Protein AF-0000000073405896 (afdb_homodimer)

pLDDT: mean 96.34, std 4.1, range [53.41, 98.88]

Sequence (528 aa):
MVKITKKINIIPGSPNTLIYDGRIVIDRNNPEIQGEVQLATHGHADHISGLLSNAKVKYLPKEEYWSITLQGRRMLTYGCTSLNSEIFSYDYVKENLVDLTADYKDSEVESIKLPGHTPGHTGYIVDNVLYAGDTFFGERVLQNFSVPFYIDFWSALDSIQKIKEISKSVENVVISHGPIFSLNKMIKLIDYNIEYNNKLVERVKELISTEEMTSEEIAIRLKPDISATGVLLNSITIKSMLLGLENIEYKVTPKGLVFRKKVHMVKITKKINIIPGSPNTLIYDGRIVIDRNNPEIQGEVQLATHGHADHISGLLSNAKVKYLPKEEYWSITLQGRRMLTYGCTSLNSEIFSYDYVKENLVDLTADYKDSEVESIKLPGHTPGHTGYIVDNVLYAGDTFFGERVLQNFSVPFYIDFWSALDSIQKIKEISKSVENVVISHGPIFSLNKMIKLIDYNIEYNNKLVERVKELISTEEMTSEEIAIRLKPDISATGVLLNSITIKSMLLGLENIEYKVTPKGLVFRKKVH

Secondary structure (DSSP, 8-state):
-EE-SSSEEEE-SSS-EEEETTTEEES--STT---SEEE-SS--GGG-GGGGS--SEEE--GGGGGGGSHHHHHHHHHS---SS-TT-TT----SPP-S--S---BTTEEEEE-TTSSTT-EEEEETTEEE-TTSS--HHHHHHHSS---SSHHHHHHHHHHHHHHHTTSSEEE-SSS----HHHHHHHHHHHHHHHHHHHHHHHHHHHHS-B-HHHHHHHH-TT--HHHHHHHHHHHHHHHHTSTTEEEEEETTEEEEEE---/-EE-SSSEEEE-SSS-EEEETTTEEES--STT---SEEE-SSS-GGG-GGGGS--SEEE--GGGGGGGSHHHHHHHHHS---SS-TT-TT----SPP-S--S---BTTEEEEE-TTSSTT-EEEEETTEEE-TTSS--HHHHHHHSS---SSHHHHHHHHHHHHHHHTTSSEEE-SSS----HHHHHHHHHHHHHHHHHHHHHHHHHHHHS-B-HHHHHHHH-TT--HHHHHHHHHHHHHHHHHSTTEEEEEETTEEEEEE---

Foldseek 3Di:
DDDDDPFWDWDDDLFIWIGGNLAEIFQDQDDVRDHQAYHFQAQAQRRQVRLVDDHVARAHQPLRLLSLAQQSNCCQFQVGDDDDDCLSVRPNDHHGGDDHDHDDDDPQKDWDQQAWLHRRGIWIAGPLEIEREVLDAAPVVCVVLLARQTLQQVSSLVSLVVVLVSLVRGQYYGYTHYDGDGSVVVNVRSVVRNVSSVVSLVLLQVVQQVHWDQLLRSQCVSPVPADPSSSSRRSSNSVNSQVPDPQKDWDQDPVGITIHGHDD/DDDDDPFWDWDDDLFIWIGGNLAEIFQDQDDVRDHQAYHFQAQAQRRQVRLVDDHVARAHQPLRLLSLAPQSNCCQFQVGDDDDDCLSVRPNDHHGGDDHDHDDDDPQKDWDQQAWLHRRGIWIAGPLEIEREVLDAAPVVCVVLLARQTLQQVSSLVSLVVVLVSLVRGQYYGYTHYDGDGSVVVNVRSVVRNVSSVVSLVLLQVVQQVHWDQLLRSQCVSPVPADPSSSSRRSSNSVNSQVPDPQKDWDQDPVGITIHGHDD

Nearest PDB structures (foldseek):
  5u8o-assembly2_C  TM=6.832E-01  e=7.970E-08  Burkholderia multivorans ATCC 17616
  6ao1-assembly2_B  TM=6.536E-01  e=2.893E-08  Paraburkholderia phymatum
  5i0p-assembly2_B  TM=6.701E-01  e=6.665E-08  Burkholderia ambifaria MC40-6
  6ao1-assembly4_D  TM=6.314E-01  e=2.023E-08  Paraburkholderia phymatum
  5i0p-assembly3_C  TM=6.498E-01  e=5.251E-08  Burkholderia ambifaria MC40-6

Solvent-accessible surface area (backbone atoms only — not comparable to full-atom values): 26854 Å² total; per-residue (Å²): 119,45,76,78,52,100,48,32,36,33,42,85,49,83,25,28,20,44,33,40,72,74,32,40,29,34,19,32,63,52,86,82,66,74,37,46,30,24,38,25,33,41,45,52,39,60,25,40,55,43,47,73,53,91,43,85,34,21,35,55,42,60,41,28,29,22,31,34,34,49,56,25,31,33,33,72,61,46,42,34,24,51,71,80,50,81,63,60,75,67,62,74,48,71,68,61,62,62,86,64,39,89,76,86,86,48,99,67,49,44,81,41,86,32,32,9,45,37,65,32,19,31,24,41,36,41,90,52,28,34,39,44,30,68,53,56,59,23,69,68,56,41,66,72,58,66,49,70,78,18,41,21,37,65,48,21,52,52,32,42,52,50,47,58,60,50,55,76,77,38,73,34,55,39,42,18,47,45,72,87,53,55,44,71,56,41,54,51,45,52,49,47,47,55,51,51,51,54,51,49,53,52,53,52,51,54,55,22,62,76,39,74,37,33,40,36,26,49,37,36,72,72,34,77,87,55,49,62,50,48,40,42,38,34,20,28,20,45,42,8,45,53,47,50,42,80,63,52,43,70,51,68,51,81,81,18,62,26,33,28,48,57,81,125,119,46,75,79,52,100,49,32,35,35,41,85,49,84,25,27,20,44,32,41,70,73,32,37,29,36,19,32,64,51,86,83,68,73,37,46,31,23,38,27,34,40,44,53,40,62,26,39,54,42,46,74,53,93,45,84,34,22,36,55,44,61,40,28,27,24,32,33,35,49,56,24,30,32,34,73,60,45,42,34,24,51,75,72,53,83,64,61,75,69,62,77,48,71,66,61,62,61,85,62,39,88,76,87,84,49,98,65,50,44,79,40,86,31,33,9,45,38,65,31,18,32,24,38,36,42,90,52,28,34,38,46,29,68,54,57,60,24,71,68,54,42,66,73,59,64,48,70,76,18,42,20,36,66,48,21,52,51,32,42,52,49,47,58,60,50,53,75,77,38,72,34,55,40,42,17,46,46,74,87,52,55,42,72,57,40,52,50,44,53,51,47,47,54,52,50,52,53,51,49,52,52,51,53,50,54,56,21,61,75,38,73,39,33,40,37,26,49,38,37,71,71,34,78,86,55,49,64,50,47,42,42,36,34,21,28,18,46,44,8,44,53,48,51,43,80,64,52,43,71,50,70,50,81,78,20,61,26,33,28,48,57,80,127

InterPro domains:
  IPR001279 Metallo-beta-lactamase [PF00753] (40-167)
  IPR001279 Metallo-beta-lactamase [SM00849] (13-177)
  IPR036866 Ribonuclease Z/Hydroxyacylglutathione hydrolase-like [G3DSA:3.60.15.10] (2-203)
  IPR036866 Ribonuclease Z/Hydroxyacylglutathione hydrolase-like [SSF56281] (38-214)
  IPR050855 Metallo-beta-lactamase type 2-like [PTHR42951] (39-197)

Structure (mmCIF, N/CA/C/O backbone):
data_AF-0000000073405896-model_v1
#
loop_
_entity.id
_entity.type
_entity.pdbx_description
1 polymer 'Conserved Crenarchaeal protein'
#
loop_
_atom_site.group_PDB
_atom_site.id
_atom_site.type_symbol
_atom_site.label_atom_id
_atom_site.label_alt_id
_atom_site.label_comp_id
_atom_site.label_asym_id
_atom_site.label_entity_id
_atom_site.label_seq_id
_atom_site.pdbx_PDB_ins_code
_atom_site.Cartn_x
_atom_site.Cartn_y
_atom_site.Cartn_z
_atom_site.occupancy
_atom_site.B_iso_or_equiv
_atom_site.auth_seq_id
_atom_site.auth_comp_id
_atom_site.auth_asym_id
_atom_site.auth_atom_id
_atom_site.pdbx_PDB_model_num
ATOM 1 N N . MET A 1 1 ? -7.562 -20.172 -27.406 1 90.19 1 MET A N 1
ATOM 2 C CA . MET A 1 1 ? -8.484 -20.469 -26.312 1 90.19 1 MET A CA 1
ATOM 3 C C . MET A 1 1 ? -8.422 -21.953 -25.938 1 90.19 1 MET A C 1
ATOM 5 O O . MET A 1 1 ? -8.359 -22.812 -26.828 1 90.19 1 MET A O 1
ATOM 9 N N . VAL A 1 2 ? -8.234 -22.219 -24.625 1 95.25 2 VAL A N 1
ATOM 10 C CA . VAL A 1 2 ? -8.156 -23.578 -24.109 1 95.25 2 VAL A CA 1
ATOM 11 C C . VAL A 1 2 ? -9.43 -23.922 -23.344 1 95.25 2 VAL A C 1
ATOM 13 O O . VAL A 1 2 ? -9.758 -23.25 -22.359 1 95.25 2 VAL A O 1
ATOM 16 N N . LYS A 1 3 ? -10.062 -24.953 -23.781 1 97.06 3 LYS A N 1
ATOM 17 C CA . LYS A 1 3 ? -11.273 -25.406 -23.078 1 97.06 3 LYS A CA 1
ATOM 18 C C . LYS A 1 3 ? -10.922 -26.297 -21.891 1 97.06 3 LYS A C 1
ATOM 20 O O . LYS A 1 3 ? -10.227 -27.297 -22.047 1 97.06 3 LYS A O 1
ATOM 25 N N . ILE A 1 4 ? -11.391 -25.922 -20.719 1 97.06 4 ILE A N 1
ATOM 26 C CA . ILE A 1 4 ? -11.102 -26.688 -19.5 1 97.06 4 ILE A CA 1
ATOM 27 C C . ILE A 1 4 ? -12.297 -27.547 -19.141 1 97.06 4 ILE A C 1
ATOM 29 O O . ILE A 1 4 ? -12.141 -28.734 -18.812 1 97.06 4 ILE A O 1
ATOM 33 N N . THR A 1 5 ? -13.469 -26.953 -19.125 1 96.94 5 THR A N 1
ATOM 34 C CA . THR A 1 5 ? -14.75 -27.641 -18.969 1 96.94 5 THR A CA 1
ATOM 35 C C . THR A 1 5 ? -15.734 -27.203 -20.047 1 96.94 5 THR A C 1
ATOM 37 O O . THR A 1 5 ? -15.391 -26.406 -20.922 1 96.94 5 THR A O 1
ATOM 40 N N . LYS A 1 6 ? -16.953 -27.734 -19.969 1 96.88 6 LYS A N 1
ATOM 41 C CA . LYS A 1 6 ? -17.984 -27.344 -20.922 1 96.88 6 LYS A CA 1
ATOM 42 C C . LYS A 1 6 ? -18.297 -25.859 -20.828 1 96.88 6 LYS A C 1
ATOM 44 O O . LYS A 1 6 ? -18.672 -25.234 -21.828 1 96.88 6 LYS A O 1
ATOM 49 N N . LYS A 1 7 ? -18.031 -25.25 -19.688 1 97.62 7 LYS A N 1
ATOM 50 C CA . LYS A 1 7 ? -18.453 -23.859 -19.469 1 97.62 7 LYS A CA 1
ATOM 51 C C . LYS A 1 7 ? -17.266 -22.953 -19.219 1 97.62 7 LYS A C 1
ATOM 53 O O . LYS A 1 7 ? -17.422 -21.734 -19.062 1 97.62 7 LYS A O 1
ATOM 58 N N . ILE A 1 8 ? -16.031 -23.5 -19.141 1 98 8 ILE A N 1
ATOM 59 C CA . ILE A 1 8 ? -14.875 -22.672 -18.797 1 98 8 ILE A CA 1
ATOM 60 C C . ILE A 1 8 ? -13.859 -22.703 -19.938 1 98 8 ILE A C 1
ATOM 62 O O . ILE A 1 8 ? -13.422 -23.781 -20.359 1 98 8 ILE A O 1
ATOM 66 N N . ASN A 1 9 ? -13.492 -21.562 -20.375 1 97.75 9 ASN A N 1
ATOM 67 C CA . ASN A 1 9 ? -12.391 -21.359 -21.312 1 97.75 9 ASN A CA 1
ATOM 68 C C . ASN A 1 9 ? -11.297 -20.484 -20.703 1 97.75 9 ASN A C 1
ATOM 70 O O . ASN A 1 9 ? -11.578 -19.562 -19.938 1 97.75 9 ASN A O 1
ATOM 74 N N . ILE A 1 10 ? -10.078 -20.797 -21.047 1 98.31 10 ILE A N 1
ATOM 75 C CA . ILE A 1 10 ? -8.938 -19.953 -20.688 1 98.31 10 ILE A CA 1
ATOM 76 C C . ILE A 1 10 ? -8.344 -19.328 -21.938 1 98.31 10 ILE A C 1
ATOM 78 O O . ILE A 1 10 ? -8.07 -20.031 -22.922 1 98.31 10 ILE A O 1
ATOM 82 N N . ILE A 1 11 ? -8.188 -18.047 -21.938 1 97.94 11 ILE A N 1
ATOM 83 C CA . ILE A 1 11 ? -7.398 -17.359 -22.953 1 97.94 11 ILE A CA 1
ATOM 84 C C . ILE A 1 11 ? -5.969 -17.172 -22.469 1 97.94 11 ILE A C 1
ATOM 86 O O . ILE A 1 11 ? -5.723 -16.406 -21.516 1 97.94 11 ILE A O 1
ATOM 90 N N . PRO A 1 12 ? -5.039 -17.859 -23.125 1 97 12 PRO A N 1
ATOM 91 C CA . PRO A 1 12 ? -3.654 -17.75 -22.656 1 97 12 PRO A CA 1
ATOM 92 C C . PRO A 1 12 ? -3.096 -16.328 -22.781 1 97 12 PRO A C 1
ATOM 94 O O . PRO A 1 12 ? -3.391 -15.625 -23.75 1 97 12 PRO A O 1
ATOM 97 N N . GLY A 1 13 ? -2.346 -15.898 -21.812 1 95.25 13 GLY A N 1
ATOM 98 C CA . GLY A 1 13 ? -1.673 -14.609 -21.734 1 95.25 13 GLY A CA 1
ATOM 99 C C . GLY A 1 13 ? -0.933 -14.406 -20.422 1 95.25 13 GLY A C 1
ATOM 100 O O . GLY A 1 13 ? -0.665 -15.375 -19.703 1 95.25 13 GLY A O 1
ATOM 101 N N . SER A 1 14 ? -0.489 -13.227 -20.234 1 94.69 14 SER A N 1
ATOM 102 C CA . SER A 1 14 ? 0.119 -12.805 -18.984 1 94.69 14 SER A CA 1
ATOM 103 C C . SER A 1 14 ? -0.526 -11.523 -18.453 1 94.69 14 SER A C 1
ATOM 105 O O . SER A 1 14 ? 0.004 -10.43 -18.656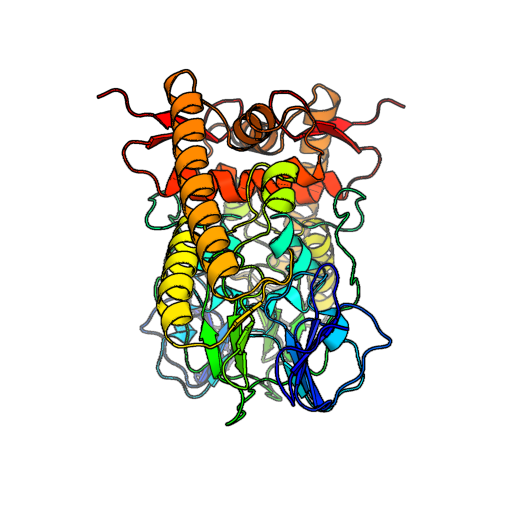 1 94.69 14 SER A O 1
ATOM 107 N N . PRO A 1 15 ? -1.66 -11.781 -17.781 1 97.94 15 PRO A N 1
ATOM 108 C CA . PRO A 1 15 ? -2.195 -12.977 -17.125 1 97.94 15 PRO A CA 1
ATOM 109 C C . PRO A 1 15 ? -3.062 -13.828 -18.047 1 97.94 15 PRO A C 1
ATOM 111 O O . PRO A 1 15 ? -3.598 -13.312 -19.031 1 97.94 15 PRO A O 1
ATOM 114 N N . ASN A 1 16 ? -3.154 -15.086 -17.75 1 98.62 16 ASN A N 1
ATOM 115 C CA . ASN A 1 16 ? -4.258 -15.875 -18.281 1 98.62 16 ASN A CA 1
ATOM 116 C C . ASN A 1 16 ? -5.609 -15.297 -17.875 1 98.62 16 ASN A C 1
ATOM 118 O O . ASN A 1 16 ? -5.773 -14.797 -16.766 1 98.62 16 ASN A O 1
ATOM 122 N N . THR A 1 17 ? -6.559 -15.414 -18.781 1 98.75 17 THR A N 1
ATOM 123 C CA . THR A 1 17 ? -7.922 -14.969 -18.516 1 98.75 17 THR A CA 1
ATOM 124 C C . THR A 1 17 ? -8.875 -16.156 -18.453 1 98.75 17 THR A C 1
ATOM 126 O O . THR A 1 17 ? -8.875 -17 -19.344 1 98.75 17 THR A O 1
ATOM 129 N N . LEU A 1 18 ? -9.648 -16.25 -17.375 1 98.75 18 LEU A N 1
ATOM 130 C CA . LEU A 1 18 ? -10.672 -17.281 -17.281 1 98.75 18 LEU A CA 1
ATOM 131 C C . LEU A 1 18 ? -12.039 -16.734 -17.688 1 98.75 18 LEU A C 1
ATOM 133 O O . LEU A 1 18 ? -12.453 -15.672 -17.203 1 98.75 18 LEU A O 1
ATOM 137 N N . ILE A 1 19 ? -12.734 -17.438 -18.594 1 98.62 19 ILE A N 1
ATOM 138 C CA . ILE A 1 19 ? -14.078 -17.094 -19.016 1 98.62 19 ILE A CA 1
ATOM 139 C C . ILE A 1 19 ? -15.047 -18.219 -18.641 1 98.62 19 ILE A C 1
ATOM 141 O O . ILE A 1 19 ? -14.852 -19.375 -19.047 1 98.62 19 ILE A O 1
ATOM 145 N N . TYR A 1 20 ? -16.078 -17.859 -17.859 1 98.44 20 TYR A N 1
ATOM 146 C CA . TYR A 1 20 ? -17.078 -18.844 -17.469 1 98.44 20 TYR A CA 1
ATOM 147 C C . TYR A 1 20 ? -18.438 -18.531 -18.078 1 98.44 20 TYR A C 1
ATOM 149 O O . TYR A 1 20 ? -19 -17.469 -17.828 1 98.44 20 TYR A O 1
ATOM 157 N N . ASP A 1 21 ? -18.938 -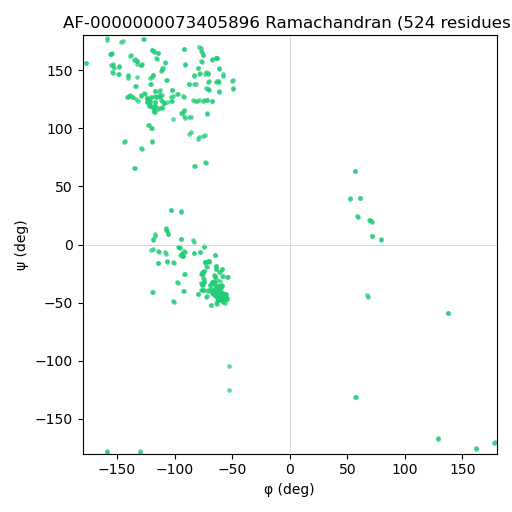19.375 -18.891 1 97.06 21 ASP A N 1
ATOM 158 C CA . ASP A 1 21 ? -20.266 -19.344 -19.5 1 97.06 21 ASP A CA 1
ATOM 159 C C . ASP A 1 21 ? -20.469 -18.062 -20.312 1 97.06 21 ASP A C 1
ATOM 161 O O . ASP A 1 21 ? -21.562 -17.5 -20.328 1 97.06 21 ASP A O 1
ATOM 165 N N . GLY A 1 22 ? -19.375 -17.469 -20.75 1 95.06 22 GLY A N 1
ATOM 166 C CA . GLY A 1 22 ? -19.406 -16.281 -21.562 1 95.06 22 GLY A CA 1
ATOM 167 C C . GLY A 1 22 ? -19.828 -15.039 -20.797 1 95.06 22 GLY A C 1
ATOM 168 O O . GLY A 1 22 ? -19.969 -13.961 -21.375 1 95.06 22 GLY A O 1
ATOM 169 N N . ARG A 1 23 ? -19.938 -15.203 -19.531 1 96.25 23 ARG A N 1
ATOM 170 C CA . ARG A 1 23 ? -20.531 -14.125 -18.766 1 96.25 23 ARG A CA 1
ATOM 171 C C . ARG A 1 23 ? -19.562 -13.578 -17.734 1 96.25 23 ARG A C 1
ATOM 173 O O . ARG A 1 23 ? -19.484 -12.359 -17.516 1 96.25 23 ARG A O 1
ATOM 180 N N . ILE A 1 24 ? -18.859 -14.445 -17.109 1 98.25 24 ILE A N 1
ATOM 181 C CA . ILE A 1 24 ? -17.922 -14.047 -16.062 1 98.25 24 ILE A CA 1
ATOM 182 C C . ILE A 1 24 ? -16.5 -14.086 -16.609 1 98.25 24 ILE A C 1
ATOM 184 O O . ILE A 1 24 ? -16.078 -15.094 -17.188 1 98.25 24 ILE A O 1
ATOM 188 N N . VAL A 1 25 ? -15.773 -13 -16.469 1 98.69 25 VAL A N 1
ATOM 189 C CA . VAL A 1 25 ? -14.383 -12.883 -16.906 1 98.69 25 VAL A CA 1
ATOM 190 C C . VAL A 1 25 ? -13.492 -12.547 -15.719 1 98.69 25 VAL A C 1
ATOM 192 O O . VAL A 1 25 ? -13.758 -11.594 -14.984 1 98.69 25 VAL A O 1
ATOM 195 N N . ILE A 1 26 ? -12.438 -13.336 -15.5 1 98.81 26 ILE A N 1
ATOM 196 C CA . ILE A 1 26 ? -11.5 -13.133 -14.398 1 98.81 26 ILE A CA 1
ATOM 197 C C . ILE A 1 26 ? -10.141 -12.711 -14.953 1 98.81 26 ILE A C 1
ATOM 199 O O . ILE A 1 26 ? -9.57 -13.406 -15.797 1 98.81 26 ILE A O 1
ATOM 203 N N . ASP A 1 27 ? -9.617 -11.555 -14.5 1 98.75 27 ASP A N 1
ATOM 204 C CA . ASP A 1 27 ? -8.305 -11.023 -14.852 1 98.75 27 ASP A CA 1
ATOM 205 C C . ASP A 1 27 ? -8.164 -10.867 -16.359 1 98.75 27 ASP A C 1
ATOM 207 O O . ASP A 1 27 ? -7.238 -11.422 -16.969 1 98.75 27 ASP A O 1
ATOM 211 N N . ARG A 1 28 ? -8.977 -10.031 -16.891 1 97.69 28 ARG A N 1
ATOM 212 C CA . ARG A 1 28 ? -9.023 -9.797 -18.328 1 97.69 28 ARG A CA 1
ATOM 213 C C . ARG A 1 28 ? -7.688 -9.258 -18.844 1 97.69 28 ARG A C 1
ATOM 215 O O . ARG A 1 28 ? -7.176 -8.258 -18.312 1 97.69 28 ARG A O 1
ATOM 222 N N . ASN A 1 29 ? -7.223 -9.82 -19.875 1 93.69 29 ASN A N 1
ATOM 223 C CA . ASN A 1 29 ? -5.883 -9.453 -20.328 1 93.69 29 ASN A CA 1
ATOM 224 C C . ASN A 1 29 ? -5.934 -8.633 -21.609 1 93.69 29 ASN A C 1
ATOM 226 O O . ASN A 1 29 ? -4.902 -8.148 -22.078 1 93.69 29 ASN A O 1
ATOM 230 N N . ASN A 1 30 ? -7.121 -8.484 -22.203 1 93.06 30 ASN A N 1
ATOM 231 C CA . ASN A 1 30 ? -7.242 -7.699 -23.438 1 93.06 30 ASN A CA 1
ATOM 232 C C . ASN A 1 30 ? -8.641 -7.109 -23.578 1 93.06 30 ASN A C 1
ATOM 234 O O . ASN A 1 30 ? -9.625 -7.73 -23.188 1 93.06 30 ASN A O 1
ATOM 238 N N . PRO A 1 31 ? -8.703 -6.062 -24.219 1 92.19 31 PRO A N 1
ATOM 239 C CA . PRO A 1 31 ? -9.961 -5.316 -24.281 1 92.19 31 PRO A CA 1
ATOM 240 C C . PRO A 1 31 ? -11.008 -5.992 -25.156 1 92.19 31 PRO A C 1
ATOM 242 O O . PRO A 1 31 ? -12.188 -5.637 -25.094 1 92.19 31 PRO A O 1
ATOM 245 N N . GLU A 1 32 ? -10.656 -6.906 -25.953 1 93.81 32 GLU A N 1
ATOM 246 C CA . GLU A 1 32 ? -11.602 -7.562 -26.859 1 93.81 32 GLU A CA 1
ATOM 247 C C . GLU A 1 32 ? -12.484 -8.555 -26.109 1 93.81 32 GLU A C 1
ATOM 249 O O . GLU A 1 32 ? -13.562 -8.906 -26.578 1 93.81 32 GLU A O 1
ATOM 254 N N . ILE A 1 33 ? -11.969 -9 -25.078 1 95.88 33 ILE A N 1
ATOM 255 C CA . ILE A 1 33 ? -12.734 -9.938 -24.266 1 95.88 33 ILE A CA 1
ATOM 256 C C . ILE A 1 33 ? -13.82 -9.188 -23.5 1 95.88 33 ILE A C 1
ATOM 258 O O . ILE A 1 33 ? -13.523 -8.234 -22.766 1 95.88 33 ILE A O 1
ATOM 262 N N . GLN A 1 34 ? -15 -9.609 -23.688 1 94.44 34 GLN A N 1
ATOM 263 C CA . GLN A 1 34 ? -16.125 -8.961 -23.031 1 94.44 34 GLN A CA 1
ATOM 264 C C . 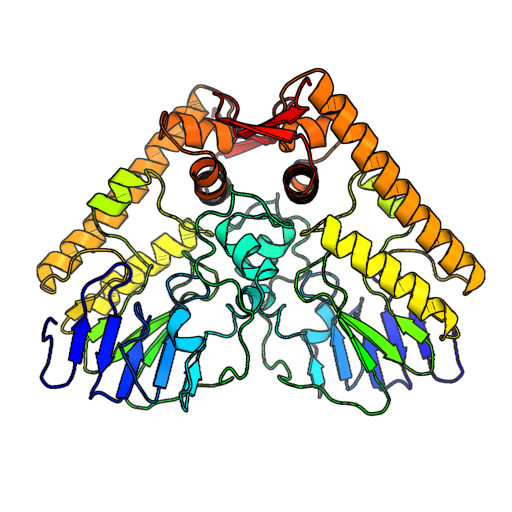GLN A 1 34 ? -16.812 -9.906 -22.062 1 94.44 34 GLN A C 1
ATOM 266 O O . GLN A 1 34 ? -16.672 -11.125 -22.156 1 94.44 34 GLN A O 1
ATOM 271 N N . GLY A 1 35 ? -17.562 -9.344 -21.141 1 96.44 35 GLY A N 1
ATOM 272 C CA . GLY A 1 35 ? -18.344 -10.062 -20.156 1 96.44 35 GLY A CA 1
ATOM 273 C C . GLY A 1 35 ? -19.172 -9.148 -19.266 1 96.44 35 GLY A C 1
ATOM 274 O O . GLY A 1 35 ? -18.781 -8.008 -19.016 1 96.44 35 GLY A O 1
ATOM 275 N N . GLU A 1 36 ? -20.234 -9.711 -18.719 1 97.44 36 GLU A N 1
ATOM 276 C CA . GLU A 1 36 ? -21.109 -8.945 -17.844 1 97.44 36 GLU A CA 1
ATOM 277 C C . GLU A 1 36 ? -20.484 -8.773 -16.453 1 97.44 36 GLU A C 1
ATOM 279 O O . GLU A 1 36 ? -20.734 -7.77 -15.781 1 97.44 36 GLU A O 1
ATOM 284 N N . VAL A 1 37 ? -19.766 -9.766 -16.094 1 98.38 37 VAL A N 1
ATOM 285 C CA . VAL A 1 37 ? -19.125 -9.773 -14.781 1 98.38 37 VAL A CA 1
ATOM 286 C C . VAL A 1 37 ? -17.609 -9.805 -14.945 1 98.38 37 VAL A C 1
ATOM 288 O O . VAL A 1 37 ? -17.062 -10.719 -15.562 1 98.38 37 VAL A O 1
ATOM 291 N N . GLN A 1 38 ? -16.953 -8.781 -14.445 1 98.62 38 GLN A N 1
ATOM 292 C CA . GLN A 1 38 ? -15.492 -8.695 -14.438 1 98.62 38 GLN A CA 1
ATOM 293 C C . GLN A 1 38 ? -14.945 -8.812 -13.023 1 98.62 38 GLN A C 1
ATOM 295 O O . GLN A 1 38 ? -15.258 -7.984 -12.164 1 98.62 38 GLN A O 1
ATOM 300 N N . LEU A 1 39 ? -14.148 -9.844 -12.773 1 98.75 39 LEU A N 1
ATOM 301 C CA . LEU A 1 39 ? -13.539 -10.062 -11.469 1 98.75 39 LEU A CA 1
ATOM 302 C C . LEU A 1 39 ? -12.023 -9.906 -11.547 1 98.75 39 LEU A C 1
ATOM 304 O O . LEU A 1 39 ? -11.391 -10.453 -12.453 1 98.75 39 LEU A O 1
ATOM 308 N N . ALA A 1 40 ? -11.461 -9.156 -10.648 1 98.69 40 ALA A N 1
ATOM 309 C CA . ALA A 1 40 ? -10.008 -9.094 -10.5 1 98.69 40 ALA A CA 1
ATOM 310 C C . ALA A 1 40 ? -9.547 -9.828 -9.242 1 98.69 40 ALA A C 1
ATOM 312 O O . ALA A 1 40 ? -10.203 -9.758 -8.203 1 98.69 40 ALA A O 1
ATOM 313 N N . THR A 1 41 ? -8.461 -10.484 -9.383 1 98.81 41 THR A N 1
ATOM 314 C CA . THR A 1 41 ? -7.883 -11.156 -8.219 1 98.81 41 THR A CA 1
ATOM 315 C C . THR A 1 41 ? -7.227 -10.148 -7.281 1 98.81 41 THR A C 1
ATOM 317 O O . THR A 1 41 ? -7.25 -10.328 -6.062 1 98.81 41 THR A O 1
ATOM 320 N N . HIS A 1 42 ? -6.566 -9.172 -7.859 1 98.5 42 HIS A N 1
ATOM 321 C CA . HIS A 1 42 ? -5.875 -8.148 -7.086 1 98.5 42 HIS A CA 1
ATOM 322 C C . HIS A 1 42 ? -5.652 -6.891 -7.918 1 98.5 42 HIS A C 1
ATOM 324 O O . HIS A 1 42 ? -6.074 -6.82 -9.07 1 98.5 42 HIS A O 1
ATOM 330 N N . GLY A 1 43 ? -5 -5.922 -7.32 1 97.75 43 GLY A N 1
ATOM 331 C CA . GLY A 1 43 ? -5.066 -4.566 -7.844 1 97.75 43 GLY A CA 1
ATOM 332 C C . GLY A 1 43 ? -3.912 -4.227 -8.773 1 97.75 43 GLY A C 1
ATOM 333 O O . GLY A 1 43 ? -3.777 -3.084 -9.211 1 97.75 43 GLY A O 1
ATOM 334 N N . HIS A 1 44 ? -2.986 -5.148 -9.133 1 98 44 HIS A N 1
ATOM 335 C CA . HIS A 1 44 ? -1.932 -4.832 -10.094 1 98 44 HIS A CA 1
ATOM 336 C C . HIS A 1 44 ? -2.514 -4.461 -11.453 1 98 44 HIS A C 1
ATOM 338 O O . HIS A 1 44 ? -3.518 -5.035 -11.875 1 98 44 HIS A O 1
ATOM 344 N N . ALA A 1 45 ? -1.827 -3.658 -12.164 1 97.12 45 ALA A N 1
ATOM 345 C CA . ALA A 1 45 ? -2.334 -3.041 -13.391 1 97.12 45 ALA A CA 1
ATOM 346 C C . ALA A 1 45 ? -2.68 -4.098 -14.43 1 97.12 45 ALA A C 1
ATOM 348 O O . ALA A 1 45 ? -3.678 -3.973 -15.141 1 97.12 45 ALA A O 1
ATOM 349 N N . ASP A 1 46 ? -1.898 -5.109 -14.523 1 96.94 46 ASP A N 1
ATOM 350 C CA . ASP A 1 46 ? -2.111 -6.113 -15.562 1 96.94 46 ASP A CA 1
ATOM 351 C C . ASP A 1 46 ? -3.301 -7.008 -15.227 1 96.94 46 ASP A C 1
ATOM 353 O O . ASP A 1 46 ? -3.744 -7.801 -16.062 1 96.94 46 ASP A O 1
ATOM 357 N N . HIS A 1 47 ? -3.945 -6.828 -14.117 1 98.25 47 HIS A N 1
ATOM 358 C CA . HIS A 1 47 ? -5.047 -7.691 -13.719 1 98.25 47 HIS A CA 1
ATOM 359 C C . HIS A 1 47 ? -6.363 -6.922 -13.68 1 98.25 47 HIS A C 1
ATOM 361 O O . HIS A 1 47 ? -7.426 -7.512 -13.453 1 98.25 47 HIS A O 1
ATOM 367 N N . ILE A 1 48 ? -6.34 -5.641 -13.883 1 97.88 48 ILE A N 1
ATOM 368 C CA . ILE A 1 48 ? -7.539 -4.875 -13.555 1 97.88 48 ILE A CA 1
ATOM 369 C C . ILE A 1 48 ? -8.102 -4.238 -14.828 1 97.88 48 ILE A C 1
ATOM 371 O O . ILE A 1 48 ? -9 -3.395 -14.758 1 97.88 48 ILE A O 1
ATOM 375 N N . SER A 1 49 ? -7.621 -4.555 -15.984 1 95.88 49 SER A N 1
ATOM 376 C CA . SER A 1 49 ? -8.086 -3.941 -17.234 1 95.88 49 SER A CA 1
ATOM 377 C C . SER A 1 49 ? -9.578 -4.168 -17.438 1 95.88 49 SER A C 1
ATOM 379 O O . SER A 1 49 ? -10.273 -3.316 -17.984 1 95.88 49 SER A O 1
ATOM 381 N N . GLY A 1 50 ? -10.055 -5.328 -17.016 1 97.12 50 GLY A N 1
ATOM 382 C CA . GLY A 1 50 ? -11.477 -5.617 -17.109 1 97.12 50 GLY A CA 1
ATOM 383 C C . GLY A 1 50 ? -12.336 -4.629 -16.359 1 97.12 50 GLY A C 1
ATOM 384 O O . GLY A 1 50 ? -13.492 -4.398 -16.719 1 97.12 50 GLY A O 1
ATOM 385 N N . LEU A 1 51 ? -11.805 -4.027 -15.352 1 97.75 51 LEU A N 1
ATOM 386 C CA . LEU A 1 51 ? -12.547 -3.119 -14.492 1 97.75 51 LEU A CA 1
ATOM 387 C C . LEU A 1 51 ? -12.719 -1.756 -15.148 1 97.75 51 LEU A C 1
ATOM 389 O O . LEU A 1 51 ? -13.414 -0.887 -14.625 1 97.75 51 LEU A O 1
ATOM 393 N N . LEU A 1 52 ? -12.133 -1.507 -16.25 1 96.12 52 LEU A N 1
ATOM 394 C CA . LEU A 1 52 ? -12.289 -0.268 -17 1 96.12 52 LEU A CA 1
ATOM 395 C C . LEU A 1 52 ? -13.398 -0.402 -18.047 1 96.12 52 LEU A C 1
ATOM 397 O O . LEU A 1 52 ? -13.797 0.586 -18.672 1 96.12 52 LEU A O 1
ATOM 401 N N . SER A 1 53 ? -13.883 -1.585 -18.25 1 94.81 53 SER A N 1
ATOM 402 C CA . SER A 1 53 ? -14.898 -1.85 -19.266 1 94.81 53 SER A CA 1
ATOM 403 C C . SER A 1 53 ? -16.281 -1.424 -18.781 1 94.81 53 SER A C 1
ATOM 405 O O . SER A 1 53 ? -16.438 -0.976 -17.641 1 94.81 53 SER A O 1
ATOM 407 N N . ASN A 1 54 ? -17.188 -1.446 -19.766 1 93.56 54 ASN A N 1
ATOM 408 C CA . ASN A 1 54 ? -18.594 -1.316 -19.391 1 93.56 54 ASN A CA 1
ATOM 409 C C . ASN A 1 54 ? -19.203 -2.67 -19.062 1 93.56 54 ASN A C 1
ATOM 411 O O . ASN A 1 54 ? -19.516 -3.463 -19.953 1 93.56 54 ASN A O 1
ATOM 415 N N . ALA A 1 55 ? -19.234 -3.045 -17.875 1 97.06 55 ALA A N 1
ATOM 416 C CA . ALA A 1 55 ? -19.781 -4.309 -17.391 1 97.06 55 ALA A CA 1
ATOM 417 C C . ALA A 1 55 ? -20.766 -4.074 -16.25 1 97.06 55 ALA A C 1
ATOM 419 O O . ALA A 1 55 ? -20.703 -3.059 -15.547 1 97.06 55 ALA A O 1
ATOM 420 N N . LYS A 1 56 ? -21.641 -4.949 -16.062 1 97.5 56 LYS A N 1
ATOM 421 C CA . LYS A 1 56 ? -22.641 -4.852 -15.008 1 97.5 56 LYS A CA 1
ATOM 422 C C . LYS A 1 56 ? -21.984 -4.953 -13.633 1 97.5 56 LYS A C 1
ATOM 424 O O . LYS A 1 56 ? -22.391 -4.258 -12.695 1 97.5 56 LYS A O 1
ATOM 429 N N . VAL A 1 57 ? -21.078 -5.848 -13.594 1 98.19 57 VAL A N 1
ATOM 430 C CA . VAL A 1 57 ? -20.328 -6.066 -12.352 1 98.19 57 VAL A CA 1
ATOM 431 C C . VAL A 1 57 ? -18.844 -5.859 -12.594 1 98.19 57 VAL A C 1
ATOM 433 O O . VAL A 1 57 ? -18.266 -6.449 -13.508 1 98.19 57 VAL A O 1
ATOM 436 N N . LYS A 1 58 ? -18.25 -5.008 -11.883 1 98.25 58 LYS A N 1
ATOM 437 C CA . LYS A 1 58 ? -16.812 -4.773 -11.812 1 98.25 58 LYS A CA 1
ATOM 438 C C . LYS A 1 58 ? -16.297 -4.926 -10.383 1 98.25 58 LYS A C 1
ATOM 440 O O . LYS A 1 58 ? -16.453 -4.023 -9.562 1 98.25 58 LYS A O 1
ATOM 445 N N . TYR A 1 59 ? -15.648 -6.109 -10.133 1 98.5 59 TYR A N 1
ATOM 446 C CA . TYR A 1 59 ? -15.367 -6.414 -8.734 1 98.5 59 TYR A CA 1
ATOM 447 C C . TYR A 1 59 ? -13.859 -6.492 -8.492 1 98.5 59 TYR A C 1
ATOM 449 O O . TYR A 1 59 ? -13.141 -7.152 -9.242 1 98.5 59 TYR A O 1
ATOM 457 N N . LEU A 1 60 ? -13.43 -5.852 -7.5 1 98.25 60 LEU A N 1
ATOM 458 C CA . LEU A 1 60 ? -12.102 -5.879 -6.891 1 98.25 60 LEU A CA 1
ATOM 459 C C . LEU A 1 60 ? -12.203 -6.098 -5.383 1 98.25 60 LEU A C 1
ATOM 461 O O . LEU A 1 60 ? -12.977 -5.426 -4.703 1 98.25 60 LEU A O 1
ATOM 465 N N . PRO A 1 61 ? -11.453 -7.098 -4.84 1 97.44 61 PRO A N 1
ATOM 466 C CA . PRO A 1 61 ? -11.508 -7.254 -3.385 1 97.44 61 PRO A CA 1
ATOM 467 C C . PRO A 1 61 ? -11.281 -5.941 -2.643 1 97.44 61 PRO A C 1
ATOM 469 O O . PRO A 1 61 ? -10.414 -5.148 -3.029 1 97.44 61 PRO A O 1
ATOM 472 N N . LYS A 1 62 ? -11.992 -5.703 -1.597 1 96.19 62 LYS A N 1
ATOM 473 C CA . LYS A 1 62 ? -11.969 -4.434 -0.878 1 96.19 62 LYS A CA 1
ATOM 474 C C . LYS A 1 62 ? -10.562 -4.113 -0.365 1 96.19 62 LYS A C 1
ATOM 476 O O . LYS A 1 62 ? -10.156 -2.953 -0.355 1 96.19 62 LYS A O 1
ATOM 481 N N . GLU A 1 63 ? -9.859 -5.082 0.039 1 96.12 63 GLU A N 1
ATOM 482 C CA . GLU A 1 63 ? -8.508 -4.914 0.564 1 96.12 63 GLU A CA 1
ATOM 483 C C . GLU A 1 63 ? -7.559 -4.406 -0.514 1 96.12 63 GLU A C 1
ATOM 485 O O . GLU A 1 63 ? -6.434 -3.996 -0.214 1 96.12 63 GLU A O 1
ATOM 490 N N . GLU A 1 64 ? -8.062 -4.395 -1.731 1 97.38 64 GLU A N 1
ATOM 491 C CA . GLU A 1 64 ? -7.234 -3.973 -2.857 1 97.38 64 GLU A CA 1
ATOM 492 C C . GLU A 1 64 ? -7.625 -2.578 -3.338 1 97.38 64 GLU A C 1
ATOM 494 O O . GLU A 1 64 ? -7.113 -2.1 -4.352 1 97.38 64 GLU A O 1
ATOM 499 N N . TYR A 1 65 ? -8.453 -1.889 -2.648 1 96.88 65 TYR A N 1
ATOM 500 C CA . TYR A 1 65 ? -9.016 -0.632 -3.129 1 96.88 65 TYR A CA 1
ATOM 501 C C . TYR A 1 65 ? -7.961 0.465 -3.156 1 96.88 65 TYR A C 1
ATOM 503 O O . TYR A 1 65 ? -8.156 1.509 -3.783 1 96.88 65 TYR A O 1
ATOM 511 N N . TRP A 1 66 ? -6.852 0.257 -2.506 1 94.12 66 TRP A N 1
ATOM 512 C CA . TRP A 1 66 ? -5.754 1.202 -2.658 1 94.12 66 TRP A CA 1
ATOM 513 C C . TRP A 1 66 ? -5.402 1.396 -4.129 1 94.12 66 TRP A C 1
ATOM 515 O O . TRP A 1 66 ? -4.965 2.477 -4.531 1 94.12 66 TRP A O 1
ATOM 525 N N . SER A 1 67 ? -5.668 0.371 -4.879 1 96.19 67 SER A N 1
ATOM 526 C CA . SER A 1 67 ? -5.234 0.359 -6.273 1 96.19 67 SER A CA 1
ATOM 527 C C . SER A 1 67 ? -6.234 1.089 -7.168 1 96.19 67 SER A C 1
ATOM 529 O O . SER A 1 67 ? -6.055 1.151 -8.383 1 96.19 67 SER A O 1
ATOM 531 N N . ILE A 1 68 ? -7.242 1.658 -6.621 1 96.25 68 ILE A N 1
ATOM 532 C CA . ILE A 1 68 ? -8.219 2.395 -7.41 1 96.25 68 ILE A CA 1
ATOM 533 C C . ILE A 1 68 ? -7.566 3.621 -8.039 1 96.25 68 ILE A C 1
ATOM 535 O O . ILE A 1 68 ? -8 4.094 -9.094 1 96.25 68 ILE A O 1
ATOM 539 N N . THR A 1 69 ? -6.523 4.133 -7.402 1 95.69 69 THR A N 1
ATOM 540 C CA . THR A 1 69 ? -5.785 5.277 -7.922 1 95.69 69 THR A CA 1
ATOM 541 C C . THR A 1 69 ? -4.414 4.844 -8.438 1 95.69 69 THR A C 1
ATOM 543 O O . THR A 1 69 ? -3.875 3.822 -8 1 95.69 69 THR A O 1
ATOM 546 N N . LEU A 1 70 ? -3.879 5.641 -9.328 1 95.62 70 LEU A N 1
ATOM 547 C CA . LEU A 1 70 ? -2.537 5.375 -9.828 1 95.62 70 LEU A CA 1
ATOM 548 C C . LEU A 1 70 ? -1.514 5.418 -8.695 1 95.62 70 LEU A C 1
ATOM 550 O O . LEU A 1 70 ? -0.609 4.582 -8.641 1 95.62 70 LEU A O 1
ATOM 554 N N . GLN A 1 71 ? -1.681 6.316 -7.746 1 95.06 71 GLN A N 1
ATOM 555 C CA . GLN A 1 71 ? -0.775 6.438 -6.609 1 95.06 71 GLN A CA 1
ATOM 556 C C . GLN A 1 71 ? -0.777 5.164 -5.766 1 95.06 71 GLN A C 1
ATOM 558 O O . GLN A 1 71 ? 0.284 4.648 -5.41 1 95.06 71 GLN A O 1
ATOM 563 N N . GLY A 1 72 ? -1.978 4.746 -5.504 1 95.44 72 GLY A N 1
ATOM 564 C CA . GLY A 1 72 ? -2.09 3.527 -4.719 1 95.44 72 GLY A CA 1
ATOM 565 C C . GLY A 1 72 ? -1.518 2.311 -5.426 1 95.44 72 GLY A C 1
ATOM 566 O O . GLY A 1 72 ? -0.861 1.478 -4.797 1 95.44 72 GLY A O 1
ATOM 567 N N . ARG A 1 73 ? -1.711 2.184 -6.738 1 96.19 73 ARG A N 1
ATOM 568 C CA . ARG A 1 73 ? -1.185 1.066 -7.52 1 96.19 73 ARG A CA 1
ATOM 569 C C . ARG A 1 73 ? 0.341 1.075 -7.527 1 96.19 73 ARG A C 1
ATOM 571 O O . ARG A 1 73 ? 0.973 0.023 -7.418 1 96.19 73 ARG A O 1
ATOM 578 N N . ARG A 1 74 ? 0.877 2.229 -7.66 1 96.31 74 ARG A N 1
ATOM 579 C CA . ARG A 1 74 ? 2.332 2.34 -7.652 1 96.31 74 ARG A CA 1
ATOM 580 C C . ARG A 1 74 ? 2.904 1.934 -6.297 1 96.31 74 ARG A C 1
ATOM 582 O O . ARG A 1 74 ? 3.896 1.204 -6.23 1 96.31 74 ARG A O 1
ATOM 589 N N . MET A 1 75 ? 2.268 2.393 -5.246 1 94.69 75 MET A N 1
ATOM 590 C CA . MET A 1 75 ? 2.725 2 -3.916 1 94.69 75 MET A CA 1
ATOM 591 C C . MET A 1 75 ? 2.646 0.488 -3.738 1 94.69 75 MET A C 1
ATOM 593 O O . MET A 1 75 ? 3.559 -0.123 -3.176 1 94.69 75 MET A O 1
ATOM 597 N N . LEU A 1 76 ? 1.609 -0.024 -4.211 1 94.06 76 LEU A N 1
ATOM 598 C CA . LEU A 1 76 ? 1.395 -1.464 -4.133 1 94.06 76 LEU A CA 1
ATOM 599 C C . LEU A 1 76 ? 2.49 -2.219 -4.879 1 94.06 76 LEU A C 1
ATOM 601 O O . LEU A 1 76 ? 2.955 -3.264 -4.414 1 94.06 76 LEU A O 1
ATOM 605 N N . THR A 1 77 ? 2.914 -1.704 -5.977 1 95.88 77 THR A N 1
ATOM 606 C CA . THR A 1 77 ? 3.805 -2.424 -6.879 1 95.88 77 THR A CA 1
ATOM 607 C C . THR A 1 77 ? 5.266 -2.115 -6.562 1 95.88 77 THR A C 1
ATOM 609 O O . THR A 1 77 ? 6.094 -3.023 -6.473 1 95.88 77 THR A O 1
ATOM 612 N N . TYR A 1 78 ? 5.555 -0.852 -6.25 1 96.62 78 TYR A N 1
ATOM 613 C CA . TYR A 1 78 ? 6.945 -0.418 -6.234 1 96.62 78 TYR A CA 1
ATOM 614 C C . TYR A 1 78 ? 7.383 -0.041 -4.824 1 96.62 78 TYR A C 1
ATOM 616 O O . TYR A 1 78 ? 8.57 0.149 -4.566 1 96.62 78 TYR A O 1
ATOM 624 N N . GLY A 1 79 ? 6.438 0.161 -3.918 1 95.06 79 GLY A N 1
ATOM 625 C CA . GLY A 1 79 ? 6.754 0.619 -2.574 1 95.06 79 GLY A CA 1
ATOM 626 C C . GLY A 1 79 ? 7.012 2.111 -2.498 1 95.06 79 GLY A C 1
ATOM 627 O O . GLY A 1 79 ? 7.449 2.621 -1.465 1 95.06 79 GLY A O 1
ATOM 628 N N . CYS A 1 80 ? 6.84 2.795 -3.592 1 95.88 80 CYS A N 1
ATOM 629 C CA . CYS A 1 80 ? 6.934 4.25 -3.688 1 95.88 80 CYS A CA 1
ATOM 630 C C . CYS A 1 80 ? 6.125 4.77 -4.867 1 95.88 80 CYS A C 1
ATOM 632 O O . CYS A 1 80 ? 5.672 3.992 -5.707 1 95.88 80 CYS A O 1
ATOM 634 N N . THR A 1 81 ? 5.895 6.047 -4.82 1 96.19 81 THR A N 1
ATOM 635 C CA . THR A 1 81 ? 5.164 6.688 -5.906 1 96.19 81 THR A CA 1
ATOM 636 C C . THR A 1 81 ? 5.645 8.125 -6.109 1 96.19 81 THR A C 1
ATOM 638 O O . THR A 1 81 ? 6.152 8.75 -5.176 1 96.19 81 THR A O 1
ATOM 641 N N . SER A 1 82 ? 5.504 8.547 -7.266 1 95.12 82 SER A N 1
ATOM 642 C CA . SER A 1 82 ? 5.852 9.914 -7.637 1 95.12 82 SER A CA 1
ATOM 643 C C . SER A 1 82 ? 5.133 10.336 -8.914 1 95.12 82 SER A C 1
ATOM 645 O O . SER A 1 82 ? 4.281 9.609 -9.422 1 95.12 82 SER A O 1
ATOM 647 N N . LEU A 1 83 ? 5.336 11.523 -9.305 1 81.62 83 LEU A N 1
ATOM 648 C CA . LEU A 1 83 ? 4.82 12.016 -10.586 1 81.62 83 LEU A CA 1
ATOM 649 C C . LEU A 1 83 ? 5.238 11.102 -11.727 1 81.62 83 LEU A C 1
ATOM 651 O O . LEU A 1 83 ? 5.145 9.875 -11.609 1 81.62 83 LEU A O 1
ATOM 655 N N . ASN A 1 84 ? 5.836 11.539 -12.711 1 80.69 84 ASN A N 1
ATOM 656 C CA . ASN A 1 84 ? 6.148 10.789 -13.922 1 80.69 84 ASN A CA 1
ATOM 657 C C . ASN A 1 84 ? 7.605 10.336 -13.938 1 80.69 84 ASN A C 1
ATOM 659 O O . ASN A 1 84 ? 8.516 11.148 -13.805 1 80.69 84 ASN A O 1
ATOM 663 N N . SER A 1 85 ? 7.84 9.016 -13.75 1 88.75 85 SER A N 1
ATOM 664 C CA . SER A 1 85 ? 9.148 8.391 -13.883 1 88.75 85 SER A CA 1
ATOM 665 C C . SER A 1 85 ? 9.07 7.117 -14.719 1 88.75 85 SER A C 1
ATOM 667 O O . SER A 1 85 ? 8.109 6.352 -14.594 1 88.75 85 SER A O 1
ATOM 669 N N . GLU A 1 86 ? 10.117 6.863 -15.516 1 92.25 86 GLU A N 1
ATOM 670 C CA . GLU A 1 86 ? 10.172 5.664 -16.344 1 92.25 86 GLU A CA 1
ATOM 671 C C . GLU A 1 86 ? 10.359 4.41 -15.492 1 92.25 86 GLU A C 1
ATOM 673 O O . GLU A 1 86 ? 10.148 3.293 -15.969 1 92.25 86 GLU A O 1
ATOM 678 N N . ILE A 1 87 ? 10.711 4.629 -14.305 1 95.88 87 ILE A N 1
ATOM 679 C CA . ILE A 1 87 ? 10.969 3.496 -13.422 1 95.88 87 ILE A CA 1
ATOM 680 C C . ILE A 1 87 ? 9.68 2.719 -13.188 1 95.88 87 ILE A C 1
ATOM 682 O O . ILE A 1 87 ? 9.711 1.523 -12.883 1 95.88 87 ILE A O 1
ATOM 686 N N . PHE A 1 88 ? 8.539 3.438 -13.297 1 96.25 88 PHE A N 1
ATOM 687 C CA . PHE A 1 88 ? 7.234 2.814 -13.109 1 96.25 88 PHE A CA 1
ATOM 688 C C . PHE A 1 88 ? 6.777 2.125 -14.391 1 96.25 88 PHE A C 1
ATOM 690 O O . PHE A 1 88 ? 5.73 2.469 -14.945 1 96.25 88 PHE A O 1
ATOM 697 N N . SER A 1 89 ? 7.441 1.078 -14.797 1 94.88 89 SER A N 1
ATOM 698 C CA . SER A 1 89 ? 7.328 0.476 -16.125 1 94.88 89 SER A CA 1
ATOM 699 C C . SER A 1 89 ? 6.133 -0.47 -16.188 1 94.88 89 SER A C 1
ATOM 701 O O . SER A 1 89 ? 5.734 -0.89 -17.281 1 94.88 89 SER A O 1
ATOM 703 N N . TYR A 1 90 ? 5.453 -0.749 -15.078 1 93.06 90 TYR A N 1
ATOM 704 C CA . TYR A 1 90 ? 4.332 -1.683 -15.094 1 93.06 90 TYR A CA 1
ATOM 705 C C . TYR A 1 90 ? 3.006 -0.944 -14.953 1 93.06 90 TYR A C 1
ATOM 707 O O . TYR A 1 90 ? 1.979 -1.555 -14.648 1 93.06 90 TYR A O 1
ATOM 715 N N . ASP A 1 91 ? 3.111 0.373 -15.133 1 92.88 91 ASP A N 1
ATOM 716 C CA . ASP A 1 91 ? 1.889 1.169 -15.117 1 92.88 91 ASP A CA 1
ATOM 717 C C . ASP A 1 91 ? 1.072 0.951 -16.391 1 92.88 91 ASP A C 1
ATOM 719 O O . ASP A 1 91 ? 0.847 1.889 -17.156 1 92.88 91 ASP A O 1
ATOM 723 N N . TYR A 1 92 ? 0.477 -0.202 -16.562 1 91.88 92 TYR A N 1
ATOM 724 C CA . TYR A 1 92 ? -0.27 -0.574 -17.766 1 91.88 92 TYR A CA 1
ATOM 725 C C . TYR A 1 92 ? -1.641 0.091 -17.781 1 91.88 92 TYR A C 1
ATOM 727 O O . TYR A 1 92 ? -2.27 0.203 -18.828 1 91.88 92 TYR A O 1
ATOM 735 N N . VAL A 1 93 ? -2.123 0.407 -16.672 1 92.5 93 VAL A N 1
ATOM 736 C CA . VAL A 1 93 ? -3.367 1.146 -16.469 1 92.5 93 VAL A CA 1
ATOM 737 C C . VAL A 1 93 ? -3.084 2.451 -15.734 1 92.5 93 VAL A C 1
ATOM 739 O O . VAL A 1 93 ? -2.633 2.436 -14.586 1 92.5 93 VAL A O 1
ATOM 742 N N . LYS A 1 94 ? -3.375 3.551 -16.328 1 91.56 94 LYS A N 1
ATOM 743 C CA . LYS A 1 94 ? -3.059 4.832 -15.703 1 91.56 94 LYS A CA 1
ATOM 744 C C . LYS A 1 94 ? -4.32 5.512 -15.18 1 91.56 94 LYS A C 1
ATOM 746 O O . LYS A 1 94 ? -4.242 6.41 -14.336 1 91.56 94 LYS A O 1
ATOM 751 N N . GLU A 1 95 ? -5.445 5.004 -15.625 1 93.81 95 GLU A N 1
ATOM 752 C CA . GLU A 1 95 ? -6.715 5.586 -15.203 1 93.81 95 GLU A CA 1
ATOM 753 C C . GLU A 1 95 ? -7.094 5.125 -13.805 1 93.81 95 GLU A C 1
ATOM 755 O O . GLU A 1 95 ? -6.773 4.008 -13.398 1 93.81 95 GLU A O 1
ATOM 760 N N . ASN A 1 96 ? -7.746 6.023 -13.109 1 94.69 96 ASN A N 1
ATOM 761 C CA . ASN A 1 96 ? -8.359 5.594 -11.859 1 94.69 96 ASN A CA 1
ATOM 762 C C . ASN A 1 96 ? -9.57 4.699 -12.109 1 94.69 96 ASN A C 1
ATOM 764 O O . ASN A 1 96 ? -10.281 4.871 -13.102 1 94.69 96 ASN A O 1
ATOM 768 N N . LEU A 1 97 ? -9.805 3.777 -11.242 1 96.06 97 LEU A N 1
ATOM 769 C CA . LEU A 1 97 ? -10.977 2.908 -11.336 1 96.06 97 LEU A CA 1
ATOM 770 C C . LEU A 1 97 ? -12.203 3.584 -10.742 1 96.06 97 LEU A C 1
ATOM 772 O O . LEU A 1 97 ? -12.109 4.262 -9.711 1 96.06 97 LEU A O 1
ATOM 776 N N . VAL A 1 98 ? -13.305 3.426 -11.422 1 94.19 98 VAL A N 1
ATOM 777 C CA . VAL A 1 98 ? -14.562 4.02 -10.961 1 94.19 98 VAL A CA 1
ATOM 778 C C . VAL A 1 98 ? -15.68 2.979 -11.031 1 94.19 98 VAL A C 1
ATOM 780 O O . VAL A 1 98 ? -15.547 1.964 -11.719 1 94.19 98 VAL A O 1
ATOM 783 N N . ASP A 1 99 ? -16.734 3.176 -10.273 1 94.56 99 ASP A N 1
ATOM 784 C CA . ASP A 1 99 ? -17.969 2.414 -10.367 1 94.56 99 ASP A CA 1
ATOM 785 C C . ASP A 1 99 ? -17.719 0.932 -10.086 1 94.56 99 ASP A C 1
ATOM 787 O O . ASP A 1 99 ? -18.219 0.069 -10.82 1 94.56 99 ASP A O 1
ATOM 791 N N . LEU A 1 100 ? -16.891 0.645 -9.125 1 96.69 100 LEU A N 1
ATOM 792 C CA . LEU A 1 100 ? -16.656 -0.735 -8.711 1 96.69 100 LEU A CA 1
ATOM 793 C C . LEU A 1 100 ? -17.859 -1.281 -7.945 1 96.69 100 LEU A C 1
ATOM 795 O O . LEU A 1 100 ? -18.531 -0.537 -7.23 1 96.69 100 LEU A O 1
ATOM 799 N N . THR A 1 101 ? -18.062 -2.529 -8.086 1 96 101 THR A N 1
ATOM 800 C CA . THR A 1 101 ? -19.094 -3.223 -7.305 1 96 101 THR A CA 1
ATOM 801 C C . THR A 1 101 ? -18.578 -3.539 -5.902 1 96 101 THR A C 1
ATOM 803 O O . THR A 1 101 ? -17.594 -4.262 -5.742 1 96 101 THR A O 1
ATOM 806 N N . ALA A 1 102 ? -19.203 -3.127 -4.875 1 89.38 102 ALA A N 1
ATOM 807 C CA . ALA A 1 102 ? -18.719 -3.189 -3.498 1 89.38 102 ALA A CA 1
ATOM 808 C C . ALA A 1 102 ? -18.734 -4.621 -2.975 1 89.38 102 ALA A C 1
ATOM 810 O O . ALA A 1 102 ? -17.812 -5.039 -2.264 1 89.38 102 ALA A O 1
ATOM 811 N N . ASP A 1 103 ? -19.797 -5.285 -3.24 1 90.56 103 ASP A N 1
ATOM 812 C CA . ASP A 1 103 ? -19.969 -6.66 -2.781 1 90.56 103 ASP A CA 1
ATOM 813 C C . ASP A 1 103 ? -20.453 -7.562 -3.91 1 90.56 103 ASP A C 1
ATOM 815 O O . ASP A 1 103 ? -21.406 -7.219 -4.617 1 90.56 103 ASP A O 1
ATOM 819 N N . TYR A 1 104 ? -19.688 -8.547 -4.098 1 92.62 104 TYR A N 1
ATOM 820 C CA . TYR A 1 104 ? -20.062 -9.5 -5.133 1 92.62 104 TYR A CA 1
ATOM 821 C C . TYR A 1 104 ? -20.312 -10.883 -4.539 1 92.62 104 TYR A C 1
ATOM 823 O O . TYR A 1 104 ? -19.422 -11.461 -3.92 1 92.62 104 TYR A O 1
ATOM 831 N N . LYS A 1 105 ? -21.562 -11.305 -4.684 1 91.31 105 LYS A N 1
ATOM 832 C CA . LYS A 1 105 ? -21.953 -12.656 -4.305 1 91.31 105 LYS A CA 1
ATOM 833 C C . LYS A 1 105 ? -22.594 -13.391 -5.48 1 91.31 105 LYS A C 1
ATOM 835 O O . LYS A 1 105 ? -23.438 -12.828 -6.188 1 91.31 105 LYS A O 1
ATOM 840 N N . ASP A 1 106 ? -22.031 -14.5 -5.715 1 93.38 106 ASP A N 1
ATOM 841 C CA . ASP A 1 106 ? -22.516 -15.383 -6.766 1 93.38 106 ASP A CA 1
ATOM 842 C C . ASP A 1 106 ? -22.453 -16.844 -6.332 1 93.38 106 ASP A C 1
ATOM 844 O O . ASP A 1 106 ? -21.391 -17.312 -5.891 1 93.38 106 ASP A O 1
ATOM 848 N N . SER A 1 107 ? -23.578 -17.594 -6.43 1 94.94 107 SER A N 1
ATOM 849 C CA . SER A 1 107 ? -23.625 -18.984 -5.969 1 94.94 107 SER A CA 1
ATOM 850 C C . SER A 1 107 ? -22.688 -19.859 -6.773 1 94.94 107 SER A C 1
ATOM 852 O O . SER A 1 107 ? -22.297 -20.953 -6.316 1 94.94 107 SER A O 1
ATOM 854 N N . GLU A 1 108 ? -22.328 -19.438 -7.922 1 97.06 108 GLU A N 1
ATOM 855 C CA . GLU A 1 108 ? -21.484 -20.266 -8.781 1 97.06 108 GLU A CA 1
ATOM 856 C C . GLU A 1 108 ? -20 -19.938 -8.609 1 97.06 108 GLU A C 1
ATOM 858 O O . GLU A 1 108 ? -19.141 -20.594 -9.18 1 97.06 108 GLU A O 1
ATOM 863 N N . VAL A 1 109 ? -19.719 -18.859 -7.895 1 98 109 VAL A N 1
ATOM 864 C CA . VAL A 1 109 ? -18.328 -18.422 -7.73 1 98 109 VAL A CA 1
ATOM 865 C C . VAL A 1 109 ? -17.984 -18.359 -6.246 1 98 109 VAL A C 1
ATOM 867 O O . VAL A 1 109 ? -18.641 -17.672 -5.469 1 98 109 VAL A O 1
ATOM 870 N N . GLU A 1 110 ? -17.016 -19.109 -5.895 1 98.12 110 GLU A N 1
ATOM 871 C CA . GLU A 1 110 ? -16.5 -19.062 -4.531 1 98.12 110 GLU A CA 1
ATOM 872 C C . GLU A 1 110 ? -15.188 -18.297 -4.469 1 98.12 110 GLU A C 1
ATOM 874 O O . GLU A 1 110 ? -14.25 -18.578 -5.219 1 98.12 110 GLU A O 1
ATOM 879 N N . SER A 1 111 ? -15.141 -17.281 -3.652 1 98.12 111 SER A N 1
ATOM 880 C CA . SER A 1 111 ? -13.914 -16.516 -3.441 1 98.12 111 SER A CA 1
ATOM 881 C C . SER A 1 111 ? -13.055 -17.141 -2.344 1 98.12 111 SER A C 1
ATOM 883 O O . SER A 1 111 ? -13.57 -17.547 -1.302 1 98.12 111 SER A O 1
ATOM 885 N N . ILE A 1 112 ? -11.75 -17.188 -2.568 1 98.12 112 ILE A N 1
ATOM 886 C CA . ILE A 1 112 ? -10.789 -17.703 -1.601 1 98.12 112 ILE A CA 1
ATOM 887 C C . ILE A 1 112 ? -9.727 -16.656 -1.302 1 98.12 112 ILE A C 1
ATOM 889 O O . ILE A 1 112 ? -9.031 -16.188 -2.209 1 98.12 112 ILE A O 1
ATOM 893 N N . LYS A 1 113 ? -9.617 -16.312 -0.005 1 98.12 113 LYS A N 1
ATOM 894 C CA . LYS A 1 113 ? -8.578 -15.359 0.382 1 98.12 113 LYS A CA 1
ATOM 895 C C . LYS A 1 113 ? -7.195 -16 0.309 1 98.12 113 LYS A C 1
ATOM 897 O O . LYS A 1 113 ? -6.945 -17.031 0.944 1 98.12 113 LYS A O 1
ATOM 902 N N . LEU A 1 114 ? -6.328 -15.383 -0.431 1 98.62 114 LEU A N 1
ATOM 903 C CA . LEU A 1 114 ? -4.965 -15.859 -0.641 1 98.62 114 LEU A CA 1
ATOM 904 C C . LEU A 1 114 ? -3.965 -14.719 -0.511 1 98.62 114 LEU A C 1
ATOM 906 O O . LEU A 1 114 ? -3.254 -14.398 -1.467 1 98.62 114 LEU A O 1
ATOM 910 N N . PRO A 1 115 ? -3.83 -14.156 0.702 1 97.75 115 PRO A N 1
ATOM 911 C CA . PRO A 1 115 ? -2.926 -13.016 0.871 1 97.75 115 PRO A CA 1
ATOM 912 C C . PRO A 1 115 ? -1.458 -13.391 0.696 1 97.75 115 PRO A C 1
ATOM 914 O O . PRO A 1 115 ? -1.099 -14.562 0.83 1 97.75 115 PRO A O 1
ATOM 917 N N . GLY A 1 116 ? -0.62 -12.461 0.412 1 97.94 116 GLY A N 1
ATOM 918 C CA . GLY A 1 116 ? 0.815 -12.648 0.265 1 97.94 116 GLY A CA 1
ATOM 919 C C . GLY A 1 116 ? 1.396 -11.891 -0.916 1 97.94 116 GLY A C 1
ATOM 920 O O . GLY A 1 116 ? 2.266 -11.039 -0.746 1 97.94 116 GLY A O 1
ATOM 921 N N . HIS A 1 117 ? 0.863 -12.211 -2.119 1 98.19 117 HIS A N 1
ATOM 922 C CA . HIS A 1 117 ? 1.21 -11.43 -3.301 1 98.19 117 HIS A CA 1
ATOM 923 C C . HIS A 1 117 ? 0.803 -9.969 -3.133 1 98.19 117 HIS A C 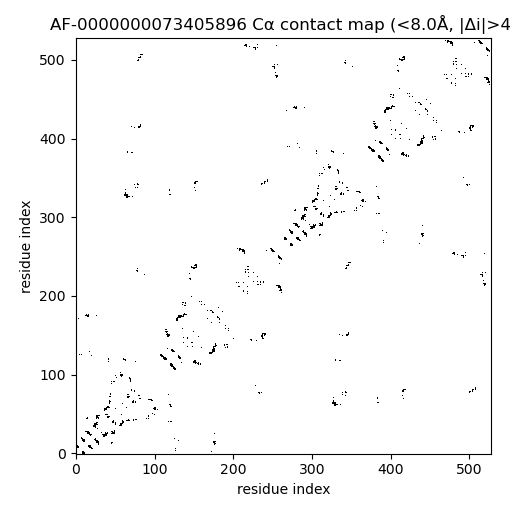1
ATOM 925 O O . HIS A 1 117 ? 1.598 -9.062 -3.398 1 98.19 117 HIS A O 1
ATOM 931 N N . THR A 1 118 ? -0.342 -9.766 -2.711 1 97.62 118 THR A N 1
ATOM 932 C CA . THR A 1 118 ? -0.904 -8.531 -2.176 1 97.62 118 THR A CA 1
ATOM 933 C C . THR A 1 118 ? -1.776 -8.812 -0.958 1 97.62 118 THR A C 1
ATOM 935 O O . THR A 1 118 ? -2.154 -9.961 -0.713 1 97.62 118 THR A O 1
ATOM 938 N N . PRO A 1 119 ? -2.066 -7.84 -0.168 1 94.94 119 PRO A N 1
ATOM 939 C CA . PRO A 1 119 ? -2.832 -8.094 1.054 1 94.94 119 PRO A CA 1
ATOM 940 C C . PRO A 1 119 ? -4.211 -8.688 0.774 1 94.94 119 PRO A C 1
ATOM 942 O O . PRO A 1 119 ? -4.695 -9.523 1.541 1 94.94 119 PRO A O 1
ATOM 945 N N . GLY A 1 120 ? -4.836 -8.305 -0.266 1 96.62 120 GLY A N 1
ATOM 946 C CA . GLY A 1 120 ? -6.199 -8.727 -0.544 1 96.62 120 GLY A CA 1
ATOM 947 C C . GLY A 1 120 ? -6.293 -9.734 -1.671 1 96.62 120 GLY A C 1
ATOM 948 O O . GLY A 1 120 ? -7.379 -9.984 -2.199 1 96.62 120 GLY A O 1
ATOM 949 N N . HIS A 1 121 ? -5.164 -10.266 -2.061 1 98.5 121 HIS A N 1
ATOM 950 C CA . HIS A 1 121 ? -5.195 -11.219 -3.166 1 98.5 121 HIS A CA 1
ATOM 951 C C . HIS A 1 121 ? -6.262 -12.289 -2.941 1 98.5 121 HIS A C 1
ATOM 953 O O . HIS A 1 121 ? -6.367 -12.844 -1.845 1 98.5 121 HIS A O 1
ATOM 959 N N . THR A 1 122 ? -7.023 -12.555 -3.975 1 98.62 122 THR A N 1
ATOM 960 C CA . THR A 1 122 ? -8.164 -13.461 -3.885 1 98.62 122 THR A CA 1
ATOM 961 C C . THR A 1 122 ? -8.211 -14.398 -5.086 1 98.62 122 THR A C 1
ATOM 963 O O . THR A 1 122 ? -8.062 -13.961 -6.23 1 98.62 122 THR A O 1
ATOM 966 N N . GLY A 1 123 ? -8.289 -15.68 -4.844 1 98.75 123 GLY A N 1
ATOM 967 C CA . GLY A 1 123 ? -8.578 -16.656 -5.879 1 98.75 123 GLY A CA 1
ATOM 968 C C . GLY A 1 123 ? -10.062 -16.953 -6.02 1 98.75 123 GLY A C 1
ATOM 969 O O . GLY A 1 123 ? -10.859 -16.562 -5.168 1 98.75 123 GLY A O 1
ATOM 970 N N . TYR A 1 124 ? -10.438 -17.656 -7.113 1 98.81 124 TYR A N 1
ATOM 971 C CA . TYR A 1 124 ? -11.836 -17.969 -7.383 1 98.81 124 TYR A CA 1
ATOM 972 C C . TYR A 1 124 ? -11.992 -19.438 -7.785 1 98.81 124 TYR A C 1
ATOM 974 O O . TYR A 1 124 ? -11.195 -19.969 -8.555 1 98.81 124 TYR A O 1
ATOM 982 N N . ILE A 1 125 ? -12.992 -20.062 -7.25 1 98.75 125 ILE A N 1
ATOM 983 C CA . ILE A 1 125 ? -13.398 -21.391 -7.699 1 98.75 125 ILE A CA 1
ATOM 984 C C . ILE A 1 125 ? -14.719 -21.297 -8.445 1 98.75 125 ILE A C 1
ATOM 986 O O . ILE A 1 125 ? -15.711 -20.781 -7.918 1 98.75 125 ILE A O 1
ATOM 990 N N . VAL A 1 126 ? -14.695 -21.734 -9.641 1 98.38 126 VAL A N 1
ATOM 991 C CA . VAL A 1 126 ? -15.867 -21.734 -10.516 1 98.38 126 VAL A CA 1
ATOM 992 C C . VAL A 1 126 ? -15.914 -23.031 -11.312 1 98.38 126 VAL A C 1
ATOM 994 O O . VAL A 1 126 ? -14.93 -23.422 -11.945 1 98.38 126 VAL A O 1
ATOM 997 N N . ASP A 1 127 ? -17.031 -23.75 -11.297 1 98.25 127 ASP A N 1
ATOM 998 C CA . ASP A 1 127 ? -17.203 -25 -12.031 1 98.25 127 ASP A CA 1
ATOM 999 C C . ASP A 1 127 ? -16.078 -25.984 -11.719 1 98.25 127 ASP A C 1
ATOM 1001 O O . ASP A 1 127 ? -15.484 -26.562 -12.625 1 98.25 127 ASP A O 1
ATOM 1005 N N . ASN A 1 128 ? -15.648 -26.062 -10.492 1 97.62 128 ASN A N 1
ATOM 1006 C CA . ASN A 1 128 ? -14.664 -26.984 -9.953 1 97.62 128 ASN A CA 1
ATOM 1007 C C . ASN A 1 128 ? -13.266 -26.688 -10.477 1 97.62 128 ASN A C 1
ATOM 1009 O O . ASN A 1 128 ? -12.414 -27.578 -10.539 1 97.62 128 ASN A O 1
ATOM 1013 N N . VAL A 1 129 ? -13.047 -25.484 -10.938 1 98.56 129 VAL A N 1
ATOM 1014 C CA . VAL A 1 129 ? -11.742 -25.016 -11.359 1 98.56 129 VAL A CA 1
ATOM 1015 C C . VAL A 1 129 ? -11.289 -23.859 -10.461 1 98.56 129 VAL A C 1
ATOM 1017 O O . VAL A 1 129 ? -12.039 -22.906 -10.234 1 98.56 129 VAL A O 1
ATOM 1020 N N . LEU A 1 130 ? -10.117 -24 -9.93 1 98.75 130 LEU A N 1
ATOM 1021 C CA . LEU A 1 130 ? -9.539 -22.938 -9.117 1 98.75 130 LEU A CA 1
ATOM 1022 C C . LEU A 1 130 ? -8.695 -22 -9.977 1 98.75 130 LEU A C 1
ATOM 1024 O O . LEU A 1 130 ? -7.738 -22.438 -10.625 1 98.75 130 LEU A O 1
ATOM 1028 N N . TYR A 1 131 ? -9.055 -20.781 -10.102 1 98.88 131 TYR A N 1
ATOM 1029 C CA . TYR A 1 131 ? -8.18 -19.734 -10.602 1 98.88 131 TYR A CA 1
ATOM 1030 C C . TYR A 1 131 ? -7.359 -19.109 -9.477 1 98.88 131 TYR A C 1
ATOM 1032 O O . TYR A 1 131 ? -7.879 -18.328 -8.68 1 98.88 131 TYR A O 1
ATOM 1040 N N . ALA A 1 132 ? -6.098 -19.344 -9.438 1 98.81 132 ALA A N 1
ATOM 1041 C CA . ALA A 1 132 ? -5.258 -19.078 -8.273 1 98.81 132 ALA A CA 1
ATOM 1042 C C . ALA A 1 132 ? -4.582 -17.719 -8.383 1 98.81 132 ALA A C 1
ATOM 1044 O O . ALA A 1 132 ? -3.898 -17.281 -7.457 1 98.81 132 ALA A O 1
ATOM 1045 N N . GLY A 1 133 ? -4.789 -17.031 -9.492 1 98.62 133 GLY A N 1
ATOM 1046 C CA . GLY A 1 133 ? -4.156 -15.727 -9.664 1 98.62 133 GLY A CA 1
ATOM 1047 C C . GLY A 1 133 ? -2.645 -15.781 -9.547 1 98.62 133 GLY A C 1
ATOM 1048 O O . GLY A 1 133 ? -1.996 -16.609 -10.195 1 98.62 133 GLY A O 1
ATOM 1049 N N . ASP A 1 134 ? -2.146 -14.875 -8.758 1 98.75 134 ASP A N 1
ATOM 1050 C CA . ASP A 1 134 ? -0.699 -14.758 -8.609 1 98.75 134 ASP A CA 1
ATOM 1051 C C . ASP A 1 134 ? -0.229 -15.367 -7.293 1 98.75 134 ASP A C 1
ATOM 1053 O O . ASP A 1 134 ? 0.762 -14.914 -6.715 1 98.75 134 ASP A O 1
ATOM 1057 N N . THR A 1 135 ? -0.919 -16.359 -6.793 1 98.75 135 THR A N 1
ATOM 1058 C CA . THR A 1 135 ? -0.502 -17.047 -5.578 1 98.75 135 THR A CA 1
ATOM 1059 C C . THR A 1 135 ? 0.837 -17.75 -5.785 1 98.75 135 THR A C 1
ATOM 1061 O O . THR A 1 135 ? 1.65 -17.828 -4.859 1 98.75 135 THR A O 1
ATOM 1064 N N . PHE A 1 136 ? 1.007 -18.281 -6.914 1 98.62 136 PHE A N 1
ATOM 1065 C CA . PHE A 1 136 ? 2.271 -18.875 -7.332 1 98.62 136 PHE A CA 1
ATOM 1066 C C . PHE A 1 136 ? 2.494 -18.688 -8.828 1 98.62 136 PHE A C 1
ATOM 1068 O O . PHE A 1 136 ? 1.637 -18.125 -9.523 1 98.62 136 PHE A O 1
ATOM 1075 N N . PHE A 1 137 ? 3.754 -19.125 -9.328 1 98.56 137 PHE A N 1
ATOM 1076 C CA . PHE A 1 137 ? 4.148 -18.672 -10.664 1 98.56 137 PHE A CA 1
ATOM 1077 C C . PHE A 1 137 ? 4.715 -19.844 -11.477 1 98.56 137 PHE A C 1
ATOM 1079 O O . PHE A 1 137 ? 5.109 -20.859 -10.906 1 98.56 137 PHE A O 1
ATOM 1086 N N . GLY A 1 138 ? 4.688 -19.656 -12.797 1 98.06 138 GLY A N 1
ATOM 1087 C CA . GLY A 1 138 ? 5.383 -20.594 -13.664 1 98.06 138 GLY A CA 1
ATOM 1088 C C . GLY A 1 138 ? 6.883 -20.609 -13.445 1 98.06 138 GLY A C 1
ATOM 1089 O O . GLY A 1 138 ? 7.453 -19.625 -12.945 1 98.06 138 GLY A O 1
ATOM 1090 N N . GLU A 1 139 ? 7.52 -21.672 -13.875 1 97.25 139 GLU A N 1
ATOM 1091 C CA . GLU A 1 139 ? 8.953 -21.844 -13.648 1 97.25 139 GLU A CA 1
ATOM 1092 C C . GLU A 1 139 ? 9.758 -20.75 -14.328 1 97.25 139 GLU A C 1
ATOM 1094 O O . GLU A 1 139 ? 10.703 -20.219 -13.742 1 97.25 139 GLU A O 1
ATOM 1099 N N . ARG A 1 140 ? 9.438 -20.391 -15.531 1 95.69 140 ARG A N 1
ATOM 1100 C CA . ARG A 1 140 ? 10.164 -19.375 -16.281 1 95.69 140 ARG A CA 1
ATOM 1101 C C . ARG A 1 140 ? 10.062 -18.016 -15.602 1 95.69 140 ARG A C 1
ATOM 1103 O O . ARG A 1 140 ? 11.031 -17.25 -15.586 1 95.69 140 ARG A O 1
ATOM 1110 N N . VAL A 1 141 ? 8.867 -17.734 -15.055 1 95.19 141 VAL A N 1
ATOM 1111 C CA . VAL A 1 141 ? 8.656 -16.484 -14.344 1 95.19 141 VAL A CA 1
ATOM 1112 C C . VAL A 1 141 ? 9.562 -16.406 -13.125 1 95.19 141 VAL A C 1
ATOM 1114 O O . VAL A 1 141 ? 10.219 -15.391 -12.883 1 95.19 141 VAL A O 1
ATOM 1117 N N . LEU A 1 142 ? 9.609 -17.453 -12.344 1 96.25 142 LEU A N 1
ATOM 1118 C CA . LEU A 1 142 ? 10.445 -17.516 -11.148 1 96.25 142 LEU A CA 1
ATOM 1119 C C . LEU A 1 142 ? 11.914 -17.312 -11.5 1 96.25 142 LEU A C 1
ATOM 1121 O O . LEU A 1 142 ? 12.625 -16.562 -10.836 1 96.25 142 LEU A O 1
ATOM 1125 N N . GLN A 1 143 ? 12.344 -17.938 -12.578 1 92 143 GLN A N 1
ATOM 1126 C CA . GLN A 1 143 ? 13.742 -17.859 -12.984 1 92 143 GLN A CA 1
ATOM 1127 C C . GLN A 1 143 ? 14.102 -16.469 -13.484 1 92 143 GLN A C 1
ATOM 1129 O O . GLN A 1 143 ? 15.203 -15.977 -13.242 1 92 143 GLN A O 1
ATOM 1134 N N . ASN A 1 144 ? 13.164 -15.852 -14.133 1 90.44 144 ASN A N 1
ATOM 1135 C CA . ASN A 1 144 ? 13.414 -14.539 -14.719 1 90.44 144 ASN A CA 1
ATOM 1136 C C . ASN A 1 144 ? 13.461 -13.453 -13.648 1 90.44 144 ASN A C 1
ATOM 1138 O O . ASN A 1 144 ? 14.227 -12.484 -13.773 1 90.44 144 ASN A O 1
ATOM 1142 N N . PHE A 1 145 ? 12.727 -13.57 -12.586 1 90.12 145 PHE A N 1
ATOM 1143 C CA . PHE A 1 145 ? 12.633 -12.5 -11.602 1 90.12 145 PHE A CA 1
ATOM 1144 C C . PHE A 1 145 ? 13.5 -12.805 -10.391 1 90.12 145 PHE A C 1
ATOM 1146 O O . PHE A 1 145 ? 13.805 -11.914 -9.594 1 90.12 145 PHE A O 1
ATOM 1153 N N . SER A 1 146 ? 13.961 -13.984 -10.188 1 92.38 146 SER A N 1
ATOM 1154 C CA . SER A 1 146 ? 14.82 -14.453 -9.109 1 92.38 146 SER A CA 1
ATOM 1155 C C . SER A 1 146 ? 14.094 -14.414 -7.77 1 92.38 146 SER A C 1
ATOM 1157 O O . SER A 1 146 ? 14.203 -15.352 -6.969 1 92.38 146 SER A O 1
ATOM 1159 N N . VAL A 1 147 ? 13.375 -13.383 -7.465 1 97.31 147 VAL A N 1
ATOM 1160 C CA . VAL A 1 147 ? 12.555 -13.227 -6.27 1 97.31 147 VAL A CA 1
ATOM 1161 C C . VAL A 1 147 ? 11.094 -13.062 -6.672 1 97.31 147 VAL A C 1
ATOM 1163 O O . VAL A 1 147 ? 10.734 -12.109 -7.371 1 97.31 147 VAL A O 1
ATOM 1166 N N . PRO A 1 148 ? 10.273 -14.078 -6.281 1 97.25 148 PRO A N 1
ATOM 1167 C CA . PRO A 1 148 ? 8.859 -13.898 -6.617 1 97.25 148 PRO A CA 1
ATOM 1168 C C . PRO A 1 148 ? 8.242 -12.68 -5.938 1 97.25 148 PRO A C 1
ATOM 1170 O O . PRO A 1 148 ? 8.539 -12.391 -4.777 1 97.25 148 PRO A O 1
ATOM 1173 N N . PHE A 1 149 ? 7.434 -12.008 -6.621 1 95.88 149 PHE A N 1
ATOM 1174 C CA . PHE A 1 149 ? 6.867 -10.766 -6.105 1 95.88 149 PHE A CA 1
ATOM 1175 C C . PHE A 1 149 ? 5.797 -11.055 -5.059 1 95.88 149 PHE A C 1
ATOM 1177 O O . PHE A 1 149 ? 4.621 -11.227 -5.395 1 95.88 149 PHE A O 1
ATOM 1184 N N . TYR A 1 150 ? 6.168 -11.086 -3.809 1 98 150 TYR A N 1
ATOM 1185 C CA . TYR A 1 150 ? 5.309 -11.203 -2.637 1 98 150 TYR A CA 1
ATOM 1186 C C . TYR A 1 150 ? 5.516 -10.039 -1.683 1 98 150 TYR A C 1
ATOM 1188 O O . TYR A 1 150 ? 6.621 -9.836 -1.171 1 98 150 TYR A O 1
ATOM 1196 N N . ILE A 1 151 ? 4.492 -9.375 -1.353 1 97 151 ILE A N 1
ATOM 1197 C CA . ILE A 1 151 ? 4.645 -8.266 -0.424 1 97 151 ILE A CA 1
ATOM 1198 C C . ILE A 1 151 ? 4.82 -8.797 0.997 1 97 151 ILE A C 1
ATOM 1200 O O . ILE A 1 151 ? 5.477 -8.164 1.827 1 97 151 ILE A O 1
ATOM 1204 N N . ASP A 1 152 ? 4.176 -9.844 1.29 1 97.62 152 ASP A N 1
ATOM 1205 C CA . ASP A 1 152 ? 4.379 -10.617 2.514 1 97.62 152 ASP A CA 1
ATOM 1206 C C . ASP A 1 152 ? 4.809 -12.047 2.201 1 97.62 152 ASP A C 1
ATOM 1208 O O . ASP A 1 152 ? 3.971 -12.906 1.927 1 97.62 152 ASP A O 1
ATOM 1212 N N . PHE A 1 153 ? 6.055 -12.297 2.311 1 98.31 153 PHE A N 1
ATOM 1213 C CA . PHE A 1 153 ? 6.664 -13.531 1.83 1 98.31 153 PHE A CA 1
ATOM 1214 C C . PHE A 1 153 ? 6.094 -14.734 2.568 1 98.31 153 PHE A C 1
ATOM 1216 O O . PHE A 1 153 ? 5.734 -15.734 1.945 1 98.31 153 PHE A O 1
ATOM 1223 N N . TRP A 1 154 ? 5.941 -14.672 3.807 1 98 154 TRP A N 1
ATOM 1224 C CA . TRP A 1 154 ? 5.535 -15.805 4.629 1 98 154 TRP A CA 1
ATOM 1225 C C . TRP A 1 154 ? 4.043 -16.078 4.48 1 98 154 TRP A C 1
ATOM 1227 O O . TRP A 1 154 ? 3.619 -17.234 4.422 1 98 154 TRP A O 1
ATOM 1237 N N . SER A 1 155 ? 3.264 -15.016 4.41 1 97.81 155 SER A N 1
ATOM 1238 C CA . SER A 1 155 ? 1.844 -15.188 4.113 1 97.81 155 SER A CA 1
ATOM 1239 C C . SER A 1 155 ? 1.636 -15.828 2.748 1 97.81 155 SER A C 1
ATOM 1241 O O . SER A 1 155 ? 0.691 -16.594 2.557 1 97.81 155 SER A O 1
ATOM 1243 N N . ALA A 1 156 ? 2.482 -15.484 1.806 1 98.44 156 ALA A N 1
ATOM 1244 C CA . ALA A 1 156 ? 2.398 -16.094 0.477 1 98.44 156 ALA A CA 1
ATOM 1245 C C . ALA A 1 156 ? 2.654 -17.594 0.538 1 98.44 156 ALA A C 1
ATOM 1247 O O 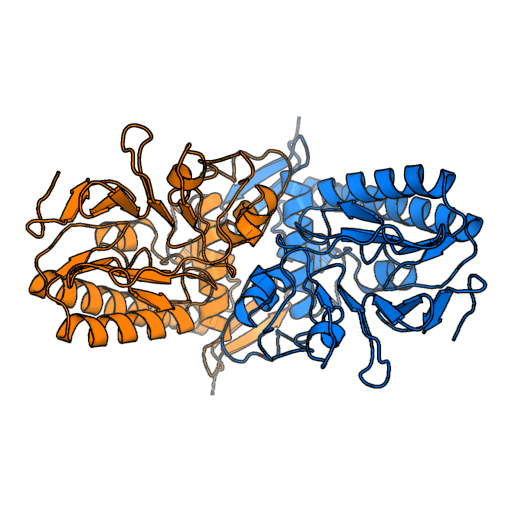. ALA A 1 156 ? 1.955 -18.375 -0.109 1 98.44 156 ALA A O 1
ATOM 1248 N N . LEU A 1 157 ? 3.633 -17.984 1.299 1 98.38 157 LEU A N 1
ATOM 1249 C CA . LEU A 1 157 ? 3.918 -19.406 1.448 1 98.38 157 LEU A CA 1
ATOM 1250 C C . LEU A 1 157 ? 2.725 -20.141 2.053 1 98.38 157 LEU A C 1
ATOM 1252 O O . LEU A 1 157 ? 2.387 -21.25 1.621 1 98.38 157 LEU A O 1
ATOM 1256 N N . ASP A 1 158 ? 2.133 -19.516 3.066 1 98.44 158 ASP A N 1
ATOM 1257 C CA . ASP A 1 158 ? 0.928 -20.094 3.654 1 98.44 158 ASP A CA 1
ATOM 1258 C C . ASP A 1 158 ? -0.175 -20.25 2.609 1 98.44 158 ASP A C 1
ATOM 1260 O O . ASP A 1 158 ? -0.874 -21.266 2.578 1 98.44 158 ASP A O 1
ATOM 1264 N N . SER A 1 159 ? -0.348 -19.266 1.784 1 98.75 159 SER A N 1
ATOM 1265 C CA . SER A 1 159 ? -1.371 -19.297 0.745 1 98.75 159 SER A CA 1
ATOM 1266 C C . SER A 1 159 ? -1.08 -20.391 -0.28 1 98.75 159 SER A C 1
ATOM 1268 O O . SER A 1 159 ? -2.002 -21.031 -0.788 1 98.75 159 SER A O 1
ATOM 1270 N N . ILE A 1 160 ? 0.203 -20.578 -0.642 1 98.88 160 ILE A N 1
ATOM 1271 C CA . ILE A 1 160 ? 0.576 -21.641 -1.562 1 98.88 160 ILE A CA 1
ATOM 1272 C C . ILE A 1 160 ? 0.203 -23 -0.962 1 98.88 160 ILE A C 1
ATOM 1274 O O . ILE A 1 160 ? -0.345 -23.859 -1.652 1 98.88 160 ILE A O 1
ATOM 1278 N N . GLN A 1 161 ? 0.487 -23.156 0.314 1 98.69 161 GLN A N 1
ATOM 1279 C CA . GLN A 1 161 ? 0.115 -24.391 0.989 1 98.69 161 GLN A CA 1
ATOM 1280 C C . GLN A 1 161 ? -1.397 -24.594 0.979 1 98.69 161 GLN A C 1
ATOM 1282 O O . GLN A 1 161 ? -1.881 -25.719 0.776 1 98.69 161 GLN A O 1
ATOM 1287 N N . LYS A 1 162 ? -2.105 -23.562 1.221 1 98.69 162 LYS A N 1
ATOM 1288 C CA . LYS A 1 162 ? -3.564 -23.609 1.177 1 98.69 162 LYS A CA 1
ATOM 1289 C C . LYS A 1 162 ? -4.059 -24.062 -0.193 1 98.69 162 LYS A C 1
ATOM 1291 O O . LYS A 1 162 ? -4.973 -24.891 -0.288 1 98.69 162 LYS A O 1
ATOM 1296 N N . ILE A 1 163 ? -3.484 -23.5 -1.232 1 98.56 163 ILE A N 1
ATOM 1297 C CA . ILE A 1 163 ? -3.848 -23.859 -2.598 1 98.56 163 ILE A CA 1
ATOM 1298 C C . ILE A 1 163 ? -3.557 -25.344 -2.828 1 98.56 163 ILE A C 1
ATOM 1300 O O . ILE A 1 163 ? -4.328 -26.031 -3.492 1 98.56 163 ILE A O 1
ATOM 1304 N N . LYS A 1 164 ? -2.439 -25.797 -2.365 1 98.31 164 LYS A N 1
ATOM 1305 C CA . LYS A 1 164 ? -2.086 -27.203 -2.502 1 98.31 164 LYS A CA 1
ATOM 1306 C C . LYS A 1 164 ? -3.16 -28.094 -1.892 1 98.31 164 LYS A C 1
ATOM 1308 O O . LYS A 1 164 ? -3.559 -29.094 -2.496 1 98.31 164 LYS A O 1
ATOM 1313 N N . GLU A 1 165 ? -3.607 -27.719 -0.741 1 98.38 165 GLU A N 1
ATOM 1314 C CA . GLU A 1 165 ? -4.664 -28.469 -0.082 1 98.38 165 GLU A CA 1
ATOM 1315 C C . GLU A 1 165 ? -5.965 -28.422 -0.882 1 98.38 165 GLU A C 1
ATOM 1317 O O . GLU A 1 165 ? -6.625 -29.453 -1.067 1 98.38 165 GLU A O 1
ATOM 1322 N N . ILE A 1 166 ? -6.316 -27.281 -1.369 1 98.25 166 ILE A N 1
ATOM 1323 C CA . ILE A 1 166 ? -7.547 -27.078 -2.129 1 98.25 166 ILE A CA 1
ATOM 1324 C C . ILE A 1 166 ? -7.484 -27.875 -3.432 1 98.25 166 ILE A C 1
ATOM 1326 O O . ILE A 1 166 ? -8.5 -28.391 -3.898 1 98.25 166 ILE A O 1
ATOM 1330 N N . SER A 1 167 ? -6.32 -27.969 -4.008 1 97.56 167 SER A N 1
ATOM 1331 C CA . SER A 1 167 ? -6.129 -28.641 -5.289 1 97.56 167 SER A CA 1
ATOM 1332 C C . SER A 1 167 ? -6.578 -30.094 -5.219 1 97.56 167 SER A C 1
ATOM 1334 O O . SER A 1 167 ? -6.898 -30.703 -6.246 1 97.56 167 SER A O 1
ATOM 1336 N N . LYS A 1 168 ? -6.652 -30.641 -4.055 1 96.19 168 LYS A N 1
ATOM 1337 C CA . LYS A 1 168 ? -7.094 -32 -3.861 1 96.19 168 LYS A CA 1
ATOM 1338 C C . LYS A 1 168 ? -8.602 -32.156 -4.051 1 96.19 168 LYS A C 1
ATOM 1340 O O . LYS A 1 168 ? -9.125 -33.25 -4.199 1 96.19 168 LYS A O 1
ATOM 1345 N N . SER A 1 169 ? -9.281 -31.047 -4.055 1 97.06 169 SER A N 1
ATOM 1346 C CA . SER A 1 169 ? -10.734 -31.094 -4.059 1 97.06 169 SER A CA 1
ATOM 1347 C C . SER A 1 169 ? -11.305 -30.422 -5.309 1 97.06 169 SER A C 1
ATOM 1349 O O . SER A 1 169 ? -12.508 -30.172 -5.391 1 97.06 169 SER A O 1
ATOM 1351 N N . VAL A 1 170 ? -10.461 -30 -6.199 1 98.06 170 VAL A N 1
ATOM 1352 C CA . VAL A 1 170 ? -10.906 -29.406 -7.449 1 98.06 170 VAL A CA 1
ATOM 1353 C C . VAL A 1 170 ? -10.406 -30.219 -8.633 1 98.06 170 VAL A C 1
ATOM 1355 O O . VAL A 1 170 ? -9.547 -31.094 -8.477 1 98.06 170 VAL A O 1
ATOM 1358 N N . GLU A 1 171 ? -10.945 -29.953 -9.82 1 97.5 171 GLU A N 1
ATOM 1359 C CA . GLU A 1 171 ? -10.602 -30.734 -11.008 1 97.5 171 GLU A CA 1
ATOM 1360 C C . GLU A 1 171 ? -9.438 -30.094 -11.766 1 97.5 171 GLU A C 1
ATOM 1362 O O . GLU A 1 171 ? -8.734 -30.781 -12.516 1 97.5 171 GLU A O 1
ATOM 1367 N N . ASN A 1 172 ? -9.281 -28.781 -11.594 1 97.88 172 ASN A N 1
ATOM 1368 C CA . ASN A 1 172 ? -8.203 -28.062 -12.266 1 97.88 172 ASN A CA 1
ATOM 1369 C C . ASN A 1 172 ? -7.793 -26.812 -11.5 1 97.88 172 ASN A C 1
ATOM 1371 O O . ASN A 1 172 ? -8.578 -26.266 -10.727 1 97.88 172 ASN A O 1
ATOM 1375 N N . VAL A 1 173 ? -6.555 -26.438 -11.703 1 98.56 173 VAL A N 1
ATOM 1376 C CA . VAL A 1 173 ? -6 -25.203 -11.164 1 98.56 173 VAL A CA 1
ATOM 1377 C C . VAL A 1 173 ? -5.375 -24.391 -12.289 1 98.56 173 VAL A C 1
ATOM 1379 O O . VAL A 1 173 ? -4.629 -24.922 -13.117 1 98.56 173 VAL A O 1
ATOM 1382 N N . VAL A 1 174 ? -5.688 -23.125 -12.391 1 98.5 174 VAL A N 1
ATOM 1383 C CA . VAL A 1 174 ? -5.141 -22.203 -13.383 1 98.5 174 VAL A CA 1
ATOM 1384 C C . VAL A 1 174 ? -4.449 -21.047 -12.672 1 98.5 174 VAL A C 1
ATOM 1386 O O . VAL A 1 174 ? -4.949 -20.547 -11.664 1 98.5 174 VAL A O 1
ATOM 1389 N N . ILE A 1 175 ? -3.299 -20.609 -13.141 1 98.31 175 ILE A N 1
ATOM 1390 C CA . ILE A 1 175 ? -2.58 -19.484 -12.578 1 98.31 175 ILE A CA 1
ATOM 1391 C C . ILE A 1 175 ? -2.527 -18.344 -13.602 1 98.31 175 ILE A C 1
ATOM 1393 O O . ILE A 1 175 ? -2.791 -18.562 -14.789 1 98.31 175 ILE A O 1
ATOM 1397 N N . SER A 1 176 ? -2.199 -17.156 -13.164 1 98.44 176 SER A N 1
ATOM 1398 C CA . SER A 1 176 ? -2.236 -15.977 -14.023 1 98.44 176 SER A CA 1
ATOM 1399 C C . SER A 1 176 ? -1.006 -15.906 -14.922 1 98.44 176 SER A C 1
ATOM 1401 O O . SER A 1 176 ? -1.105 -15.539 -16.094 1 98.44 176 SER A O 1
ATOM 1403 N N . HIS A 1 177 ? 0.139 -16.188 -14.359 1 98.12 177 HIS A N 1
ATOM 1404 C CA . HIS A 1 177 ? 1.394 -16.078 -15.102 1 98.12 177 HIS A CA 1
ATOM 1405 C C . HIS A 1 177 ? 2.111 -17.438 -15.164 1 98.12 177 HIS A C 1
ATOM 1407 O O . HIS A 1 177 ? 2.982 -17.719 -14.336 1 98.12 177 HIS A O 1
ATOM 1413 N N . GLY A 1 178 ? 1.844 -18.172 -16.094 1 96.5 178 GLY A N 1
ATOM 1414 C CA . GLY A 1 178 ? 2.395 -19.5 -16.266 1 96.5 178 GLY A CA 1
ATOM 1415 C C . GLY A 1 178 ? 1.591 -20.359 -17.219 1 96.5 178 GLY A C 1
ATOM 1416 O O . GLY A 1 178 ? 0.622 -19.891 -17.812 1 96.5 178 GLY A O 1
ATOM 1417 N N . PRO A 1 179 ? 1.96 -21.625 -17.375 1 96.44 179 PRO A N 1
ATOM 1418 C CA . PRO A 1 179 ? 1.281 -22.516 -18.312 1 96.44 179 PRO A CA 1
ATOM 1419 C C . PRO A 1 179 ? -0.067 -23.016 -17.797 1 96.44 179 PRO A C 1
ATOM 1421 O O . PRO A 1 179 ? -0.336 -22.938 -16.594 1 96.44 179 PRO A O 1
ATOM 1424 N N . ILE A 1 180 ? -0.856 -23.391 -18.734 1 97.31 180 ILE A N 1
ATOM 1425 C CA . ILE A 1 180 ? -2.076 -24.125 -18.422 1 97.31 180 ILE A CA 1
ATOM 1426 C C . ILE A 1 180 ? -1.798 -25.625 -18.453 1 97.31 180 ILE A C 1
ATOM 1428 O O . ILE A 1 180 ? -1.575 -26.203 -19.516 1 97.31 180 ILE A O 1
ATOM 1432 N N . PHE A 1 181 ? -1.785 -26.297 -17.266 1 96.81 181 PHE A N 1
ATOM 1433 C CA . PHE A 1 181 ? -1.408 -27.688 -17.141 1 96.81 181 PHE A CA 1
ATOM 1434 C C . PHE A 1 181 ? -2.582 -28.516 -16.625 1 96.81 181 PHE A C 1
ATOM 1436 O O . PHE A 1 181 ? -3.592 -27.969 -16.188 1 96.81 181 PHE A O 1
ATOM 1443 N N . SER A 1 182 ? -2.416 -29.859 -16.75 1 96.81 182 SER A N 1
ATOM 1444 C CA . SER A 1 182 ? -3.295 -30.766 -16.031 1 96.81 182 SER A CA 1
ATOM 1445 C C . SER A 1 182 ? -3.125 -30.609 -14.523 1 96.81 182 SER A C 1
ATOM 1447 O O . SER A 1 182 ? -2.135 -30.047 -14.055 1 96.81 182 SER A O 1
ATOM 1449 N N . LEU A 1 183 ? -4.09 -31.062 -13.82 1 97.69 183 LEU A N 1
ATOM 1450 C CA . LEU A 1 183 ? -4.062 -30.922 -12.367 1 97.69 183 LEU A CA 1
ATOM 1451 C C . LEU A 1 183 ? -2.781 -31.516 -11.789 1 97.69 183 LEU A C 1
ATOM 1453 O O . LEU A 1 183 ? -2.139 -30.906 -10.938 1 97.69 183 LEU A O 1
ATOM 1457 N N . ASN A 1 184 ? -2.426 -32.688 -12.227 1 97.75 184 ASN A N 1
ATOM 1458 C CA . ASN A 1 184 ? -1.229 -33.344 -11.711 1 97.75 184 ASN A CA 1
ATOM 1459 C C . ASN A 1 184 ? 0.02 -32.5 -11.945 1 97.75 184 ASN A C 1
ATOM 1461 O O . ASN A 1 184 ? 0.861 -32.375 -11.055 1 97.75 184 ASN A O 1
ATOM 1465 N N . LYS A 1 185 ? 0.166 -31.953 -13.117 1 98.06 185 LYS A N 1
ATOM 1466 C CA . LYS A 1 185 ? 1.312 -31.109 -13.43 1 98.06 185 LYS A CA 1
ATOM 1467 C C . LYS A 1 185 ? 1.268 -29.812 -12.648 1 98.06 185 LYS A C 1
ATOM 1469 O O . LYS A 1 185 ? 2.311 -29.266 -12.273 1 98.06 185 LYS A O 1
ATOM 1474 N N . MET A 1 186 ? 0.096 -29.344 -12.398 1 98.25 186 MET A N 1
ATOM 1475 C CA . MET A 1 186 ? -0.035 -28.125 -11.609 1 98.25 186 MET A CA 1
ATOM 1476 C C . MET A 1 186 ? 0.398 -28.359 -10.164 1 98.25 186 MET A C 1
ATOM 1478 O O . MET A 1 186 ? 1.032 -27.5 -9.555 1 98.25 186 MET A O 1
ATOM 1482 N N . ILE A 1 187 ? 0.017 -29.469 -9.633 1 98.19 187 ILE A N 1
ATOM 1483 C CA . ILE A 1 187 ? 0.432 -29.828 -8.273 1 98.19 187 ILE A CA 1
ATOM 1484 C C . ILE A 1 187 ? 1.956 -29.875 -8.195 1 98.19 187 ILE A C 1
ATOM 1486 O O . ILE A 1 187 ? 2.553 -29.391 -7.234 1 98.19 187 ILE A O 1
ATOM 1490 N N . LYS A 1 188 ? 2.588 -30.422 -9.219 1 98.38 188 LYS A N 1
ATOM 1491 C CA . LYS A 1 188 ? 4.047 -30.438 -9.273 1 98.38 188 LYS A CA 1
ATOM 1492 C C . LYS A 1 188 ? 4.609 -29.016 -9.328 1 98.38 188 LYS A C 1
ATOM 1494 O O . LYS A 1 188 ? 5.648 -28.734 -8.727 1 98.38 188 LYS A O 1
ATOM 1499 N N . LEU A 1 189 ? 3.943 -28.172 -10.062 1 98.56 189 LEU A N 1
ATOM 1500 C CA . LEU A 1 189 ? 4.371 -26.781 -10.156 1 98.56 189 LEU A CA 1
ATOM 1501 C C . LEU A 1 189 ? 4.246 -26.094 -8.805 1 98.56 189 LEU A C 1
ATOM 1503 O O . LEU A 1 189 ? 5.094 -25.266 -8.445 1 98.56 189 LEU A O 1
ATOM 1507 N N . ILE A 1 190 ? 3.15 -26.391 -8.055 1 98.69 190 ILE A N 1
ATOM 1508 C CA . ILE A 1 190 ? 2.98 -25.859 -6.707 1 98.69 190 ILE A CA 1
ATOM 1509 C C . ILE A 1 190 ? 4.156 -26.297 -5.832 1 98.69 190 ILE A C 1
ATOM 1511 O O . ILE A 1 190 ? 4.758 -25.469 -5.141 1 98.69 190 ILE A O 1
ATOM 1515 N N . ASP A 1 191 ? 4.488 -27.547 -5.922 1 98.62 191 ASP A N 1
ATOM 1516 C CA . ASP A 1 191 ? 5.609 -28.062 -5.145 1 98.62 191 ASP A CA 1
ATOM 1517 C C . ASP A 1 191 ? 6.918 -27.391 -5.547 1 98.62 191 ASP A C 1
ATOM 1519 O O . ASP A 1 191 ? 7.762 -27.109 -4.691 1 98.62 191 ASP A O 1
ATOM 1523 N N . TYR A 1 192 ? 7.066 -27.203 -6.844 1 98.62 192 TYR A N 1
ATOM 1524 C CA . TYR A 1 192 ? 8.25 -26.516 -7.336 1 98.62 192 TYR A CA 1
ATOM 1525 C C . TYR A 1 192 ? 8.359 -25.125 -6.73 1 98.62 192 TYR A C 1
ATOM 1527 O O . TYR A 1 192 ? 9.445 -24.688 -6.348 1 98.62 192 TYR A O 1
ATOM 1535 N N . ASN A 1 193 ? 7.273 -24.375 -6.66 1 98.75 193 ASN A N 1
ATOM 1536 C CA . ASN A 1 193 ? 7.266 -23.047 -6.059 1 98.75 193 ASN A CA 1
ATOM 1537 C C . ASN A 1 193 ? 7.668 -23.094 -4.59 1 98.75 193 ASN A C 1
ATOM 1539 O O . ASN A 1 193 ? 8.438 -22.25 -4.125 1 98.75 193 ASN A O 1
ATOM 1543 N N . ILE A 1 194 ? 7.102 -24.047 -3.85 1 98.62 194 ILE A N 1
ATOM 1544 C CA . ILE A 1 194 ? 7.438 -24.203 -2.438 1 98.62 194 ILE A CA 1
ATOM 1545 C C . ILE A 1 194 ? 8.938 -24.438 -2.289 1 98.62 194 ILE A C 1
ATOM 1547 O O . ILE A 1 194 ? 9.602 -23.781 -1.482 1 98.62 194 ILE A O 1
ATOM 1551 N N . GLU A 1 195 ? 9.461 -25.359 -3.086 1 98.5 195 GLU A N 1
ATOM 1552 C CA . GLU A 1 195 ? 10.883 -25.688 -3.039 1 98.5 195 GLU A CA 1
ATOM 1553 C C . GLU A 1 195 ? 11.734 -24.484 -3.438 1 98.5 195 GLU A C 1
ATOM 1555 O O . GLU A 1 195 ? 12.758 -24.203 -2.809 1 98.5 195 GLU A O 1
ATOM 1560 N N . TYR A 1 196 ? 11.328 -23.812 -4.523 1 98.56 196 TYR A N 1
ATOM 1561 C CA . TYR A 1 196 ? 12.039 -22.625 -4.992 1 98.56 196 TYR A CA 1
ATOM 1562 C C . TYR A 1 196 ? 12.156 -21.594 -3.885 1 98.56 196 TYR A C 1
ATOM 1564 O O . TYR A 1 196 ? 13.234 -21.031 -3.652 1 98.56 196 TYR A O 1
ATOM 1572 N N . ASN A 1 197 ? 11.07 -21.328 -3.205 1 98.5 197 ASN A N 1
ATOM 1573 C CA . ASN A 1 197 ? 11.047 -20.328 -2.145 1 98.5 197 ASN A CA 1
ATOM 1574 C C . ASN A 1 197 ? 11.914 -20.75 -0.958 1 98.5 197 ASN A C 1
ATOM 1576 O O . ASN A 1 197 ? 12.594 -19.906 -0.355 1 98.5 197 ASN A O 1
ATOM 1580 N N . ASN A 1 198 ? 11.836 -21.984 -0.611 1 98.31 198 ASN A N 1
ATOM 1581 C CA . ASN A 1 198 ? 12.688 -22.484 0.466 1 98.31 198 ASN A CA 1
ATOM 1582 C C . ASN A 1 198 ? 14.172 -22.312 0.134 1 98.31 198 ASN A C 1
ATOM 1584 O O . ASN A 1 198 ? 14.961 -21.922 0.99 1 98.31 198 ASN A O 1
ATOM 1588 N N . LYS A 1 199 ? 14.539 -22.641 -1.076 1 98.31 199 LYS A N 1
ATOM 1589 C CA . LYS A 1 199 ? 15.914 -22.469 -1.519 1 98.31 199 LYS A CA 1
ATOM 1590 C C . LYS A 1 199 ? 16.312 -21 -1.512 1 98.31 199 LYS A C 1
ATOM 1592 O O . LYS A 1 199 ? 17.453 -20.672 -1.188 1 98.31 199 LYS A O 1
ATOM 1597 N N . LEU A 1 200 ? 15.406 -20.172 -1.913 1 98.31 200 LEU A N 1
ATOM 1598 C CA . LEU A 1 200 ? 15.656 -18.734 -1.9 1 98.31 200 LEU A CA 1
ATOM 1599 C C . LEU A 1 200 ? 15.961 -18.25 -0.486 1 98.31 200 LEU A C 1
ATOM 1601 O O . LEU A 1 200 ? 16.875 -17.453 -0.282 1 98.31 200 LEU A O 1
ATOM 1605 N N . VAL A 1 201 ? 15.172 -18.672 0.489 1 97.88 201 VAL A N 1
ATOM 1606 C CA . VAL A 1 201 ? 15.391 -18.312 1.886 1 97.88 201 VAL A CA 1
ATOM 1607 C C . VAL A 1 201 ? 16.797 -18.719 2.311 1 97.88 201 VAL A C 1
ATOM 1609 O O . VAL A 1 201 ? 17.516 -17.953 2.949 1 97.88 201 VAL A O 1
ATOM 1612 N N . GLU A 1 202 ? 17.219 -19.891 1.966 1 97.5 202 GLU A N 1
ATOM 1613 C CA . GLU A 1 202 ? 18.547 -20.391 2.328 1 97.5 202 GLU A CA 1
ATOM 1614 C C . GLU A 1 202 ? 19.641 -19.547 1.67 1 97.5 202 GLU A C 1
ATOM 1616 O O . GLU A 1 202 ? 20.672 -19.266 2.289 1 97.5 202 GLU A O 1
ATOM 1621 N N . ARG A 1 203 ? 19.438 -19.234 0.43 1 97.25 203 ARG A N 1
ATOM 1622 C CA . ARG A 1 203 ? 20.406 -18.391 -0.274 1 97.25 203 ARG A CA 1
ATOM 1623 C C . ARG A 1 203 ? 20.562 -17.031 0.406 1 97.25 203 ARG A C 1
ATOM 1625 O O . ARG A 1 203 ? 21.672 -16.547 0.579 1 97.25 203 ARG A O 1
ATOM 1632 N N . VAL A 1 204 ? 19.484 -16.438 0.781 1 97.69 204 VAL A N 1
ATOM 1633 C CA . VAL A 1 204 ? 19.5 -15.148 1.448 1 97.69 204 VAL A CA 1
ATOM 1634 C C . VAL A 1 204 ? 20.203 -15.266 2.795 1 97.69 204 VAL A C 1
ATOM 1636 O O . VAL A 1 204 ? 21.031 -14.422 3.15 1 97.69 204 VAL A O 1
ATOM 1639 N N . LYS A 1 205 ? 19.875 -16.312 3.525 1 97.19 205 LYS A N 1
ATOM 1640 C CA . LYS A 1 205 ? 20.547 -16.547 4.801 1 97.19 205 LYS A CA 1
ATOM 1641 C C . LYS A 1 205 ? 22.047 -16.656 4.621 1 97.19 205 LYS A C 1
ATOM 1643 O O . LYS A 1 205 ? 22.828 -16.141 5.438 1 97.19 205 LYS A O 1
ATOM 1648 N N . GLU A 1 206 ? 22.438 -17.344 3.619 1 96.62 206 GLU A N 1
ATOM 1649 C CA . GLU A 1 206 ? 23.859 -17.516 3.342 1 96.62 206 GLU A CA 1
ATOM 1650 C C . GLU A 1 206 ? 24.516 -16.172 3.047 1 96.62 206 GLU A C 1
ATOM 1652 O O . GLU A 1 206 ? 25.625 -15.898 3.529 1 96.62 206 GLU A O 1
ATOM 1657 N N . LEU A 1 207 ? 23.922 -15.383 2.27 1 96.75 207 LEU A N 1
ATOM 1658 C CA . LEU A 1 207 ? 24.469 -14.078 1.92 1 96.75 207 LEU A CA 1
ATOM 1659 C C . LEU A 1 207 ? 24.719 -13.242 3.17 1 96.75 207 LEU A C 1
ATOM 1661 O O . LEU A 1 207 ? 25.781 -12.633 3.312 1 96.75 207 LEU A O 1
ATOM 1665 N N . ILE A 1 208 ? 23.766 -13.258 4.16 1 97.06 208 ILE A N 1
ATOM 1666 C CA . ILE A 1 208 ? 23.859 -12.344 5.297 1 97.06 208 ILE A CA 1
ATOM 1667 C C . ILE A 1 208 ? 24.641 -13.016 6.434 1 97.06 208 ILE A C 1
ATOM 1669 O O . ILE A 1 208 ? 24.797 -12.438 7.512 1 97.06 208 ILE A O 1
ATOM 1673 N N . SER A 1 209 ? 24.984 -14.266 6.305 1 95.31 209 SER A N 1
ATOM 1674 C CA . SER A 1 209 ? 25.859 -14.922 7.262 1 95.31 209 SER A CA 1
ATOM 1675 C C . SER A 1 209 ? 27.312 -14.469 7.078 1 95.31 209 SER A C 1
ATOM 1677 O O . SER A 1 209 ? 28.094 -14.492 8.023 1 95.31 209 SER A O 1
ATOM 1679 N N . THR A 1 210 ? 27.625 -14 5.922 1 91.31 210 THR A N 1
ATOM 1680 C CA . THR A 1 210 ? 28.984 -13.648 5.578 1 91.31 210 THR A CA 1
ATOM 1681 C C . THR A 1 210 ? 29.219 -12.141 5.742 1 91.31 210 THR A C 1
ATOM 1683 O O . THR A 1 210 ? 30.328 -11.703 6.008 1 91.31 210 THR A O 1
ATOM 1686 N N . GLU A 1 211 ? 28.219 -11.391 5.508 1 94 211 GLU A N 1
ATOM 1687 C CA . GLU A 1 211 ? 28.297 -9.938 5.547 1 94 211 GLU A CA 1
ATOM 1688 C C . GLU A 1 211 ? 26.938 -9.312 5.871 1 94 211 GLU A C 1
ATOM 1690 O O . GLU A 1 211 ? 25.906 -9.891 5.566 1 94 211 GLU A O 1
ATOM 1695 N N . GLU A 1 212 ? 27.016 -8.18 6.57 1 97.44 212 GLU A N 1
ATOM 1696 C CA . GLU A 1 212 ? 25.781 -7.41 6.719 1 97.44 212 GLU A CA 1
ATOM 1697 C C . GLU A 1 212 ? 25.375 -6.762 5.398 1 97.44 212 GLU A C 1
ATOM 1699 O O . GLU A 1 212 ? 26.203 -6.188 4.699 1 97.44 212 GLU A O 1
ATOM 1704 N N . MET A 1 213 ? 24.094 -6.883 5.051 1 98.38 213 MET A N 1
ATOM 1705 C CA . MET A 1 213 ? 23.656 -6.395 3.744 1 98.38 213 MET A CA 1
ATOM 1706 C C . MET A 1 213 ? 22.281 -5.723 3.844 1 98.38 213 MET A C 1
ATOM 1708 O O . MET A 1 213 ? 21.453 -6.129 4.652 1 98.38 213 MET A O 1
ATOM 1712 N N . THR A 1 214 ? 22.125 -4.668 3.016 1 98.69 214 THR A N 1
ATOM 1713 C CA . THR A 1 214 ? 20.781 -4.113 2.822 1 98.69 214 THR A CA 1
ATOM 1714 C C . THR A 1 214 ? 19.953 -5.012 1.915 1 98.69 214 THR A C 1
ATOM 1716 O O . THR A 1 214 ? 20.484 -5.883 1.228 1 98.69 214 THR A O 1
ATOM 1719 N N . SER A 1 215 ? 18.641 -4.801 1.945 1 98.62 215 SER A N 1
ATOM 1720 C CA . SER A 1 215 ? 17.766 -5.59 1.074 1 98.62 215 SER A CA 1
ATOM 1721 C C . SER A 1 215 ? 18.094 -5.344 -0.396 1 98.62 215 SER A C 1
ATOM 1723 O O . SER A 1 215 ? 17.984 -6.254 -1.221 1 98.62 215 SER A O 1
ATOM 1725 N N . GLU A 1 216 ? 18.453 -4.098 -0.773 1 98.69 216 GLU A N 1
ATOM 1726 C CA . GLU A 1 216 ? 18.781 -3.805 -2.164 1 98.69 216 GLU A CA 1
ATOM 1727 C C . GLU A 1 216 ? 20.078 -4.492 -2.574 1 98.69 216 GLU A C 1
ATOM 1729 O O . GLU A 1 216 ? 20.203 -4.984 -3.697 1 98.69 216 GLU A O 1
ATOM 1734 N N . GLU A 1 217 ? 21.062 -4.52 -1.646 1 98.62 217 GLU A N 1
ATOM 1735 C CA . GLU A 1 217 ? 22.297 -5.266 -1.925 1 98.62 217 GLU A CA 1
ATOM 1736 C C . GLU A 1 217 ? 21.984 -6.742 -2.184 1 98.62 217 GLU A C 1
ATOM 1738 O O . GLU A 1 217 ? 22.547 -7.34 -3.107 1 98.62 217 GLU A O 1
ATOM 1743 N N . ILE A 1 218 ? 21.141 -7.297 -1.388 1 98.56 218 ILE A N 1
ATOM 1744 C CA . ILE A 1 218 ? 20.797 -8.703 -1.519 1 98.56 218 ILE A CA 1
ATOM 1745 C C . ILE A 1 218 ? 20.094 -8.945 -2.857 1 98.56 218 ILE A C 1
ATOM 1747 O O . ILE A 1 218 ? 20.375 -9.922 -3.547 1 98.56 218 ILE A O 1
ATOM 1751 N N . ALA A 1 219 ? 19.172 -8.023 -3.232 1 98.38 219 ALA A N 1
ATOM 1752 C CA . ALA A 1 219 ? 18.484 -8.148 -4.512 1 98.38 219 ALA A CA 1
ATOM 1753 C C . ALA A 1 219 ? 19.469 -8.219 -5.668 1 98.38 219 ALA A C 1
ATOM 1755 O O . ALA A 1 219 ? 19.312 -9.031 -6.578 1 98.38 219 ALA A O 1
ATOM 1756 N N . ILE A 1 220 ? 20.484 -7.398 -5.617 1 98.12 220 ILE A N 1
ATOM 1757 C CA . ILE A 1 220 ? 21.469 -7.316 -6.691 1 98.12 220 ILE A CA 1
ATOM 1758 C C . ILE A 1 220 ? 22.328 -8.578 -6.695 1 98.12 220 ILE A C 1
ATOM 1760 O O . ILE A 1 220 ? 22.672 -9.094 -7.762 1 98.12 220 ILE A O 1
ATOM 1764 N N . ARG A 1 221 ? 22.688 -9.07 -5.504 1 97.5 221 ARG A N 1
ATOM 1765 C CA . ARG A 1 221 ? 23.469 -10.297 -5.418 1 97.5 221 ARG A CA 1
ATOM 1766 C C . ARG A 1 221 ? 22.703 -11.484 -5.992 1 97.5 221 ARG A C 1
ATOM 1768 O O . ARG A 1 221 ? 23.297 -12.367 -6.613 1 97.5 221 ARG A O 1
ATOM 1775 N N . LEU A 1 222 ? 21.453 -11.5 -5.773 1 97.44 222 LEU A N 1
ATOM 1776 C CA . LEU A 1 222 ? 20.625 -12.609 -6.23 1 97.44 222 LEU A CA 1
ATOM 1777 C C . LEU A 1 222 ? 20.406 -12.539 -7.738 1 97.44 222 LEU A C 1
ATOM 1779 O O . LEU A 1 222 ? 20.188 -13.57 -8.383 1 97.44 222 LEU A O 1
ATOM 1783 N N . LYS A 1 223 ? 20.406 -11.312 -8.305 1 96.38 223 LYS A N 1
ATOM 1784 C CA . LYS A 1 223 ? 20.203 -11.094 -9.734 1 96.38 223 LYS A CA 1
ATOM 1785 C C . LYS A 1 223 ? 21.078 -9.938 -10.227 1 96.38 223 LYS A C 1
ATOM 1787 O O . LYS A 1 223 ? 20.578 -8.82 -10.406 1 96.38 223 LYS A O 1
ATOM 1792 N N . PRO A 1 224 ? 22.312 -10.188 -10.656 1 92.5 224 PRO A N 1
ATOM 1793 C CA . PRO A 1 224 ? 23.266 -9.133 -11 1 92.5 224 PRO A CA 1
ATOM 1794 C C . PRO A 1 224 ? 22.797 -8.273 -12.172 1 92.5 224 PRO A C 1
ATOM 1796 O O . PRO A 1 224 ? 23.156 -7.098 -12.258 1 92.5 224 PRO A O 1
ATOM 1799 N N . ASP A 1 225 ? 22 -8.836 -13.148 1 94.25 225 ASP A N 1
ATOM 1800 C CA . ASP A 1 225 ? 21.531 -8.055 -14.289 1 94.25 225 ASP A CA 1
ATOM 1801 C C . ASP A 1 225 ? 20.141 -7.477 -14.023 1 94.25 225 ASP A C 1
ATOM 1803 O O . ASP A 1 225 ? 19.406 -7.16 -14.961 1 94.25 225 ASP A O 1
ATOM 1807 N N . ILE A 1 226 ? 19.859 -7.25 -12.766 1 96.44 226 ILE A N 1
ATOM 1808 C CA . ILE A 1 226 ? 18.547 -6.785 -12.359 1 96.44 226 ILE A CA 1
ATOM 1809 C C . ILE A 1 226 ? 18.344 -5.34 -12.812 1 96.44 226 ILE A C 1
ATOM 1811 O O . ILE A 1 226 ? 19.281 -4.539 -12.781 1 96.44 226 ILE A O 1
ATOM 1815 N N . SER A 1 227 ? 17.156 -4.941 -13.281 1 96.81 227 SER A N 1
ATOM 1816 C CA . SER A 1 227 ? 16.797 -3.578 -13.656 1 96.81 227 SER A CA 1
ATOM 1817 C C . SER A 1 227 ? 16.531 -2.719 -12.43 1 96.81 227 SER A C 1
ATOM 1819 O O . SER A 1 227 ? 16.406 -3.238 -11.312 1 96.81 227 SER A O 1
ATOM 1821 N N . ALA A 1 228 ? 16.469 -1.371 -12.609 1 97.69 228 ALA A N 1
ATOM 1822 C CA . ALA A 1 228 ? 16.109 -0.46 -11.523 1 97.69 228 ALA A CA 1
ATOM 1823 C C . ALA A 1 228 ? 14.742 -0.816 -10.945 1 97.69 228 ALA A C 1
ATOM 1825 O O . ALA A 1 228 ? 14.578 -0.863 -9.727 1 97.69 228 ALA A O 1
ATOM 1826 N N . THR A 1 229 ? 13.789 -1.091 -11.836 1 97.31 229 THR A N 1
ATOM 1827 C CA . THR A 1 229 ? 12.461 -1.518 -11.406 1 97.31 229 THR A CA 1
ATOM 1828 C C . THR A 1 229 ? 12.539 -2.807 -10.594 1 97.31 229 THR A C 1
ATOM 1830 O O . THR A 1 229 ? 11.891 -2.934 -9.555 1 97.31 229 THR A O 1
ATOM 1833 N N . GLY A 1 230 ? 13.32 -3.717 -11.039 1 97.31 230 GLY A N 1
ATOM 1834 C CA . GLY A 1 230 ? 13.492 -4.984 -10.344 1 97.31 230 GLY A CA 1
ATOM 1835 C C . GLY A 1 230 ? 14.047 -4.828 -8.938 1 97.31 230 GLY A C 1
ATOM 1836 O O . GLY A 1 230 ? 13.672 -5.57 -8.031 1 97.31 230 GLY A O 1
ATOM 1837 N N . VAL A 1 231 ? 14.984 -3.852 -8.742 1 98.12 231 VAL A N 1
ATOM 1838 C CA . VAL A 1 231 ? 15.555 -3.592 -7.418 1 98.12 231 VAL A CA 1
ATOM 1839 C C . VAL A 1 231 ? 14.445 -3.158 -6.461 1 98.12 231 VAL A C 1
ATOM 1841 O O . VAL A 1 231 ? 14.375 -3.641 -5.328 1 98.12 231 VAL A O 1
ATOM 1844 N N . LEU A 1 232 ? 13.555 -2.271 -6.938 1 97.56 232 LEU A N 1
ATOM 1845 C CA . LEU A 1 232 ? 12.445 -1.813 -6.113 1 97.56 232 LEU A CA 1
ATOM 1846 C C . LEU A 1 232 ? 11.547 -2.98 -5.711 1 97.56 232 LEU A C 1
ATOM 1848 O O . LEU A 1 232 ? 11.227 -3.145 -4.531 1 97.56 232 LEU A O 1
ATOM 1852 N N . LEU A 1 233 ? 11.219 -3.787 -6.664 1 97.44 233 LEU A N 1
ATOM 1853 C CA . LEU A 1 233 ? 10.273 -4.875 -6.449 1 97.44 233 LEU A CA 1
ATOM 1854 C C . LEU A 1 233 ? 10.859 -5.938 -5.527 1 97.44 233 LEU A C 1
ATOM 1856 O O . LEU A 1 233 ? 10.25 -6.297 -4.52 1 97.44 233 LEU A O 1
ATOM 1860 N N . ASN A 1 234 ? 12.031 -6.402 -5.867 1 98 234 ASN A N 1
ATOM 1861 C CA . ASN A 1 234 ? 12.625 -7.523 -5.148 1 98 234 ASN A CA 1
ATOM 1862 C C . ASN A 1 234 ? 12.992 -7.141 -3.719 1 98 234 ASN A C 1
ATOM 1864 O O . ASN A 1 234 ? 12.922 -7.977 -2.814 1 98 234 ASN A O 1
ATOM 1868 N N . SER A 1 235 ? 13.359 -5.891 -3.5 1 98.19 235 SER A N 1
ATOM 1869 C CA . SER A 1 235 ? 13.773 -5.461 -2.166 1 98.19 235 SER A CA 1
ATOM 1870 C C . SER A 1 235 ? 12.609 -5.535 -1.182 1 98.19 235 SER A C 1
ATOM 1872 O O . SER A 1 235 ? 12.812 -5.77 0.011 1 98.19 235 SER A O 1
ATOM 1874 N N . ILE A 1 236 ? 11.398 -5.332 -1.643 1 97.94 236 ILE A N 1
ATOM 1875 C CA . ILE A 1 236 ? 10.211 -5.406 -0.792 1 97.94 236 ILE A CA 1
ATOM 1876 C C . ILE A 1 236 ? 10.047 -6.828 -0.264 1 97.94 236 ILE A C 1
ATOM 1878 O O . ILE A 1 236 ? 9.906 -7.035 0.943 1 97.94 236 ILE A O 1
ATOM 1882 N N . THR A 1 237 ? 10.094 -7.77 -1.143 1 98.44 237 THR A N 1
ATOM 1883 C CA . THR A 1 237 ? 9.93 -9.172 -0.771 1 98.44 237 THR A CA 1
ATOM 1884 C C . THR A 1 237 ? 11.062 -9.625 0.139 1 98.44 237 THR A C 1
ATOM 1886 O O . THR A 1 237 ? 10.836 -10.328 1.125 1 98.44 237 THR A O 1
ATOM 1889 N N . ILE A 1 238 ? 12.258 -9.219 -0.183 1 98.5 238 ILE A N 1
ATOM 1890 C CA . ILE A 1 238 ? 13.43 -9.633 0.581 1 98.5 238 ILE A CA 1
ATOM 1891 C C . ILE A 1 238 ? 13.328 -9.094 2.008 1 98.5 238 ILE A C 1
ATOM 1893 O O . ILE A 1 238 ? 13.633 -9.805 2.967 1 98.5 238 ILE A O 1
ATOM 1897 N N . LYS A 1 239 ? 12.891 -7.859 2.174 1 98 239 LYS A N 1
ATOM 1898 C CA . LYS A 1 239 ? 12.695 -7.316 3.514 1 98 239 LYS A CA 1
ATOM 1899 C C . LYS A 1 239 ? 11.68 -8.141 4.301 1 98 239 LYS A C 1
ATOM 1901 O O . LYS A 1 239 ? 11.898 -8.453 5.473 1 98 239 LYS A O 1
ATOM 1906 N N . SER A 1 240 ? 10.609 -8.414 3.631 1 98 240 SER A N 1
ATOM 1907 C CA . SER A 1 240 ? 9.594 -9.234 4.273 1 98 240 SER A CA 1
ATOM 1908 C C . SER A 1 240 ? 10.164 -10.57 4.73 1 98 240 SER A C 1
ATOM 1910 O O . SER A 1 240 ? 9.891 -11.023 5.844 1 98 240 SER A O 1
ATOM 1912 N N . MET A 1 241 ? 10.922 -11.211 3.836 1 97.56 241 MET A N 1
ATOM 1913 C CA . MET A 1 241 ? 11.562 -12.492 4.137 1 97.56 241 MET A CA 1
ATOM 1914 C C . MET A 1 241 ? 12.445 -12.383 5.375 1 97.56 241 MET A C 1
ATOM 1916 O O . MET A 1 241 ? 12.289 -13.148 6.324 1 97.56 241 MET A O 1
ATOM 1920 N N . LEU A 1 242 ? 13.289 -11.406 5.414 1 97.38 242 LEU A N 1
ATOM 1921 C CA . LEU A 1 242 ? 14.289 -11.242 6.461 1 97.38 242 LEU A CA 1
ATOM 1922 C C . LEU A 1 242 ? 13.633 -10.938 7.801 1 97.38 242 LEU A C 1
ATOM 1924 O O . LEU A 1 242 ? 14.023 -11.484 8.836 1 97.38 242 LEU A O 1
ATOM 1928 N N . LEU A 1 243 ? 12.641 -10.141 7.777 1 96.94 243 LEU A N 1
ATOM 1929 C CA . LEU A 1 243 ? 11.992 -9.688 9.008 1 96.94 243 LEU A CA 1
ATOM 1930 C C . LEU A 1 243 ? 11.188 -10.82 9.641 1 96.94 243 LEU A C 1
ATOM 1932 O O . LEU A 1 243 ? 10.812 -10.742 10.812 1 96.94 243 LEU A O 1
ATOM 1936 N N . GLY A 1 244 ? 10.883 -11.812 8.836 1 95.31 244 GLY A N 1
ATOM 1937 C CA . GLY A 1 244 ? 10.125 -12.945 9.344 1 95.31 244 GLY A CA 1
ATOM 1938 C C . GLY A 1 244 ? 11 -14.086 9.812 1 95.31 244 GLY A C 1
ATOM 1939 O O . GLY A 1 244 ? 10.5 -15.078 10.359 1 95.31 244 GLY A O 1
ATOM 1940 N N . LEU A 1 245 ? 12.273 -14 9.562 1 93.75 245 LEU A N 1
ATOM 1941 C CA . LEU A 1 245 ? 13.195 -15.062 9.953 1 93.75 245 LEU A CA 1
ATOM 1942 C C . LEU A 1 245 ? 13.609 -14.914 11.414 1 93.75 245 LEU A C 1
ATOM 1944 O O . LEU A 1 245 ? 13.766 -13.797 11.906 1 93.75 245 LEU A O 1
ATOM 1948 N N . GLU A 1 246 ? 13.766 -16.078 11.93 1 88.31 246 GLU A N 1
ATOM 1949 C CA . GLU A 1 246 ? 14.32 -16.094 13.273 1 88.31 246 GLU A CA 1
ATOM 1950 C C . GLU A 1 246 ? 15.836 -15.906 13.25 1 88.31 246 GLU A C 1
ATOM 1952 O O . GLU A 1 246 ? 16.484 -16.141 12.227 1 88.31 246 GLU A O 1
ATOM 1957 N N . ASN A 1 247 ? 16.469 -15.383 14.195 1 88.31 247 ASN A N 1
ATOM 1958 C CA . ASN A 1 247 ? 17.906 -15.266 14.406 1 88.31 247 ASN A CA 1
ATOM 1959 C C . ASN A 1 247 ? 18.531 -14.266 13.43 1 88.31 247 ASN A C 1
ATOM 1961 O O . ASN A 1 247 ? 19.625 -14.492 12.93 1 88.31 247 ASN A O 1
ATOM 1965 N N . ILE A 1 248 ? 17.781 -13.477 12.93 1 91.81 248 ILE A N 1
ATOM 1966 C CA . ILE A 1 248 ? 18.281 -12.375 12.117 1 91.81 248 ILE A CA 1
ATOM 1967 C C . ILE A 1 248 ? 18.266 -11.078 12.93 1 91.81 248 ILE A C 1
ATOM 1969 O O . ILE A 1 248 ? 17.297 -10.812 13.656 1 91.81 248 ILE A O 1
ATOM 1973 N N . GLU A 1 249 ? 19.344 -10.398 12.867 1 94.75 249 GLU A N 1
ATOM 1974 C CA . GLU A 1 249 ? 19.422 -9.078 13.477 1 94.75 249 GLU A CA 1
ATOM 1975 C C . GLU A 1 249 ? 19.516 -7.98 12.422 1 94.75 249 GLU A C 1
ATOM 1977 O O . GLU A 1 249 ? 19.938 -8.234 11.289 1 94.75 249 GLU A O 1
ATOM 1982 N N . TYR A 1 250 ? 19.016 -6.879 12.758 1 96.81 250 TYR A N 1
ATOM 1983 C CA . TYR A 1 250 ? 19.172 -5.723 11.891 1 96.81 250 TYR A CA 1
ATOM 1984 C C . TYR A 1 250 ? 19.688 -4.516 12.664 1 96.81 250 TYR A C 1
ATOM 1986 O O . TYR A 1 250 ? 19.484 -4.43 13.883 1 96.81 250 TYR A O 1
ATOM 1994 N N . LYS A 1 251 ? 20.328 -3.607 12.062 1 97.31 251 LYS A N 1
ATOM 1995 C CA . LYS A 1 251 ? 20.812 -2.361 12.641 1 97.31 251 LYS A CA 1
ATOM 1996 C C . LYS A 1 251 ? 20.969 -1.279 11.57 1 97.31 251 LYS A C 1
ATOM 1998 O O . LYS A 1 251 ? 20.938 -1.573 10.375 1 97.31 251 LYS A O 1
ATOM 2003 N N . VAL A 1 252 ? 21.078 -0.108 11.984 1 98.31 252 VAL A N 1
ATOM 2004 C CA . VAL A 1 252 ? 21.297 1.028 11.094 1 98.31 252 VAL A CA 1
ATOM 2005 C C . VAL A 1 252 ? 22.781 1.289 10.93 1 98.31 252 VAL A C 1
ATOM 2007 O O . VAL A 1 252 ? 23.516 1.379 11.914 1 98.31 252 VAL A O 1
ATOM 2010 N N . THR A 1 253 ? 23.25 1.352 9.711 1 97.88 253 THR A N 1
ATOM 2011 C CA . THR A 1 253 ? 24.625 1.709 9.359 1 97.88 253 THR A CA 1
ATOM 2012 C C . THR A 1 253 ? 24.641 2.85 8.352 1 97.88 253 THR A C 1
ATOM 2014 O O . THR A 1 253 ? 23.578 3.262 7.852 1 97.88 253 THR A O 1
ATOM 2017 N N . PRO A 1 254 ? 25.75 3.34 7.977 1 96.88 254 PRO A N 1
ATOM 2018 C CA . PRO A 1 254 ? 25.812 4.43 7 1 96.88 254 PRO A CA 1
ATOM 2019 C C . PRO A 1 254 ? 25.281 4.031 5.629 1 96.88 254 PRO A C 1
ATOM 2021 O O . PRO A 1 254 ? 24.906 4.895 4.828 1 96.88 254 PRO A O 1
ATOM 2024 N N . LYS A 1 255 ? 25.172 2.742 5.301 1 96.56 255 LYS A N 1
ATOM 2025 C CA . LYS A 1 255 ? 24.656 2.346 3.99 1 96.56 255 LYS A CA 1
ATOM 2026 C C . LYS A 1 255 ? 23.172 2.016 4.051 1 96.56 255 LYS A C 1
ATOM 2028 O O . LYS A 1 255 ? 22.562 1.677 3.031 1 96.56 255 LYS A O 1
ATOM 2033 N N . GLY A 1 256 ? 22.562 2.084 5.234 1 98 256 GLY A N 1
ATOM 2034 C CA . GLY A 1 256 ? 21.141 1.802 5.355 1 98 256 GLY A CA 1
ATOM 2035 C C . GLY A 1 256 ? 20.828 0.78 6.434 1 98 256 GLY A C 1
ATOM 2036 O O . GLY A 1 256 ? 21.625 0.563 7.344 1 98 256 GLY A O 1
ATOM 2037 N N . LEU A 1 257 ? 19.609 0.306 6.41 1 98.5 257 LEU A N 1
ATOM 2038 C CA . LEU A 1 257 ? 19.188 -0.795 7.273 1 98.5 257 LEU A CA 1
ATOM 2039 C C . LEU A 1 257 ? 19.812 -2.111 6.809 1 98.5 257 LEU A C 1
ATOM 2041 O O . LEU A 1 257 ? 19.469 -2.613 5.734 1 98.5 257 LEU A O 1
ATOM 2045 N N . VAL A 1 258 ? 20.703 -2.66 7.617 1 98.56 258 VAL A N 1
ATOM 2046 C CA . VAL A 1 258 ? 21.391 -3.877 7.207 1 98.56 258 VAL A CA 1
ATOM 2047 C C . VAL A 1 258 ? 20.922 -5.055 8.055 1 98.56 258 VAL A C 1
ATOM 2049 O O . VAL A 1 258 ? 20.5 -4.871 9.203 1 98.56 258 VAL A O 1
ATOM 2052 N N . PHE A 1 259 ? 21 -6.191 7.461 1 98.19 259 PHE A N 1
ATOM 2053 C CA . PHE A 1 259 ? 20.609 -7.441 8.102 1 98.19 259 PHE A CA 1
ATOM 2054 C C . PHE A 1 259 ? 21.797 -8.383 8.203 1 98.19 259 PHE A C 1
ATOM 2056 O O . PHE A 1 259 ? 22.656 -8.406 7.312 1 98.19 259 PHE A O 1
ATOM 2063 N N . ARG A 1 260 ? 21.797 -9.125 9.273 1 96.81 260 ARG A N 1
ATOM 2064 C CA . ARG A 1 260 ? 22.844 -10.133 9.484 1 96.81 260 ARG A CA 1
ATOM 2065 C C . ARG A 1 260 ? 22.312 -11.32 10.273 1 96.81 260 ARG A C 1
ATOM 2067 O O . ARG A 1 260 ? 21.422 -11.164 11.117 1 96.81 260 ARG A O 1
ATOM 2074 N N . LYS A 1 261 ? 22.844 -12.414 9.945 1 93.19 261 LYS A N 1
ATOM 2075 C CA . LYS A 1 261 ? 22.531 -13.594 10.734 1 93.19 261 LYS A CA 1
ATOM 2076 C C . LYS A 1 261 ? 23.172 -13.531 12.117 1 93.19 261 LYS A C 1
ATOM 2078 O O . LYS A 1 261 ? 24.344 -13.125 12.242 1 93.19 261 LYS A O 1
ATOM 2083 N N . LYS A 1 262 ? 22.344 -13.852 13.125 1 86.88 262 LYS A N 1
ATOM 2084 C CA . LYS A 1 262 ? 22.906 -13.875 14.477 1 86.88 262 LYS A CA 1
ATOM 2085 C C . LYS A 1 262 ? 23.922 -15.008 14.633 1 86.88 262 LYS A C 1
ATOM 2087 O O . LYS A 1 262 ? 23.703 -16.109 14.133 1 86.88 262 LYS A O 1
ATOM 2092 N N . VAL A 1 263 ? 25.156 -14.617 15.039 1 68.38 263 VAL A N 1
ATOM 2093 C CA . VAL A 1 263 ? 26.188 -15.602 15.359 1 68.38 263 VAL A CA 1
ATOM 2094 C C . VAL A 1 263 ? 25.953 -16.172 16.75 1 68.38 263 VAL A C 1
ATOM 2096 O O . VAL A 1 263 ? 25.766 -15.422 17.719 1 68.38 263 VAL A O 1
ATOM 2099 N N . HIS A 1 264 ? 25.203 -17.344 16.875 1 53.59 264 HIS A N 1
ATOM 2100 C CA . HIS A 1 264 ? 25.266 -17.953 18.203 1 53.59 264 HIS A CA 1
ATOM 2101 C C . HIS A 1 264 ? 26.703 -18.156 18.641 1 53.59 264 HIS A C 1
ATOM 2103 O O . HIS A 1 264 ? 27.594 -18.406 17.828 1 53.59 264 HIS A O 1
ATOM 2109 N N . MET B 1 1 ? -9.891 19.656 26.656 1 90.62 1 MET B N 1
ATOM 2110 C CA . MET B 1 1 ? -10.773 19.906 25.516 1 90.62 1 MET B CA 1
ATOM 2111 C C . MET B 1 1 ? -10.773 21.391 25.156 1 90.62 1 MET B C 1
ATOM 2113 O O . MET B 1 1 ? -10.805 22.25 26.031 1 90.62 1 MET B O 1
ATOM 2117 N N . VAL B 1 2 ? -10.562 21.688 23.875 1 95.38 2 VAL B N 1
ATOM 2118 C CA . VAL B 1 2 ? -10.531 23.062 23.359 1 95.38 2 VAL B CA 1
ATOM 2119 C C . VAL B 1 2 ? -11.773 23.328 22.516 1 95.38 2 VAL B C 1
ATOM 2121 O O . VAL B 1 2 ? -12.016 22.656 21.516 1 95.38 2 VAL B O 1
ATOM 2124 N N . LYS B 1 3 ? -12.5 24.312 22.922 1 97.19 3 LYS B N 1
ATOM 2125 C CA . LYS B 1 3 ? -13.695 24.703 22.156 1 97.19 3 LYS B CA 1
ATOM 2126 C C . LYS B 1 3 ? -13.336 25.609 20.984 1 97.19 3 LYS B C 1
ATOM 2128 O O . LYS B 1 3 ? -12.711 26.656 21.172 1 97.19 3 LYS B O 1
ATOM 2133 N N . ILE B 1 4 ? -13.711 25.203 19.781 1 97.19 4 ILE B N 1
ATOM 2134 C CA . ILE B 1 4 ? -13.398 25.984 18.578 1 97.19 4 ILE B CA 1
ATOM 2135 C C . ILE B 1 4 ? -14.633 26.781 18.156 1 97.19 4 ILE B C 1
ATOM 2137 O O . ILE B 1 4 ? -14.523 27.969 17.844 1 97.19 4 ILE B O 1
ATOM 2141 N N . THR B 1 5 ? -15.766 26.109 18.078 1 97 5 THR B N 1
ATOM 2142 C CA . THR B 1 5 ? -17.078 26.719 17.844 1 97 5 THR B CA 1
ATOM 2143 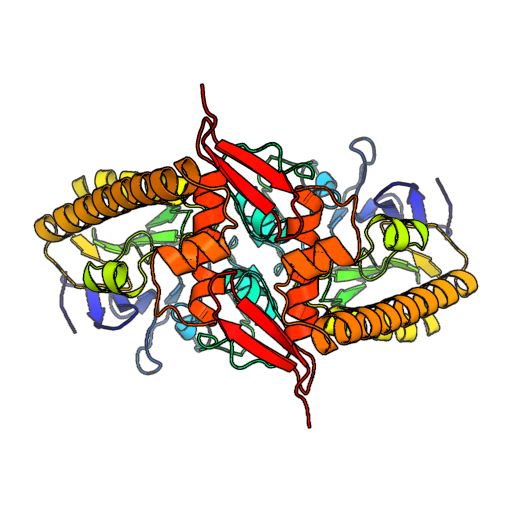C C . THR B 1 5 ? -18.078 26.219 18.875 1 97 5 THR B C 1
ATOM 2145 O O . THR B 1 5 ? -17.734 25.453 19.781 1 97 5 THR B O 1
ATOM 2148 N N . LYS B 1 6 ? -19.328 26.703 18.75 1 96.75 6 LYS B N 1
ATOM 2149 C CA . LYS B 1 6 ? -20.375 26.25 19.672 1 96.75 6 LYS B CA 1
ATOM 2150 C C . LYS B 1 6 ? -20.594 24.75 19.578 1 96.75 6 LYS B C 1
ATOM 2152 O O . LYS B 1 6 ? -20.969 24.109 20.562 1 96.75 6 LYS B O 1
ATOM 2157 N N . LYS B 1 7 ? -20.25 24.141 18.469 1 97.69 7 LYS B N 1
ATOM 2158 C CA . LYS B 1 7 ? -20.594 22.734 18.25 1 97.69 7 LYS B CA 1
ATOM 2159 C C . LYS B 1 7 ? -19.344 21.891 18.047 1 97.69 7 LYS B C 1
ATOM 2161 O O . LYS B 1 7 ? -19.422 20.656 17.922 1 97.69 7 LYS B O 1
ATOM 2166 N N . ILE B 1 8 ? -18.156 22.516 18 1 98.06 8 ILE B N 1
ATOM 2167 C CA . ILE B 1 8 ? -16.938 21.766 17.719 1 98.06 8 ILE B CA 1
ATOM 2168 C C . ILE B 1 8 ? -15.992 21.844 18.922 1 98.06 8 ILE B C 1
ATOM 2170 O O . ILE B 1 8 ? -15.625 22.938 19.344 1 98.06 8 ILE B O 1
ATOM 2174 N N . ASN B 1 9 ? -15.562 20.719 19.359 1 97.81 9 ASN B N 1
ATOM 2175 C CA . ASN B 1 9 ? -14.508 20.578 20.359 1 97.81 9 ASN B CA 1
ATOM 2176 C C . ASN B 1 9 ? -13.336 19.75 19.812 1 97.81 9 ASN B C 1
ATOM 2178 O O . ASN B 1 9 ? -13.531 18.812 19.047 1 97.81 9 ASN B O 1
ATOM 2182 N N . ILE B 1 10 ? -12.156 20.156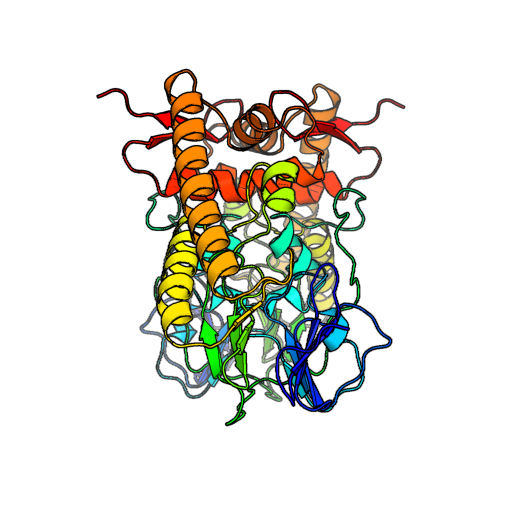 20.203 1 98.31 10 ILE B N 1
ATOM 2183 C CA . ILE B 1 10 ? -10.953 19.375 19.906 1 98.31 10 ILE B CA 1
ATOM 2184 C C . ILE B 1 10 ? -10.383 18.781 21.188 1 98.31 10 ILE B C 1
ATOM 2186 O O . ILE B 1 10 ? -10.195 19.484 22.172 1 98.31 10 ILE B O 1
ATOM 2190 N N . ILE B 1 11 ? -10.141 17.531 21.203 1 98.06 11 ILE B N 1
ATOM 2191 C CA . ILE B 1 11 ? -9.367 16.875 22.25 1 98.06 11 ILE B CA 1
ATOM 2192 C C . ILE B 1 11 ? -7.906 16.766 21.828 1 98.06 11 ILE B C 1
ATOM 2194 O O . ILE B 1 11 ? -7.578 16.016 20.906 1 98.06 11 ILE B O 1
ATOM 2198 N N . PRO B 1 12 ? -7.051 17.5 22.547 1 97.19 12 PRO B N 1
ATOM 2199 C CA . PRO B 1 12 ? -5.641 17.469 22.141 1 97.19 12 PRO B CA 1
ATOM 2200 C C . PRO B 1 12 ? -5.02 16.078 22.297 1 97.19 12 PRO B C 1
ATOM 2202 O O . PRO B 1 12 ? -5.324 15.359 23.25 1 97.19 12 PRO B O 1
ATOM 2205 N N . GLY B 1 13 ? -4.215 15.68 21.375 1 95.25 13 GLY B N 1
ATOM 2206 C CA . GLY B 1 13 ? -3.475 14.422 21.328 1 95.25 13 GLY 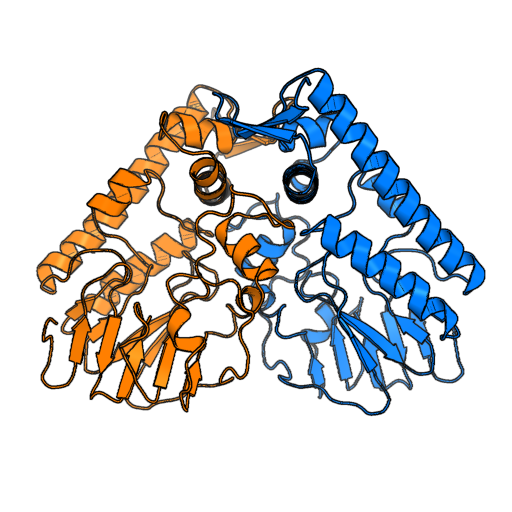B CA 1
ATOM 2207 C C . GLY B 1 13 ? -2.656 14.266 20.062 1 95.25 13 GLY B C 1
ATOM 2208 O O . GLY B 1 13 ? -2.396 15.242 19.344 1 95.25 13 GLY B O 1
ATOM 2209 N N . SER B 1 14 ? -2.146 13.102 19.875 1 94.81 14 SER B N 1
ATOM 2210 C CA . SER B 1 14 ? -1.451 12.719 18.656 1 94.81 14 SER B CA 1
ATOM 2211 C C . SER B 1 14 ? -1.995 11.406 18.109 1 94.81 14 SER B C 1
ATOM 2213 O O . SER B 1 14 ? -1.413 10.344 18.328 1 94.81 14 SER B O 1
ATOM 2215 N N . PRO B 1 15 ? -3.115 11.586 17.375 1 98 15 PRO B N 1
ATOM 2216 C CA . PRO B 1 15 ? -3.689 12.75 16.688 1 98 15 PRO B CA 1
ATOM 2217 C C . PRO B 1 15 ? -4.641 13.547 17.578 1 98 15 PRO B C 1
ATOM 2219 O O . PRO B 1 15 ? -5.191 13.008 18.547 1 98 15 PRO B O 1
ATOM 2222 N N . ASN B 1 16 ? -4.781 14.805 17.266 1 98.62 16 ASN B N 1
ATOM 2223 C CA . ASN B 1 16 ? -5.953 15.531 17.75 1 98.62 16 ASN B CA 1
ATOM 2224 C C . ASN B 1 16 ? -7.25 14.875 17.297 1 98.62 16 ASN B C 1
ATOM 2226 O O . ASN B 1 16 ? -7.32 14.328 16.188 1 98.62 16 ASN B O 1
ATOM 2230 N N . THR B 1 17 ? -8.258 14.969 18.141 1 98.75 17 THR B N 1
ATOM 2231 C CA . THR B 1 17 ? -9.578 14.453 17.812 1 98.75 17 THR B CA 1
ATOM 2232 C C . THR B 1 17 ? -10.586 15.594 17.688 1 98.75 17 THR B C 1
ATOM 2234 O O . THR B 1 17 ? -10.672 16.453 18.578 1 98.75 17 THR B O 1
ATOM 2237 N N . LEU B 1 18 ? -11.297 15.641 16.578 1 98.81 18 LEU B N 1
ATOM 2238 C CA . LEU B 1 18 ? -12.367 16.625 16.438 1 98.81 18 LEU B CA 1
ATOM 2239 C C . LEU B 1 18 ? -13.727 16 16.766 1 98.81 18 LEU B C 1
ATOM 2241 O O . LEU B 1 18 ? -14.055 14.922 16.266 1 98.81 18 LEU B O 1
ATOM 2245 N N . ILE B 1 19 ? -14.508 16.656 17.641 1 98.62 19 ILE B N 1
ATOM 2246 C CA . ILE B 1 19 ? -15.852 16.234 18 1 98.62 19 ILE B CA 1
ATOM 2247 C C . ILE B 1 19 ? -16.859 17.297 17.578 1 98.62 19 ILE B C 1
ATOM 2249 O O . ILE B 1 19 ? -16.734 18.469 17.969 1 98.62 19 ILE B O 1
ATOM 2253 N N . TYR B 1 20 ? -17.812 16.875 16.766 1 98.44 20 TYR B N 1
ATOM 2254 C CA . TYR B 1 20 ? -18.844 17.812 16.312 1 98.44 20 TYR B CA 1
ATOM 2255 C C . TYR B 1 20 ? -20.219 17.422 16.859 1 98.44 20 TYR B C 1
ATOM 2257 O O . TYR B 1 20 ? -20.719 16.328 16.594 1 98.44 20 TYR B O 1
ATOM 2265 N N . ASP B 1 21 ? -20.797 18.234 17.641 1 97.19 21 ASP B N 1
ATOM 2266 C CA . ASP B 1 21 ? -22.141 18.125 18.188 1 97.19 21 ASP B CA 1
ATOM 2267 C C . ASP B 1 21 ? -22.312 16.844 18.984 1 97.19 21 ASP B C 1
ATOM 2269 O O . ASP B 1 21 ? -23.375 16.203 18.938 1 97.19 21 ASP B O 1
ATOM 2273 N N . GLY B 1 22 ? -21.203 16.312 19.484 1 95.25 22 GLY B N 1
ATOM 2274 C CA . GLY B 1 22 ? -21.219 15.125 20.297 1 95.25 22 GLY B CA 1
ATOM 2275 C C . GLY B 1 22 ? -21.531 13.859 19.516 1 95.25 22 GLY B C 1
ATOM 2276 O O . GLY B 1 22 ? -21.625 12.773 20.094 1 95.25 22 GLY B O 1
ATOM 2277 N N . ARG B 1 23 ? -21.594 13.984 18.266 1 96.31 23 ARG B N 1
ATOM 2278 C CA . ARG B 1 23 ? -22.094 12.859 17.484 1 96.31 23 ARG B CA 1
ATOM 2279 C C . ARG B 1 23 ? -21.031 12.375 16.484 1 96.31 23 ARG B C 1
ATOM 2281 O O . ARG B 1 23 ? -20.891 11.164 16.281 1 96.31 23 ARG B O 1
ATOM 2288 N N . ILE B 1 24 ? -20.375 13.273 15.891 1 98.31 24 ILE B N 1
ATOM 2289 C CA . ILE B 1 24 ? -19.359 12.93 14.891 1 98.31 24 ILE B CA 1
ATOM 2290 C C . ILE B 1 24 ? -17.969 13.047 15.508 1 98.31 24 ILE B C 1
ATOM 2292 O O . ILE B 1 24 ? -17.641 14.07 16.109 1 98.31 24 ILE B O 1
ATOM 2296 N N . VAL B 1 25 ? -17.172 12.031 15.391 1 98.69 25 VAL B N 1
ATOM 2297 C CA . VAL B 1 25 ? -15.812 11.992 15.898 1 98.69 25 VAL B CA 1
ATOM 2298 C C . VAL B 1 25 ? -14.844 11.711 14.75 1 98.69 25 VAL B C 1
ATOM 2300 O O . VAL B 1 25 ? -15.031 10.75 13.992 1 98.69 25 VAL B O 1
ATOM 2303 N N . ILE B 1 26 ? -13.859 12.562 14.578 1 98.81 26 ILE B N 1
ATOM 2304 C CA . ILE B 1 26 ? -12.859 12.406 13.523 1 98.81 26 ILE B CA 1
ATOM 2305 C C . ILE B 1 26 ? -11.508 12.062 14.141 1 98.81 26 ILE B C 1
ATOM 2307 O O . ILE B 1 26 ? -11.008 12.789 15.016 1 98.81 26 ILE B O 1
ATOM 2311 N N . ASP B 1 27 ? -10.906 10.938 13.727 1 98.75 27 ASP B N 1
ATOM 2312 C CA . ASP B 1 27 ? -9.586 10.484 14.148 1 98.75 27 ASP B CA 1
ATOM 2313 C C . ASP B 1 27 ? -9.508 10.344 15.672 1 98.75 27 ASP B C 1
ATOM 2315 O O . ASP B 1 27 ? -8.648 10.953 16.312 1 98.75 27 ASP B O 1
ATOM 2319 N N . ARG B 1 28 ? -10.281 9.469 16.172 1 97.88 28 ARG B N 1
ATOM 2320 C CA . ARG B 1 28 ? -10.383 9.242 17.609 1 97.88 28 ARG B CA 1
ATOM 2321 C C . ARG B 1 28 ? -9.047 8.789 18.203 1 97.88 28 ARG B C 1
ATOM 2323 O O . ARG B 1 28 ? -8.461 7.816 17.719 1 97.88 28 ARG B O 1
ATOM 2330 N N . ASN B 1 29 ? -8.664 9.406 19.25 1 94.38 29 ASN B N 1
ATOM 2331 C CA . ASN B 1 29 ? -7.328 9.133 19.766 1 94.38 29 ASN B CA 1
ATOM 2332 C C . ASN B 1 29 ? -7.383 8.305 21.047 1 94.38 29 ASN B C 1
ATOM 2334 O O . ASN B 1 29 ? -6.344 7.875 21.547 1 94.38 29 ASN B O 1
ATOM 2338 N N . ASN B 1 30 ? -8.586 8.094 21.594 1 93.56 30 ASN B N 1
ATOM 2339 C CA . ASN B 1 30 ? -8.711 7.27 22.797 1 93.56 30 ASN B CA 1
ATOM 2340 C C . ASN B 1 30 ? -10.086 6.617 22.891 1 93.56 30 ASN B C 1
ATOM 2342 O O . ASN B 1 30 ? -11.078 7.188 22.438 1 93.56 30 ASN B O 1
ATOM 2346 N N . PRO B 1 31 ? -10.141 5.582 23.547 1 92.75 31 PRO B N 1
ATOM 2347 C CA . PRO B 1 31 ? -11.359 4.77 23.547 1 92.75 31 PRO B CA 1
ATOM 2348 C C . PRO B 1 31 ? -12.492 5.398 24.359 1 92.75 31 PRO B C 1
ATOM 2350 O O . PRO B 1 31 ? -13.648 4.977 24.25 1 92.75 31 PRO B O 1
ATOM 2353 N N . GLU B 1 32 ? -12.227 6.332 25.156 1 93.94 32 GLU B N 1
ATOM 2354 C CA . GLU B 1 32 ? -13.25 6.945 26 1 93.94 32 GLU B CA 1
ATOM 2355 C C . GLU B 1 32 ? -14.148 7.875 25.203 1 93.94 32 GLU B C 1
ATOM 2357 O O . GLU B 1 32 ? -15.266 8.18 25.609 1 93.94 32 GLU B O 1
ATOM 2362 N N . ILE B 1 33 ? -13.594 8.336 24.188 1 96 33 ILE B N 1
ATOM 2363 C CA . ILE B 1 33 ? -14.367 9.227 23.328 1 96 33 ILE B CA 1
ATOM 2364 C C . ILE B 1 33 ? -15.367 8.414 22.516 1 96 33 ILE B C 1
ATOM 2366 O O . ILE B 1 33 ? -14.984 7.484 21.797 1 96 33 ILE B O 1
ATOM 2370 N N . GLN B 1 34 ? -16.578 8.766 22.656 1 94.44 34 GLN B N 1
ATOM 2371 C CA . GLN B 1 34 ? -17.641 8.047 21.953 1 94.44 34 GLN B CA 1
ATOM 2372 C C . GLN B 1 34 ? -18.344 8.953 20.938 1 94.44 34 GLN B C 1
ATOM 2374 O O . GLN B 1 34 ? -18.25 10.18 21.031 1 94.44 34 GLN B O 1
ATOM 2379 N N . GLY B 1 35 ? -19 8.352 20 1 96.38 35 GLY B N 1
ATOM 2380 C CA . GLY B 1 35 ? -19.781 9.023 18.969 1 96.38 35 GLY B CA 1
ATOM 2381 C C . GLY B 1 35 ? -20.5 8.055 18.047 1 96.38 35 GLY B C 1
ATOM 2382 O O . GLY B 1 35 ? -20.047 6.934 17.844 1 96.38 35 GLY B O 1
ATOM 2383 N N . GLU B 1 36 ? -21.562 8.539 17.438 1 97.44 36 GLU B N 1
ATOM 2384 C CA . GLU B 1 36 ? -22.359 7.727 16.516 1 97.44 36 GLU B CA 1
ATOM 2385 C C . GLU B 1 36 ? -21.656 7.578 15.172 1 97.44 36 GLU B C 1
ATOM 2387 O O . GLU B 1 36 ? -21.812 6.562 14.492 1 97.44 36 GLU B O 1
ATOM 2392 N N . VAL B 1 37 ? -20.984 8.609 14.836 1 98.38 37 VAL B N 1
ATOM 2393 C CA . VAL B 1 37 ? -20.281 8.641 13.555 1 98.38 37 VAL B CA 1
ATOM 2394 C C . VAL B 1 37 ? -18.781 8.75 13.789 1 98.38 37 VAL B C 1
ATOM 2396 O O . VAL B 1 37 ? -18.312 9.703 14.43 1 98.38 37 VAL B O 1
ATOM 2399 N N . GLN B 1 38 ? -18.047 7.773 13.328 1 98.62 38 GLN B N 1
ATOM 2400 C CA . GLN B 1 38 ? -16.594 7.762 13.391 1 98.62 38 GLN B CA 1
ATOM 2401 C C . GLN B 1 38 ? -15.977 7.906 12 1 98.62 38 GLN B C 1
ATOM 2403 O O . GLN B 1 38 ? -16.188 7.062 11.125 1 98.62 38 GLN B O 1
ATOM 2408 N N . LEU B 1 39 ? -15.234 8.984 11.781 1 98.75 39 LEU B N 1
ATOM 2409 C CA . LEU B 1 39 ? -14.57 9.234 10.508 1 98.75 39 LEU B CA 1
ATOM 2410 C C . LEU B 1 39 ? -13.055 9.156 10.664 1 98.75 39 LEU B C 1
ATOM 2412 O O . LEU B 1 39 ? -12.492 9.727 11.609 1 98.75 39 LEU B O 1
ATOM 2416 N N . ALA B 1 40 ? -12.398 8.461 9.797 1 98.75 40 ALA B N 1
ATOM 2417 C CA . ALA B 1 40 ? -10.945 8.477 9.719 1 98.75 40 ALA B CA 1
ATOM 2418 C C . ALA B 1 40 ? -10.469 9.242 8.484 1 98.75 40 ALA B C 1
ATOM 2420 O O . ALA B 1 40 ? -11.07 9.148 7.418 1 98.75 40 ALA B O 1
ATOM 2421 N N . THR B 1 41 ? -9.43 9.953 8.68 1 98.81 41 THR B N 1
ATOM 2422 C CA . THR B 1 41 ? -8.836 10.664 7.547 1 98.81 41 THR B CA 1
ATOM 2423 C C . THR B 1 41 ? -8.078 9.703 6.641 1 98.81 41 THR B C 1
ATOM 2425 O O . THR B 1 41 ? -8.047 9.883 5.422 1 98.81 41 THR B O 1
ATOM 2428 N N . HIS B 1 42 ? -7.398 8.766 7.238 1 98.56 42 HIS B N 1
ATOM 2429 C CA . HIS B 1 42 ? -6.617 7.777 6.5 1 98.56 42 HIS B CA 1
ATOM 2430 C C . HIS B 1 42 ? -6.363 6.531 7.344 1 98.56 42 HIS B C 1
ATOM 2432 O O . HIS B 1 42 ? -6.836 6.438 8.477 1 98.56 42 HIS B O 1
ATOM 2438 N N . GLY B 1 43 ? -5.641 5.598 6.77 1 97.75 43 GLY B N 1
ATOM 2439 C CA . GLY B 1 43 ? -5.652 4.242 7.293 1 97.75 43 GLY B CA 1
ATOM 2440 C C . GLY B 1 43 ? -4.523 3.967 8.273 1 97.75 43 GLY B C 1
ATOM 2441 O O . GLY B 1 43 ? -4.34 2.83 8.711 1 97.75 43 GLY B O 1
ATOM 2442 N N . HIS B 1 44 ? -3.668 4.938 8.68 1 98.06 44 HIS B N 1
ATOM 2443 C CA . HIS B 1 44 ? -2.643 4.684 9.68 1 98.06 44 HIS B CA 1
ATOM 2444 C C . HIS B 1 44 ? -3.266 4.277 11.016 1 98.06 44 HIS B C 1
ATOM 2446 O O . HIS B 1 44 ? -4.316 4.797 11.398 1 98.06 44 HIS B O 1
ATOM 2452 N N . ALA B 1 45 ? -2.562 3.516 11.766 1 97.25 45 ALA B N 1
ATOM 2453 C CA . ALA B 1 45 ? -3.09 2.869 12.969 1 97.25 45 ALA B CA 1
ATOM 2454 C C . ALA B 1 45 ? -3.543 3.904 13.992 1 97.25 45 ALA B C 1
ATOM 2456 O O . ALA B 1 45 ? -4.566 3.723 14.656 1 97.25 45 ALA B O 1
ATOM 2457 N N . ASP B 1 46 ? -2.828 4.953 14.125 1 97 46 ASP B N 1
ATOM 2458 C CA . ASP B 1 46 ? -3.145 5.941 15.148 1 97 46 ASP B CA 1
ATOM 2459 C C . ASP B 1 46 ? -4.363 6.77 14.75 1 97 46 ASP B C 1
ATOM 2461 O O . ASP B 1 46 ? -4.887 7.539 15.562 1 97 46 ASP B O 1
ATOM 2465 N N . HIS B 1 47 ? -4.934 6.562 13.617 1 98.31 47 HIS B N 1
ATOM 2466 C CA . HIS B 1 47 ? -6.062 7.363 13.156 1 98.31 47 HIS B CA 1
ATOM 2467 C C . HIS B 1 47 ? -7.332 6.523 13.062 1 98.31 47 HIS B C 1
ATOM 2469 O O . HIS B 1 47 ? -8.414 7.055 12.797 1 98.31 47 HIS B O 1
ATOM 2475 N N . ILE B 1 48 ? -7.246 5.242 13.266 1 98 48 ILE B N 1
ATOM 2476 C CA . ILE B 1 48 ? -8.383 4.41 12.883 1 98 48 ILE B CA 1
ATOM 2477 C C . ILE B 1 48 ? -8.969 3.748 14.133 1 98 48 ILE B C 1
ATOM 2479 O O . ILE B 1 48 ? -9.812 2.854 14.023 1 98 48 ILE B O 1
ATOM 2483 N N . SER B 1 49 ? -8.555 4.07 15.312 1 95.94 49 SER B N 1
ATOM 2484 C CA . SER B 1 49 ? -9.039 3.43 16.531 1 95.94 49 SER B CA 1
ATOM 2485 C C . SER B 1 49 ? -10.547 3.58 16.672 1 95.94 49 SER B C 1
ATOM 2487 O O . SER B 1 49 ? -11.219 2.691 17.203 1 95.94 49 SER B O 1
ATOM 2489 N N . GLY B 1 50 ? -11.055 4.707 16.25 1 97.19 50 GLY B N 1
ATOM 2490 C CA . GLY B 1 50 ? -12.492 4.922 16.281 1 97.19 50 GLY B CA 1
ATOM 2491 C C . GLY B 1 50 ? -13.266 3.893 15.484 1 97.19 50 GLY B C 1
ATOM 2492 O O . GLY B 1 50 ? -14.422 3.604 15.789 1 97.19 50 GLY B O 1
ATOM 2493 N N . LEU B 1 51 ? -12.664 3.326 14.492 1 97.81 51 LEU B N 1
ATOM 2494 C CA . LEU B 1 51 ? -13.328 2.383 13.594 1 97.81 51 LEU B CA 1
ATOM 2495 C C . LEU B 1 51 ? -13.453 1.012 14.25 1 97.81 51 LEU B C 1
ATOM 2497 O O . LEU B 1 51 ? -14.086 0.112 13.695 1 97.81 51 LEU B O 1
ATOM 2501 N N . LEU B 1 52 ? -12.898 0.796 15.367 1 96.12 52 LEU B N 1
ATOM 2502 C CA . LEU B 1 52 ? -13.023 -0.452 16.109 1 96.12 52 LEU B CA 1
ATOM 2503 C C . LEU B 1 52 ? -14.18 -0.377 17.109 1 96.12 52 LEU B C 1
ATOM 2505 O O . LEU B 1 52 ? -14.547 -1.386 17.719 1 96.12 52 LEU B O 1
ATOM 2509 N N . SER B 1 53 ? -14.719 0.777 17.297 1 94.81 53 SER B N 1
ATOM 2510 C CA . SER B 1 53 ? -15.789 0.984 18.266 1 94.81 53 SER B CA 1
ATOM 2511 C C . SER B 1 53 ? -17.125 0.483 17.734 1 94.81 53 SER B C 1
ATOM 2513 O O . SER B 1 53 ? -17.203 0.021 16.594 1 94.81 53 SER B O 1
ATOM 2515 N N . ASN B 1 54 ? -18.062 0.449 18.656 1 93.5 54 ASN B N 1
ATOM 2516 C CA . ASN B 1 54 ? -19.453 0.25 18.234 1 93.5 54 ASN B CA 1
ATOM 2517 C C . ASN B 1 54 ? -20.109 1.572 17.859 1 93.5 54 ASN B C 1
ATOM 2519 O O . ASN B 1 54 ? -20.406 2.387 18.734 1 93.5 54 ASN B O 1
ATOM 2523 N N . ALA B 1 55 ? -20.156 1.901 16.656 1 97 55 ALA B N 1
ATOM 2524 C CA . ALA B 1 55 ? -20.766 3.133 16.156 1 97 55 ALA B CA 1
ATOM 2525 C C . ALA B 1 55 ? -21.672 2.852 14.961 1 97 55 ALA B C 1
ATOM 2527 O O . ALA B 1 55 ? -21.5 1.843 14.273 1 97 55 ALA B O 1
ATOM 2528 N N . LYS B 1 56 ? -22.578 3.676 14.75 1 97.5 56 LYS B N 1
ATOM 2529 C CA . LYS B 1 56 ? -23.516 3.523 13.641 1 97.5 56 LYS B CA 1
ATOM 2530 C C . LYS B 1 56 ? -22.797 3.66 12.297 1 97.5 56 LYS B C 1
ATOM 2532 O O . LYS B 1 56 ? -23.125 2.943 11.344 1 97.5 56 LYS B O 1
ATOM 2537 N N . VAL B 1 57 ? -21.953 4.605 12.289 1 98.19 57 VAL B N 1
ATOM 2538 C CA . VAL B 1 57 ? -21.172 4.863 11.086 1 98.19 57 VAL B CA 1
ATOM 2539 C C . VAL B 1 57 ? -19.672 4.742 11.398 1 98.19 57 VAL B C 1
ATOM 2541 O O . VAL B 1 57 ? -19.188 5.363 12.344 1 98.19 57 VAL B O 1
ATOM 2544 N N . LYS B 1 58 ? -19 3.922 10.734 1 98.31 58 LYS B N 1
ATOM 2545 C CA . LYS B 1 58 ? -17.547 3.77 10.734 1 98.31 58 LYS B CA 1
ATOM 2546 C C . LYS B 1 58 ? -16.984 3.949 9.328 1 98.31 58 LYS B C 1
ATOM 2548 O O . LYS B 1 58 ? -17.047 3.037 8.5 1 98.31 58 LYS B O 1
ATOM 2553 N N . TYR B 1 59 ? -16.391 5.176 9.102 1 98.56 59 TYR B N 1
ATOM 2554 C CA . TYR B 1 59 ? -16.062 5.496 7.715 1 98.56 59 TYR B CA 1
ATOM 2555 C C . TYR B 1 59 ? -14.555 5.664 7.535 1 98.56 59 TYR B C 1
ATOM 2557 O O . TYR B 1 59 ? -13.906 6.363 8.32 1 98.56 59 TYR B O 1
ATOM 2565 N N . LEU B 1 60 ? -14.047 5.051 6.562 1 98.31 60 LEU B N 1
ATOM 2566 C CA . LEU B 1 60 ? -12.703 5.152 6.012 1 98.31 60 LEU B CA 1
ATOM 2567 C C . LEU B 1 60 ? -12.742 5.371 4.504 1 98.31 60 LEU B C 1
ATOM 2569 O O . LEU B 1 60 ? -13.453 4.66 3.789 1 98.31 60 LEU B O 1
ATOM 2573 N N . PRO B 1 61 ? -12.023 6.43 4.008 1 97.44 61 PRO B N 1
ATOM 2574 C CA . PRO B 1 61 ? -12.023 6.582 2.549 1 97.44 61 PRO B CA 1
ATOM 2575 C C . PRO B 1 61 ? -11.688 5.285 1.82 1 97.44 61 PRO B C 1
ATOM 2577 O O . PRO B 1 61 ? -10.797 4.539 2.252 1 97.44 61 PRO B O 1
ATOM 2580 N N . LYS B 1 62 ? -12.32 5.012 0.735 1 96.19 62 LYS B N 1
ATOM 2581 C CA . LYS B 1 62 ? -12.195 3.744 0.019 1 96.19 62 LYS B CA 1
ATOM 2582 C C . LYS B 1 62 ? -10.75 3.504 -0.421 1 96.19 62 LYS B C 1
ATOM 2584 O O . LYS B 1 62 ? -10.273 2.367 -0.408 1 96.19 62 LYS B O 1
ATOM 2589 N N . GLU B 1 63 ? -10.086 4.504 -0.786 1 96.19 63 GLU B N 1
ATOM 2590 C CA . GLU B 1 63 ? -8.703 4.41 -1.242 1 96.19 63 GLU B CA 1
ATOM 2591 C C . GLU B 1 63 ? -7.777 3.955 -0.116 1 96.19 63 GLU B C 1
ATOM 2593 O O . GLU B 1 63 ? -6.617 3.611 -0.357 1 96.19 63 GLU B O 1
ATOM 2598 N N . GLU B 1 64 ? -8.344 3.912 1.066 1 97.44 64 GLU B N 1
ATOM 2599 C CA . GLU B 1 64 ? -7.551 3.537 2.232 1 97.44 64 GLU B CA 1
ATOM 2600 C C . GLU B 1 64 ? -7.883 2.121 2.693 1 97.44 64 GLU B C 1
ATOM 2602 O O . GLU B 1 64 ? -7.395 1.67 3.732 1 97.44 64 GLU B O 1
ATOM 2607 N N . TYR B 1 65 ? -8.617 1.396 1.957 1 96.88 65 TYR B N 1
ATOM 2608 C CA . TYR B 1 65 ? -9.133 0.109 2.41 1 96.88 65 TYR B CA 1
ATOM 2609 C C . TYR B 1 65 ? -8.023 -0.928 2.494 1 96.88 65 TYR B C 1
ATOM 2611 O O . TYR B 1 65 ? -8.188 -1.981 3.111 1 96.88 65 TYR B O 1
ATOM 2619 N N . TRP B 1 66 ? -6.895 -0.656 1.915 1 94.25 66 TRP B N 1
ATOM 2620 C CA . TRP B 1 66 ? -5.758 -1.543 2.131 1 94.25 66 TRP B CA 1
ATOM 2621 C C . TRP B 1 66 ? -5.477 -1.718 3.619 1 94.25 66 TRP B C 1
ATOM 2623 O O . TRP B 1 66 ? -5.008 -2.775 4.051 1 94.25 66 TRP B O 1
ATOM 2633 N N . SER B 1 67 ? -5.836 -0.712 4.344 1 96.31 67 SER B N 1
ATOM 2634 C CA . SER B 1 67 ? -5.488 -0.678 5.762 1 96.31 67 SER B CA 1
ATOM 2635 C C . SER B 1 67 ? -6.484 -1.478 6.594 1 96.31 67 SER B C 1
ATOM 2637 O O . SER B 1 67 ? -6.359 -1.546 7.82 1 96.31 67 SER B O 1
ATOM 2639 N N . ILE B 1 68 ? -7.43 -2.094 5.984 1 96.31 68 ILE B N 1
ATOM 2640 C CA . ILE B 1 68 ? -8.406 -2.898 6.715 1 96.31 68 ILE B CA 1
ATOM 2641 C C . ILE B 1 68 ? -7.703 -4.086 7.371 1 96.31 68 ILE B C 1
ATOM 2643 O O . ILE B 1 68 ? -8.164 -4.59 8.398 1 96.31 68 ILE B O 1
ATOM 2647 N N . THR B 1 69 ? -6.613 -4.531 6.785 1 95.69 69 THR B N 1
ATOM 2648 C CA . THR B 1 69 ? -5.828 -5.633 7.34 1 95.69 69 THR B CA 1
ATOM 2649 C C . THR B 1 69 ? -4.512 -5.121 7.914 1 95.69 69 THR B C 1
ATOM 2651 O O . THR B 1 69 ? -4.016 -4.066 7.512 1 95.69 69 THR B O 1
ATOM 2654 N N . LEU B 1 70 ? -3.975 -5.895 8.836 1 95.62 70 LEU B N 1
ATOM 2655 C CA . LEU B 1 70 ? -2.674 -5.551 9.406 1 95.62 70 LEU B CA 1
ATOM 2656 C C . LEU B 1 70 ? -1.6 -5.535 8.32 1 95.62 70 LEU B C 1
ATOM 2658 O O . LEU B 1 70 ? -0.74 -4.648 8.305 1 95.62 70 LEU B O 1
ATOM 2662 N N . GLN B 1 71 ? -1.676 -6.43 7.367 1 95.12 71 GLN B N 1
ATOM 2663 C CA . GLN B 1 71 ? -0.712 -6.5 6.273 1 95.12 71 GLN B CA 1
ATOM 2664 C C . GLN B 1 71 ? -0.746 -5.23 5.43 1 95.12 71 GLN B C 1
ATOM 2666 O O . GLN B 1 71 ? 0.301 -4.656 5.121 1 95.12 71 GLN B O 1
ATOM 2671 N N . GLY B 1 72 ? -1.954 -4.875 5.105 1 95.56 72 GLY B N 1
ATOM 2672 C CA . GLY B 1 72 ? -2.1 -3.658 4.32 1 95.56 72 GLY B CA 1
ATOM 2673 C C . GLY B 1 72 ? -1.628 -2.416 5.051 1 95.56 72 GLY B C 1
ATOM 2674 O O . GLY B 1 72 ? -0.986 -1.546 4.457 1 95.56 72 GLY B O 1
ATOM 2675 N N . ARG B 1 73 ? -1.889 -2.307 6.355 1 96.31 73 ARG B N 1
ATOM 2676 C CA . ARG B 1 73 ? -1.464 -1.165 7.16 1 96.31 73 ARG B CA 1
ATOM 2677 C C . ARG B 1 73 ? 0.057 -1.087 7.238 1 96.31 73 ARG B C 1
ATOM 2679 O O . ARG B 1 73 ? 0.633 -0 7.164 1 96.31 73 ARG B O 1
ATOM 2686 N N . ARG B 1 74 ? 0.647 -2.201 7.395 1 96.38 74 ARG B N 1
ATOM 2687 C CA . ARG B 1 74 ? 2.105 -2.232 7.457 1 96.38 74 ARG B CA 1
ATOM 2688 C C . ARG B 1 74 ? 2.721 -1.793 6.133 1 96.38 74 ARG B C 1
ATOM 2690 O O . ARG B 1 74 ? 3.676 -1.015 6.117 1 96.38 74 ARG B O 1
ATOM 2697 N N . MET B 1 75 ? 2.154 -2.275 5.055 1 94.81 75 MET B N 1
ATOM 2698 C CA . MET B 1 75 ? 2.654 -1.854 3.748 1 94.81 75 MET B CA 1
ATOM 2699 C C . MET B 1 75 ? 2.502 -0.347 3.568 1 94.81 75 MET B C 1
ATOM 2701 O O . MET B 1 75 ? 3.402 0.315 3.049 1 94.81 75 MET B O 1
ATOM 2705 N N . LEU B 1 76 ? 1.409 0.102 3.994 1 94 76 LEU B N 1
ATOM 2706 C CA . LEU B 1 76 ? 1.118 1.529 3.908 1 94 76 LEU B CA 1
ATOM 2707 C C . LEU B 1 76 ? 2.135 2.34 4.707 1 94 76 LEU B C 1
ATOM 2709 O O . LEU B 1 76 ? 2.562 3.41 4.266 1 94 76 LEU B O 1
ATOM 2713 N N . THR B 1 77 ? 2.547 1.839 5.816 1 95.94 77 THR B N 1
ATOM 2714 C CA . THR B 1 77 ? 3.357 2.602 6.762 1 95.94 77 THR B CA 1
ATOM 2715 C C . THR B 1 77 ? 4.844 2.367 6.512 1 95.94 77 THR B C 1
ATOM 2717 O O . THR B 1 77 ? 5.629 3.316 6.457 1 95.94 77 THR B O 1
ATOM 2720 N N . TYR B 1 78 ? 5.207 1.125 6.219 1 96.69 78 TYR B N 1
ATOM 2721 C CA . TYR B 1 78 ? 6.621 0.765 6.266 1 96.69 78 TYR B CA 1
ATOM 2722 C C . TYR B 1 78 ? 7.145 0.414 4.879 1 96.69 78 TYR B C 1
ATOM 2724 O O . TYR B 1 78 ? 8.352 0.292 4.676 1 96.69 78 TYR B O 1
ATOM 2732 N N . GLY B 1 79 ? 6.258 0.162 3.932 1 95.19 79 GLY B N 1
ATOM 2733 C CA . GLY B 1 79 ? 6.664 -0.277 2.605 1 95.19 79 GLY B CA 1
ATOM 2734 C C . GLY B 1 79 ? 7.004 -1.755 2.545 1 95.19 79 GLY B C 1
ATOM 2735 O O . GLY B 1 79 ? 7.512 -2.238 1.531 1 95.19 79 GLY B O 1
ATOM 2736 N N . CYS B 1 80 ? 6.809 -2.443 3.629 1 96.06 80 CYS B N 1
ATOM 2737 C CA . CYS B 1 80 ? 6.98 -3.889 3.729 1 96.06 80 CYS B CA 1
ATOM 2738 C C . CYS B 1 80 ? 6.148 -4.457 4.871 1 96.06 80 CYS B C 1
ATOM 2740 O O . CYS B 1 80 ? 5.609 -3.707 5.688 1 96.06 80 CYS B O 1
ATOM 2742 N N . THR B 1 81 ? 5.996 -5.754 4.82 1 96.38 81 THR B N 1
ATOM 2743 C CA . THR B 1 81 ? 5.254 -6.441 5.875 1 96.38 81 THR B CA 1
ATOM 2744 C C . THR B 1 81 ? 5.801 -7.848 6.09 1 96.38 81 THR B C 1
ATOM 2746 O O . THR B 1 81 ? 6.391 -8.438 5.18 1 96.38 81 THR B O 1
ATOM 2749 N N . SER B 1 82 ? 5.613 -8.297 7.254 1 95.31 82 SER B N 1
ATOM 2750 C CA . SER B 1 82 ? 6.016 -9.648 7.629 1 95.31 82 SER B CA 1
ATOM 2751 C C . SER B 1 82 ? 5.25 -10.133 8.859 1 95.31 82 SER B C 1
ATOM 2753 O O . SER B 1 82 ? 4.34 -9.453 9.336 1 95.31 82 SER B O 1
ATOM 2755 N N . LEU B 1 83 ? 5.438 -11.344 9.281 1 81.81 83 LEU B N 1
ATOM 2756 C CA . LEU B 1 83 ? 4.844 -11.914 10.484 1 81.81 83 LEU B CA 1
ATOM 2757 C C . LEU B 1 83 ? 5.113 -11.031 11.695 1 81.81 83 LEU B C 1
ATOM 2759 O O . LEU B 1 83 ? 4.598 -9.914 11.781 1 81.81 83 LEU B O 1
ATOM 2763 N N . ASN B 1 84 ? 5.93 -11.305 12.555 1 81.31 84 ASN B N 1
ATOM 2764 C CA . ASN B 1 84 ? 6.172 -10.547 13.781 1 81.31 84 ASN B CA 1
ATOM 2765 C C . ASN B 1 84 ? 7.59 -9.992 13.828 1 81.31 84 ASN B C 1
ATOM 2767 O O . ASN B 1 84 ? 8.555 -10.727 13.625 1 81.31 84 ASN B O 1
ATOM 2771 N N . SER B 1 85 ? 7.727 -8.664 13.797 1 89.62 85 SER B N 1
ATOM 2772 C CA . SER B 1 85 ? 8.992 -7.961 13.977 1 89.62 85 SER B CA 1
ATOM 2773 C C . SER B 1 85 ? 8.805 -6.695 14.812 1 89.62 85 SER B C 1
ATOM 2775 O O . SER B 1 85 ? 7.809 -5.988 14.656 1 89.62 85 SER B O 1
ATOM 2777 N N . GLU B 1 86 ? 9.781 -6.375 15.656 1 92.38 86 GLU B N 1
ATOM 2778 C CA . GLU B 1 86 ? 9.734 -5.18 16.5 1 92.38 86 GLU B CA 1
ATOM 2779 C C . GLU B 1 86 ? 9.883 -3.912 15.656 1 92.38 86 GLU B C 1
ATOM 2781 O O . GLU B 1 86 ? 9.594 -2.812 16.125 1 92.38 86 GLU B O 1
ATOM 2786 N N . ILE B 1 87 ? 10.289 -4.098 14.484 1 96.06 87 ILE B N 1
ATOM 2787 C CA . ILE B 1 87 ? 10.523 -2.941 13.625 1 96.06 87 ILE B CA 1
ATOM 2788 C C . ILE B 1 87 ? 9.195 -2.238 13.336 1 96.06 87 ILE B C 1
ATOM 2790 O O . ILE B 1 87 ? 9.172 -1.04 13.047 1 96.06 87 ILE B O 1
ATOM 2794 N N . PHE B 1 88 ? 8.102 -3.033 13.406 1 96.31 88 PHE B N 1
ATOM 2795 C CA . PHE B 1 88 ? 6.777 -2.484 13.156 1 96.31 88 PHE B CA 1
ATOM 2796 C C . PHE B 1 88 ? 6.223 -1.822 14.414 1 96.31 88 PHE B C 1
ATOM 2798 O O . PHE B 1 88 ? 5.172 -2.223 14.922 1 96.31 88 PHE B O 1
ATOM 2805 N N . SER B 1 89 ? 6.801 -0.734 14.852 1 94.81 89 SER B N 1
ATOM 2806 C CA . SER B 1 89 ? 6.598 -0.139 16.172 1 94.81 89 SER B CA 1
ATOM 2807 C C . SER B 1 89 ? 5.348 0.737 16.188 1 94.81 89 SER B C 1
ATOM 2809 O O . SER B 1 89 ? 4.883 1.134 17.266 1 94.81 89 SER B O 1
ATOM 2811 N N . TYR B 1 90 ? 4.703 0.979 15.039 1 93.19 90 TYR B N 1
ATOM 2812 C CA . TYR B 1 90 ? 3.529 1.845 15.008 1 93.19 90 TYR B CA 1
ATOM 2813 C C . TYR B 1 90 ? 2.256 1.031 14.805 1 93.19 90 TYR B C 1
ATOM 2815 O O . TYR B 1 90 ? 1.212 1.581 14.445 1 93.19 90 TYR B O 1
ATOM 2823 N N . ASP B 1 91 ? 2.432 -0.276 14.992 1 93 91 ASP B N 1
ATOM 2824 C CA . ASP B 1 91 ? 1.259 -1.141 14.906 1 93 91 ASP B CA 1
ATOM 2825 C C . ASP B 1 91 ? 0.372 -0.976 16.141 1 93 91 ASP B C 1
ATOM 2827 O O . ASP B 1 91 ? 0.167 -1.928 16.891 1 93 91 ASP B O 1
ATOM 2831 N N . TYR B 1 92 ? -0.29 0.143 16.281 1 92 92 TYR B N 1
ATOM 2832 C CA . TYR B 1 92 ? -1.116 0.469 17.438 1 92 92 TYR B CA 1
ATOM 2833 C C . TYR B 1 92 ? -2.449 -0.266 17.391 1 92 92 TYR B C 1
ATOM 2835 O O . TYR B 1 92 ? -3.133 -0.407 18.406 1 92 92 TYR B O 1
ATOM 2843 N N . VAL B 1 93 ? -2.834 -0.62 16.25 1 92.44 93 VAL B N 1
ATOM 2844 C CA . VAL B 1 93 ? -4.027 -1.416 15.992 1 92.44 93 VAL B CA 1
ATOM 2845 C C . VAL B 1 93 ? -3.645 -2.703 15.266 1 92.44 93 VAL B C 1
ATOM 2847 O O . VAL B 1 93 ? -3.135 -2.662 14.141 1 92.44 93 VAL B O 1
ATOM 2850 N N . LYS B 1 94 ? -3.912 -3.811 15.844 1 91.44 94 LYS B N 1
ATOM 2851 C CA . LYS B 1 94 ? -3.504 -5.074 15.234 1 91.44 94 LYS B CA 1
ATOM 2852 C C . LYS B 1 94 ? -4.699 -5.816 14.648 1 91.44 94 LYS B C 1
ATOM 2854 O O . LYS B 1 94 ? -4.535 -6.707 13.805 1 91.44 94 LYS B O 1
ATOM 2859 N N . GLU B 1 95 ? -5.863 -5.371 15.047 1 93.75 95 GLU B N 1
ATOM 2860 C CA . GLU B 1 95 ? -7.082 -6.016 14.57 1 93.75 95 GLU B CA 1
ATOM 2861 C C . GLU B 1 95 ? -7.422 -5.574 13.148 1 93.75 95 GLU B C 1
ATOM 2863 O O . GLU B 1 95 ? -7.133 -4.441 12.758 1 93.75 95 GLU B O 1
ATOM 2868 N N . ASN B 1 96 ? -8 -6.496 12.438 1 94.62 96 ASN B N 1
ATOM 2869 C CA . ASN B 1 96 ? -8.586 -6.098 11.156 1 94.62 96 ASN B CA 1
ATOM 2870 C C . ASN B 1 96 ? -9.844 -5.258 11.352 1 94.62 96 ASN B C 1
ATOM 2872 O O . ASN B 1 96 ? -10.586 -5.465 12.312 1 94.62 96 ASN B O 1
ATOM 2876 N N . LEU B 1 97 ? -10.07 -4.348 10.477 1 96.12 97 LEU B N 1
ATOM 2877 C CA . LEU B 1 97 ? -11.289 -3.541 10.508 1 96.12 97 LEU B CA 1
ATOM 2878 C C . LEU B 1 97 ? -12.453 -4.285 9.867 1 96.12 97 LEU B C 1
ATOM 2880 O O . LEU B 1 97 ? -12.281 -4.961 8.852 1 96.12 97 LEU B O 1
ATOM 2884 N N . VAL B 1 98 ? -13.602 -4.191 10.5 1 94.06 98 VAL B N 1
ATOM 2885 C CA . VAL B 1 98 ? -14.797 -4.852 9.984 1 94.06 98 VAL B CA 1
ATOM 2886 C C . VAL B 1 98 ? -15.977 -3.879 10 1 94.06 98 VAL B C 1
ATOM 2888 O O . VAL B 1 98 ? -15.938 -2.863 10.695 1 94.06 98 VAL B O 1
ATOM 2891 N N . ASP B 1 99 ? -16.969 -4.137 9.188 1 94.5 99 ASP B N 1
ATOM 2892 C CA . ASP B 1 99 ? -18.25 -3.443 9.227 1 94.5 99 ASP B CA 1
ATOM 2893 C C . ASP B 1 99 ? -18.078 -1.949 8.961 1 94.5 99 ASP B C 1
ATOM 2895 O O . ASP B 1 99 ? -18.656 -1.118 9.672 1 94.5 99 ASP B O 1
ATOM 2899 N N . LEU B 1 100 ? -17.219 -1.624 8.031 1 96.69 100 LEU B N 1
ATOM 2900 C CA . LEU B 1 100 ? -17.047 -0.231 7.633 1 96.69 100 LEU B CA 1
ATOM 2901 C C . LEU B 1 100 ? -18.234 0.248 6.805 1 96.69 100 LEU B C 1
ATOM 2903 O O . LEU B 1 100 ? -18.828 -0.528 6.051 1 96.69 100 LEU B O 1
ATOM 2907 N N . THR B 1 101 ? -18.531 1.469 6.953 1 96.06 101 THR B N 1
ATOM 2908 C CA . THR B 1 101 ? -19.562 2.104 6.125 1 96.06 101 THR B CA 1
ATOM 2909 C C . THR B 1 101 ? -19 2.439 4.746 1 96.06 101 THR B C 1
ATOM 2911 O O . THR B 1 101 ? -18.047 3.199 4.621 1 96.06 101 THR B O 1
ATOM 2914 N N . ALA B 1 102 ? -19.562 2.012 3.691 1 89.38 102 ALA B N 1
ATOM 2915 C CA . ALA B 1 102 ? -19.031 2.094 2.336 1 89.38 102 ALA B CA 1
ATOM 2916 C C . ALA B 1 102 ? -19.094 3.523 1.808 1 89.38 102 ALA B C 1
ATOM 2918 O O . ALA B 1 102 ? -18.156 3.982 1.135 1 89.38 102 ALA B O 1
ATOM 2919 N N . ASP B 1 103 ? -20.188 4.141 2.023 1 90.56 103 ASP B N 1
ATOM 2920 C CA . ASP B 1 103 ? -20.391 5.508 1.558 1 90.56 103 ASP B CA 1
ATOM 2921 C C . ASP B 1 103 ? -20.984 6.383 2.66 1 90.56 103 ASP B C 1
ATOM 2923 O O . ASP B 1 103 ? -21.953 5.988 3.318 1 90.56 103 ASP B O 1
ATOM 2927 N N . TYR B 1 104 ? -20.281 7.406 2.875 1 92.62 104 TYR B N 1
ATOM 2928 C CA . TYR B 1 104 ? -20.766 8.336 3.891 1 92.62 104 TYR B CA 1
ATOM 2929 C C . TYR B 1 104 ? -21.047 9.711 3.285 1 92.62 104 TYR B C 1
ATOM 2931 O O . TYR B 1 104 ? -20.156 10.328 2.701 1 92.62 104 TYR B O 1
ATOM 2939 N N . LYS B 1 105 ? -22.312 10.062 3.381 1 91.44 105 LYS B N 1
ATOM 2940 C CA . LYS B 1 105 ? -22.766 11.391 2.982 1 91.44 105 LYS B CA 1
ATOM 2941 C C . LYS B 1 105 ? -23.5 12.094 4.125 1 91.44 105 LYS B C 1
ATOM 2943 O O . LYS B 1 105 ? -24.344 11.484 4.785 1 91.44 105 LYS B O 1
ATOM 2948 N N . ASP B 1 106 ? -23.016 13.227 4.383 1 93.62 106 ASP B N 1
ATOM 2949 C CA . ASP B 1 106 ? -23.594 14.086 5.41 1 93.62 106 ASP B CA 1
ATOM 2950 C C . ASP B 1 106 ? -23.578 15.547 4.977 1 93.62 106 ASP B C 1
ATOM 2952 O O . ASP B 1 106 ? -22.531 16.078 4.594 1 93.62 106 ASP B O 1
ATOM 2956 N N . SER B 1 107 ? -24.75 16.234 5.02 1 95.06 107 SER B N 1
ATOM 2957 C CA . SER B 1 107 ? -24.859 17.625 4.551 1 95.06 107 SER B CA 1
ATOM 2958 C C . SER B 1 107 ? -24 18.562 5.395 1 95.06 107 SER B C 1
ATOM 2960 O O . SER B 1 107 ? -23.656 19.656 4.953 1 95.06 107 SER B O 1
ATOM 2962 N N . GLU B 1 108 ? -23.672 18.156 6.559 1 97.06 108 GLU B N 1
ATOM 2963 C CA . GLU B 1 108 ? -22.922 19.031 7.453 1 97.06 108 GLU B CA 1
ATOM 2964 C C . GLU B 1 108 ? -21.422 18.75 7.355 1 97.06 108 GLU B C 1
ATOM 2966 O O . GLU B 1 108 ? -20.609 19.469 7.965 1 97.06 108 GLU B O 1
ATOM 2971 N N . VAL B 1 109 ? -21.031 17.703 6.668 1 98 109 VAL B N 1
ATOM 2972 C CA . VAL B 1 109 ? -19.625 17.328 6.566 1 98 109 VAL B CA 1
ATOM 2973 C C . VAL B 1 109 ? -19.203 17.297 5.098 1 98 109 VAL B C 1
ATOM 2975 O O . VAL B 1 109 ? -19.781 16.562 4.297 1 98 109 VAL B O 1
ATOM 2978 N N . GLU B 1 110 ? -18.281 18.094 4.785 1 98.12 110 GLU B N 1
ATOM 2979 C CA . GLU B 1 110 ? -17.688 18.078 3.447 1 98.12 110 GLU B CA 1
ATOM 2980 C C . GLU B 1 110 ? -16.344 17.375 3.441 1 98.12 110 GLU B C 1
ATOM 2982 O O . GLU B 1 110 ? -15.453 17.719 4.227 1 98.12 110 GLU B O 1
ATOM 2987 N N . SER B 1 111 ? -16.203 16.375 2.629 1 98.19 111 SER B N 1
ATOM 2988 C CA . SER B 1 111 ? -14.93 15.68 2.475 1 98.19 111 SER B CA 1
ATOM 2989 C C . SER B 1 111 ? -14.062 16.344 1.418 1 98.19 111 SER B C 1
ATOM 2991 O O . SER B 1 111 ? -14.547 16.719 0.35 1 98.19 111 SER B O 1
ATOM 2993 N N . ILE B 1 112 ? -12.766 16.469 1.712 1 98.12 112 ILE B N 1
ATOM 2994 C CA . ILE B 1 112 ? -11.797 17.062 0.791 1 98.12 112 ILE B CA 1
ATOM 2995 C C . ILE B 1 112 ? -10.664 16.062 0.542 1 98.12 112 ILE B C 1
ATOM 2997 O O . ILE B 1 112 ? -9.977 15.641 1.479 1 98.12 112 ILE B O 1
ATOM 3001 N N . LYS B 1 113 ? -10.477 15.727 -0.75 1 98.12 113 LYS B N 1
ATOM 3002 C CA . LYS B 1 113 ? -9.375 14.836 -1.089 1 98.12 113 LYS B CA 1
ATOM 3003 C C . LYS B 1 113 ? -8.031 15.555 -0.955 1 98.12 113 LYS B C 1
ATOM 3005 O O . LYS B 1 113 ? -7.816 16.594 -1.577 1 98.12 113 LYS B O 1
ATOM 3010 N N . LEU B 1 114 ? -7.164 14.992 -0.172 1 98.62 114 LEU B N 1
ATOM 3011 C CA . LEU B 1 114 ? -5.84 15.539 0.098 1 98.62 114 LEU B CA 1
ATOM 3012 C C . LEU B 1 114 ? -4.773 14.453 0.015 1 98.62 114 LEU B C 1
ATOM 3014 O O . LEU B 1 114 ? -4.086 14.18 1.001 1 98.62 114 LEU B O 1
ATOM 3018 N N . PRO B 1 115 ? -4.555 13.898 -1.187 1 97.75 115 PRO B N 1
ATOM 3019 C CA . PRO B 1 115 ? -3.586 12.812 -1.312 1 97.75 115 PRO B CA 1
ATOM 3020 C C . PRO B 1 115 ? -2.148 13.266 -1.073 1 97.75 115 PRO B C 1
ATOM 3022 O O . PRO B 1 115 ? -1.85 14.461 -1.189 1 97.75 115 PRO B O 1
ATOM 3025 N N . GLY B 1 116 ? -1.272 12.375 -0.754 1 97.88 116 GLY B N 1
ATOM 3026 C CA . GLY B 1 116 ? 0.143 12.641 -0.545 1 97.88 116 GLY B CA 1
ATOM 3027 C C . GLY B 1 116 ? 0.71 11.914 0.663 1 97.88 116 GLY B C 1
ATOM 3028 O O . GLY B 1 116 ? 1.629 11.102 0.533 1 97.88 116 GLY B O 1
ATOM 3029 N N . HIS B 1 117 ? 0.109 12.219 1.85 1 98.12 117 HIS B N 1
ATOM 3030 C CA . HIS B 1 117 ? 0.444 11.453 3.047 1 98.12 117 HIS B CA 1
ATOM 3031 C C . HIS B 1 117 ? 0.126 9.977 2.865 1 98.12 117 HIS B C 1
ATOM 3033 O O . HIS B 1 117 ? 0.957 9.117 3.166 1 98.12 117 HIS B O 1
ATOM 3039 N N . THR B 1 118 ? -0.996 9.711 2.396 1 97.56 118 THR B N 1
ATOM 3040 C CA . THR B 1 118 ? -1.465 8.445 1.837 1 97.56 118 THR B CA 1
ATOM 3041 C C . THR B 1 118 ? -2.293 8.688 0.578 1 97.56 118 THR B C 1
ATOM 3043 O O . THR B 1 118 ? -2.721 9.812 0.315 1 97.56 118 THR B O 1
ATOM 3046 N N . PRO B 1 119 ? -2.498 7.695 -0.225 1 95 119 PRO B N 1
ATOM 3047 C CA . PRO B 1 119 ? -3.219 7.906 -1.482 1 95 119 PRO B CA 1
ATOM 3048 C C . PRO B 1 119 ? -4.637 8.43 -1.269 1 95 119 PRO B C 1
ATOM 3050 O O . PRO B 1 119 ? -5.129 9.234 -2.061 1 95 119 PRO B O 1
ATOM 3053 N N . GLY B 1 120 ? -5.285 7.996 -0.253 1 96.69 120 GLY B N 1
ATOM 3054 C CA . GLY B 1 120 ? -6.684 8.344 -0.04 1 96.69 120 GLY B CA 1
ATOM 3055 C C . GLY B 1 120 ? -6.883 9.352 1.082 1 96.69 120 GLY B C 1
ATOM 3056 O O . GLY B 1 120 ? -8 9.539 1.556 1 96.69 120 GLY B O 1
ATOM 3057 N N . HIS B 1 121 ? -5.801 9.938 1.526 1 98.5 121 HIS B N 1
ATOM 3058 C CA . HIS B 1 121 ? -5.938 10.883 2.627 1 98.5 121 HIS B CA 1
ATOM 3059 C C . HIS B 1 121 ? -7.047 11.898 2.354 1 98.5 121 HIS B C 1
ATOM 3061 O O . HIS B 1 121 ? -7.133 12.445 1.251 1 98.5 121 HIS B O 1
ATOM 3067 N N . THR B 1 122 ? -7.867 12.125 3.342 1 98.62 122 THR B N 1
ATOM 3068 C CA . THR B 1 122 ? -9.055 12.961 3.197 1 98.62 122 THR B CA 1
ATOM 3069 C C . THR B 1 122 ? -9.203 13.891 4.395 1 98.62 122 THR B C 1
ATOM 3071 O O . THR B 1 122 ? -9.086 13.461 5.543 1 98.62 122 THR B O 1
ATOM 3074 N N . GLY B 1 123 ? -9.344 15.164 4.152 1 98.75 123 GLY B N 1
ATOM 3075 C CA . GLY B 1 123 ? -9.734 16.125 5.172 1 98.75 123 GLY B CA 1
ATOM 3076 C C . GLY B 1 123 ? -11.234 16.344 5.238 1 98.75 123 GLY B C 1
ATOM 3077 O O . GLY B 1 123 ? -11.969 15.914 4.352 1 98.75 123 GLY B O 1
ATOM 3078 N N . TYR B 1 124 ? -11.688 17.016 6.305 1 98.88 124 TYR B N 1
ATOM 3079 C CA . TYR B 1 124 ? -13.117 17.25 6.504 1 98.88 124 TYR B CA 1
ATOM 3080 C C . TYR B 1 124 ? -13.375 18.703 6.895 1 98.88 124 TYR B C 1
ATOM 3082 O O . TYR B 1 124 ? -12.641 19.266 7.707 1 98.88 124 TYR B O 1
ATOM 3090 N N . ILE B 1 125 ? -14.375 19.266 6.309 1 98.75 125 ILE B N 1
ATOM 3091 C CA . ILE B 1 125 ? -14.867 20.562 6.734 1 98.75 125 ILE B CA 1
ATOM 3092 C C . ILE B 1 125 ? -16.219 20.406 7.422 1 98.75 125 ILE B C 1
ATOM 3094 O O . ILE B 1 125 ? -17.156 19.844 6.848 1 98.75 125 ILE B O 1
ATOM 3098 N N . VAL B 1 126 ? -16.266 20.844 8.609 1 98.38 126 VAL B N 1
ATOM 3099 C CA . VAL B 1 126 ? -17.484 20.797 9.414 1 98.38 126 VAL B CA 1
ATOM 3100 C C . VAL B 1 126 ? -17.641 22.094 10.203 1 98.38 126 VAL B C 1
ATOM 3102 O O . VAL B 1 126 ? -16.703 22.547 10.875 1 98.38 126 VAL B O 1
ATOM 3105 N N . ASP B 1 127 ? -18.781 22.75 10.141 1 98.25 127 ASP B N 1
ATOM 3106 C CA . ASP B 1 127 ? -19.062 23.984 10.852 1 98.25 127 ASP B CA 1
ATOM 3107 C C . ASP B 1 127 ? -17.969 25.031 10.594 1 98.25 127 ASP B C 1
ATOM 3109 O O . ASP B 1 127 ? -17.453 25.641 11.523 1 98.25 127 ASP B O 1
ATOM 3113 N N . ASN B 1 128 ? -17.5 25.125 9.406 1 97.69 128 ASN B N 1
ATOM 3114 C CA . ASN B 1 128 ? -16.531 26.094 8.906 1 97.69 128 ASN B CA 1
ATOM 3115 C C . ASN B 1 128 ? -15.141 25.875 9.492 1 97.69 128 ASN B C 1
ATOM 3117 O O . ASN B 1 128 ? -14.344 26.812 9.594 1 97.69 128 ASN B O 1
ATOM 3121 N N . VAL B 1 129 ? -14.883 24.703 9.969 1 98.62 129 VAL B N 1
ATOM 3122 C CA . VAL B 1 129 ? -13.562 24.281 10.453 1 98.62 129 VAL B CA 1
ATOM 3123 C C . VAL B 1 129 ? -13.016 23.172 9.57 1 98.62 129 VAL B C 1
ATOM 3125 O O . VAL B 1 129 ? -13.703 22.172 9.32 1 98.62 129 VAL B O 1
ATOM 3128 N N . LEU B 1 130 ? -11.836 23.375 9.102 1 98.75 130 LEU B N 1
ATOM 3129 C CA . LEU B 1 130 ? -11.164 22.344 8.32 1 98.75 130 LEU B CA 1
ATOM 3130 C C . LEU B 1 130 ? -10.305 21.453 9.219 1 98.75 130 LEU B C 1
ATOM 3132 O O . LEU B 1 130 ? -9.406 21.938 9.906 1 98.75 130 LEU B O 1
ATOM 3136 N N . TYR B 1 131 ? -10.617 20.219 9.336 1 98.88 131 TYR B N 1
ATOM 3137 C CA . TYR B 1 131 ? -9.719 19.203 9.883 1 98.88 131 TYR B CA 1
ATOM 3138 C C . TYR B 1 131 ? -8.812 18.641 8.797 1 98.88 131 TYR B C 1
ATOM 3140 O O . TYR B 1 131 ? -9.25 17.828 7.977 1 98.88 131 TYR B O 1
ATOM 3148 N N . ALA B 1 132 ? -7.555 18.938 8.82 1 98.81 132 ALA B N 1
ATOM 3149 C CA . ALA B 1 132 ? -6.648 18.719 7.695 1 98.81 132 ALA B CA 1
ATOM 3150 C C . ALA B 1 132 ? -5.902 17.406 7.84 1 98.81 132 ALA B C 1
ATOM 3152 O O . ALA B 1 132 ? -5.152 17 6.945 1 98.81 132 ALA B O 1
ATOM 3153 N N . GLY B 1 133 ? -6.137 16.703 8.945 1 98.62 133 GLY B N 1
ATOM 3154 C CA . GLY B 1 133 ? -5.441 15.438 9.148 1 98.62 133 GLY B CA 1
ATOM 3155 C C . GLY B 1 133 ? -3.932 15.578 9.102 1 98.62 133 GLY B C 1
ATOM 3156 O O . GLY B 1 133 ? -3.361 16.438 9.781 1 98.62 133 GLY B O 1
ATOM 3157 N N . ASP B 1 134 ? -3.35 14.695 8.328 1 98.81 134 ASP B N 1
ATOM 3158 C CA . ASP B 1 134 ? -1.893 14.656 8.258 1 98.81 134 ASP B CA 1
ATOM 3159 C C . ASP B 1 134 ? -1.394 15.297 6.961 1 98.81 134 ASP B C 1
ATOM 3161 O O . ASP B 1 134 ? -0.346 14.914 6.438 1 98.81 134 ASP B O 1
ATOM 3165 N N . THR B 1 135 ? -2.115 16.25 6.434 1 98.75 135 THR B N 1
ATOM 3166 C CA . THR B 1 135 ? -1.678 16.953 5.238 1 98.75 135 THR B CA 1
ATOM 3167 C C . THR B 1 135 ? -0.389 17.719 5.508 1 98.75 135 THR B C 1
ATOM 3169 O O . THR B 1 135 ? 0.461 17.859 4.625 1 98.75 135 THR B O 1
ATOM 3172 N N . PHE B 1 136 ? -0.298 18.281 6.633 1 98.62 136 PHE B N 1
ATOM 3173 C CA . PHE B 1 136 ? 0.911 18.938 7.109 1 98.62 136 PHE B CA 1
ATOM 3174 C C . PHE B 1 136 ? 1.068 18.75 8.617 1 98.62 136 PHE B C 1
ATOM 3176 O O . PHE B 1 136 ? 0.21 18.156 9.266 1 98.62 136 PHE B O 1
ATOM 3183 N N . PHE B 1 137 ? 2.275 19.25 9.18 1 98.56 137 PHE B N 1
ATOM 3184 C CA . PHE B 1 137 ? 2.627 18.828 10.531 1 98.56 137 PHE B CA 1
ATOM 3185 C C . PHE B 1 137 ? 3.086 20.031 11.367 1 98.56 137 PHE B C 1
ATOM 3187 O O . PHE B 1 137 ? 3.451 21.062 10.82 1 98.56 137 PHE B O 1
ATOM 3194 N N . GLY B 1 138 ? 3.01 19.844 12.695 1 98.06 138 GLY B N 1
ATOM 3195 C CA . GLY B 1 138 ? 3.609 20.812 13.586 1 98.06 138 GLY B CA 1
ATOM 3196 C C . GLY B 1 138 ? 5.117 20.906 13.438 1 98.06 138 GLY B C 1
ATOM 3197 O O . GLY B 1 138 ? 5.762 19.969 12.977 1 98.06 138 GLY B O 1
ATOM 3198 N N . GLU B 1 139 ? 5.68 22.016 13.898 1 97.25 139 GLU B N 1
ATOM 3199 C CA . GLU B 1 139 ? 7.109 22.266 13.742 1 97.25 139 GLU B CA 1
ATOM 3200 C C . GLU B 1 139 ? 7.941 21.203 14.461 1 97.25 139 GLU B C 1
ATOM 3202 O O . GLU B 1 139 ? 8.938 20.719 13.922 1 97.25 139 GLU B O 1
ATOM 3207 N N . ARG B 1 140 ? 7.574 20.828 15.648 1 95.69 140 ARG B N 1
ATOM 3208 C CA . ARG B 1 140 ? 8.32 19.859 16.438 1 95.69 140 ARG B CA 1
ATOM 3209 C C . ARG B 1 140 ? 8.328 18.5 15.75 1 95.69 140 ARG B C 1
ATOM 3211 O O . ARG B 1 140 ? 9.328 17.781 15.789 1 95.69 140 ARG B O 1
ATOM 3218 N N . VAL B 1 141 ? 7.184 18.156 15.148 1 95.19 141 VAL B N 1
ATOM 3219 C CA . VAL B 1 141 ? 7.066 16.891 14.438 1 95.19 141 VAL B CA 1
ATOM 3220 C C . VAL B 1 141 ? 8.031 16.875 13.258 1 95.19 141 VAL B C 1
ATOM 3222 O O . VAL B 1 141 ? 8.75 15.883 13.055 1 95.19 141 VAL B O 1
ATOM 3225 N N . LEU B 1 142 ? 8.055 17.906 12.477 1 96.19 142 LEU B N 1
ATOM 3226 C CA . LEU B 1 142 ? 8.938 18.016 11.32 1 96.19 142 LEU B CA 1
ATOM 3227 C C . LEU B 1 142 ? 10.398 17.891 11.742 1 96.19 142 LEU B C 1
ATOM 3229 O O . LEU B 1 142 ? 11.172 17.172 11.109 1 96.19 142 LEU B O 1
ATOM 3233 N N . GLN B 1 143 ? 10.75 18.547 12.836 1 91.81 143 GLN B N 1
ATOM 3234 C CA . GLN B 1 143 ? 12.133 18.547 13.305 1 91.81 143 GLN B CA 1
ATOM 3235 C C . GLN B 1 143 ? 12.539 17.172 13.828 1 91.81 143 GLN B C 1
ATOM 3237 O O . GLN B 1 143 ? 13.68 16.75 13.641 1 91.81 143 GLN B O 1
ATOM 3242 N N . ASN B 1 144 ? 11.602 16.5 14.43 1 90.38 144 ASN B N 1
ATOM 3243 C CA . ASN B 1 144 ? 11.898 15.211 15.031 1 90.38 144 ASN B CA 1
ATOM 3244 C C . ASN B 1 144 ? 12.055 14.125 13.969 1 90.38 144 ASN B C 1
ATOM 3246 O O . ASN B 1 144 ? 12.859 13.211 14.125 1 90.38 144 ASN B O 1
ATOM 3250 N N . PHE B 1 145 ? 11.359 14.203 12.883 1 89.94 145 PHE B N 1
ATOM 3251 C CA . PHE B 1 145 ? 11.367 13.133 11.891 1 89.94 145 PHE B CA 1
ATOM 3252 C C . PHE B 1 145 ? 12.281 13.484 10.719 1 89.94 145 PHE B C 1
ATOM 3254 O O . PHE B 1 145 ? 12.672 12.609 9.945 1 89.94 145 PHE B O 1
ATOM 3261 N N . SER B 1 146 ? 12.672 14.703 10.539 1 92 146 SER B N 1
ATOM 3262 C CA . SER B 1 146 ? 13.555 15.219 9.5 1 92 146 SER B CA 1
ATOM 3263 C C . SER B 1 146 ? 12.891 15.141 8.125 1 92 146 SER B C 1
ATOM 3265 O O . SER B 1 146 ? 12.961 16.094 7.34 1 92 146 SER B O 1
ATOM 3267 N N . VAL B 1 147 ? 12.266 14.055 7.785 1 97.12 147 VAL B N 1
ATOM 3268 C CA . VAL B 1 147 ? 11.516 13.852 6.551 1 97.12 147 VAL B CA 1
ATOM 3269 C C . VAL B 1 147 ? 10.047 13.594 6.883 1 97.12 147 VAL B C 1
ATOM 3271 O O . VAL B 1 147 ? 9.711 12.609 7.551 1 97.12 147 VAL B O 1
ATOM 3274 N N . PRO B 1 148 ? 9.188 14.57 6.465 1 97.19 148 PRO B N 1
ATOM 3275 C CA . PRO B 1 148 ? 7.77 14.305 6.73 1 97.19 148 PRO B CA 1
ATOM 3276 C C . PRO B 1 148 ? 7.258 13.055 6.016 1 97.19 148 PRO B C 1
ATOM 3278 O O . PRO B 1 148 ? 7.629 12.805 4.867 1 97.19 148 PRO B O 1
ATOM 3281 N N . PHE B 1 149 ? 6.484 12.32 6.66 1 95.75 149 PHE B N 1
ATOM 3282 C CA . PHE B 1 149 ? 6.012 11.062 6.102 1 95.75 149 PHE B CA 1
ATOM 3283 C C . PHE B 1 149 ? 4.973 11.305 5.016 1 95.75 149 PHE B C 1
ATOM 3285 O O . PHE B 1 149 ? 3.783 11.438 5.305 1 95.75 149 PHE B O 1
ATOM 3292 N N . TYR B 1 150 ? 5.387 11.352 3.779 1 97.94 150 TYR B N 1
ATOM 3293 C CA . TYR B 1 150 ? 4.57 11.43 2.574 1 97.94 150 TYR B CA 1
ATOM 3294 C C . TYR B 1 150 ? 4.883 10.281 1.626 1 97.94 150 TYR B C 1
ATOM 3296 O O . TYR B 1 150 ? 6.016 10.141 1.161 1 97.94 150 TYR B O 1
ATOM 3304 N N . ILE B 1 151 ? 3.9 9.57 1.257 1 96.94 151 ILE B N 1
ATOM 3305 C CA . ILE B 1 151 ? 4.148 8.469 0.335 1 96.94 151 ILE B CA 1
ATOM 3306 C C . ILE B 1 151 ? 4.367 9.008 -1.075 1 96.94 151 ILE B C 1
ATOM 3308 O O . ILE B 1 151 ? 5.086 8.414 -1.876 1 96.94 151 ILE B O 1
ATOM 3312 N N . ASP B 1 152 ? 3.695 10.039 -1.406 1 97.56 152 ASP B N 1
ATOM 3313 C CA . ASP B 1 152 ? 3.914 10.82 -2.621 1 97.56 152 ASP B CA 1
ATOM 3314 C C . ASP B 1 152 ? 4.25 12.266 -2.287 1 97.56 152 ASP B C 1
ATOM 3316 O O . ASP B 1 152 ? 3.354 13.086 -2.055 1 97.56 152 ASP B O 1
ATOM 3320 N N . PHE B 1 153 ? 5.488 12.586 -2.334 1 98.25 153 PHE B N 1
ATOM 3321 C CA . PHE B 1 153 ? 6.004 13.844 -1.825 1 98.25 153 PHE B CA 1
ATOM 3322 C C . PHE B 1 153 ? 5.402 15.023 -2.588 1 98.25 153 PHE B C 1
ATOM 3324 O O . PHE B 1 153 ? 4.957 16 -1.982 1 98.25 153 PHE B O 1
ATOM 3331 N N . TRP B 1 154 ? 5.301 14.953 -3.828 1 97.88 154 TRP B N 1
ATOM 3332 C CA . TRP B 1 154 ? 4.871 16.062 -4.668 1 97.88 154 TRP B CA 1
ATOM 3333 C C . TRP B 1 154 ? 3.361 16.25 -4.59 1 97.88 154 TRP B C 1
ATOM 3335 O O . TRP B 1 154 ? 2.871 17.391 -4.551 1 97.88 154 TRP B O 1
ATOM 3345 N N . SER B 1 155 ? 2.637 15.156 -4.555 1 97.75 155 SER B N 1
ATOM 3346 C CA . SER B 1 155 ? 1.198 15.242 -4.324 1 97.75 155 SER B CA 1
ATOM 3347 C C . SER B 1 155 ? 0.892 15.867 -2.969 1 97.75 155 SER B C 1
ATOM 3349 O O . SER B 1 155 ? -0.101 16.578 -2.82 1 97.75 155 SER B O 1
ATOM 3351 N N . ALA B 1 156 ? 1.723 15.57 -1.995 1 98.38 156 ALA B N 1
ATOM 3352 C CA . ALA B 1 156 ? 1.545 16.172 -0.671 1 98.38 156 ALA B CA 1
ATOM 3353 C C . ALA B 1 156 ? 1.723 17.672 -0.719 1 98.38 156 ALA B C 1
ATOM 3355 O O . ALA B 1 156 ? 0.953 18.422 -0.105 1 98.38 156 ALA B O 1
ATOM 3356 N N . LEU B 1 157 ? 2.701 18.125 -1.43 1 98.38 157 LEU B N 1
ATOM 3357 C CA . LEU B 1 157 ? 2.914 19.562 -1.568 1 98.38 157 LEU B CA 1
ATOM 3358 C C . LEU B 1 157 ? 1.713 20.234 -2.229 1 98.38 157 LEU B C 1
ATOM 3360 O O . LEU B 1 157 ? 1.297 21.312 -1.816 1 98.38 157 LEU B O 1
ATOM 3364 N N . ASP B 1 158 ? 1.204 19.578 -3.271 1 98.44 158 ASP B N 1
ATOM 3365 C CA . ASP B 1 158 ? -0.002 20.094 -3.918 1 98.44 158 ASP B CA 1
ATOM 3366 C C . ASP B 1 158 ? -1.159 20.188 -2.926 1 98.44 158 ASP B C 1
ATOM 3368 O O . ASP B 1 158 ? -1.915 21.156 -2.932 1 98.44 158 ASP B O 1
ATOM 3372 N N . SER B 1 159 ? -1.309 19.188 -2.107 1 98.75 159 SER B N 1
ATOM 3373 C CA . SER B 1 159 ? -2.379 19.172 -1.115 1 98.75 159 SER B CA 1
ATOM 3374 C C . SER B 1 159 ? -2.195 20.266 -0.08 1 98.75 159 SER B C 1
ATOM 3376 O O . SER B 1 159 ? -3.172 20.859 0.382 1 98.75 159 SER B O 1
ATOM 3378 N N . ILE B 1 160 ? -0.941 20.516 0.342 1 98.88 160 ILE B N 1
ATOM 3379 C CA . ILE B 1 160 ? -0.67 21.609 1.276 1 98.88 160 ILE B CA 1
ATOM 3380 C C . ILE B 1 160 ? -1.087 22.938 0.655 1 98.88 160 ILE B C 1
ATOM 3382 O O . ILE B 1 160 ? -1.714 23.766 1.315 1 98.88 160 ILE B O 1
ATOM 3386 N N . GLN B 1 161 ? -0.751 23.109 -0.603 1 98.69 161 GLN B N 1
ATOM 3387 C CA . GLN B 1 161 ? -1.158 24.328 -1.299 1 98.69 161 GLN B CA 1
ATOM 3388 C C . GLN B 1 161 ? -2.678 24.453 -1.359 1 98.69 161 GLN B C 1
ATOM 3390 O O . GLN B 1 161 ? -3.23 25.531 -1.184 1 98.69 161 GLN B O 1
ATOM 3395 N N . LYS B 1 162 ? -3.326 23.375 -1.637 1 98.75 162 LYS B N 1
ATOM 3396 C CA . LYS B 1 162 ? -4.785 23.344 -1.66 1 98.75 162 LYS B CA 1
ATOM 3397 C C . LYS B 1 162 ? -5.367 23.766 -0.315 1 98.75 162 LYS B C 1
ATOM 3399 O O . LYS B 1 162 ? -6.328 24.547 -0.264 1 98.75 162 LYS B O 1
ATOM 3404 N N . ILE B 1 163 ? -4.797 23.234 0.75 1 98.62 163 ILE B N 1
ATOM 3405 C CA . ILE B 1 163 ? -5.238 23.594 2.096 1 98.62 163 ILE B CA 1
ATOM 3406 C C . ILE B 1 163 ? -5.043 25.094 2.33 1 98.62 163 ILE B C 1
ATOM 3408 O O . ILE B 1 163 ? -5.883 25.734 2.951 1 98.62 163 ILE B O 1
ATOM 3412 N N . LYS B 1 164 ? -3.93 25.594 1.924 1 98.31 164 LYS B N 1
ATOM 3413 C CA . LYS B 1 164 ? -3.662 27.031 2.068 1 98.31 164 LYS B CA 1
ATOM 3414 C C . LYS B 1 164 ? -4.754 27.859 1.405 1 98.31 164 LYS B C 1
ATOM 3416 O O . LYS B 1 164 ? -5.238 28.828 1.985 1 98.31 164 LYS B O 1
ATOM 3421 N N . GLU B 1 165 ? -5.133 27.438 0.239 1 98.44 165 GLU B N 1
ATOM 3422 C CA . GLU B 1 165 ? -6.203 28.141 -0.472 1 98.44 165 GLU B CA 1
ATOM 3423 C C . GLU B 1 165 ? -7.531 28.016 0.267 1 98.44 165 GLU B C 1
ATOM 3425 O O . GLU B 1 165 ? -8.258 29 0.417 1 98.44 165 GLU B O 1
ATOM 3430 N N . ILE B 1 166 ? -7.84 26.859 0.736 1 98.31 166 ILE B N 1
ATOM 3431 C CA . ILE B 1 166 ? -9.086 26.578 1.438 1 98.31 166 ILE B CA 1
ATOM 3432 C C . ILE B 1 166 ? -9.133 27.375 2.74 1 98.31 166 ILE B C 1
ATOM 3434 O O . ILE B 1 166 ? -10.195 27.844 3.16 1 98.31 166 ILE B O 1
ATOM 3438 N N . SER B 1 167 ? -7.996 27.547 3.365 1 97.62 167 SER B N 1
ATOM 3439 C CA . SER B 1 167 ? -7.902 28.234 4.648 1 97.62 167 SER B CA 1
ATOM 3440 C C . SER B 1 167 ? -8.438 29.656 4.555 1 97.62 167 SER B C 1
ATOM 3442 O O . SER B 1 167 ? -8.836 30.25 5.562 1 97.62 167 SER B O 1
ATOM 3444 N N . LYS B 1 168 ? -8.484 30.188 3.396 1 96.31 168 LYS B N 1
ATOM 3445 C CA . LYS B 1 168 ? -9 31.547 3.178 1 96.31 168 LYS B CA 1
ATOM 3446 C C . LYS B 1 168 ? -10.516 31.578 3.299 1 96.31 168 LYS B C 1
ATOM 3448 O O . LYS B 1 168 ? -11.109 32.656 3.418 1 96.31 168 LYS B O 1
ATOM 3453 N N . SER B 1 169 ? -11.141 30.453 3.27 1 97.12 169 SER B N 1
ATOM 3454 C CA . SER B 1 169 ? -12.594 30.406 3.207 1 97.12 169 SER B CA 1
ATOM 3455 C C . SER B 1 169 ? -13.18 29.703 4.43 1 97.12 169 SER B C 1
ATOM 3457 O O . SER B 1 169 ? -14.367 29.375 4.461 1 97.12 169 SER B O 1
ATOM 3459 N N . VAL B 1 170 ? -12.344 29.344 5.363 1 98.12 170 VAL B N 1
ATOM 3460 C CA . VAL B 1 170 ? -12.812 28.703 6.59 1 98.12 170 VAL B CA 1
ATOM 3461 C C . VAL B 1 170 ? -12.414 29.562 7.797 1 98.12 170 VAL B C 1
ATOM 3463 O O . VAL B 1 170 ? -11.602 30.484 7.676 1 98.12 170 VAL B O 1
ATOM 3466 N N . GLU B 1 171 ? -12.984 29.266 8.953 1 97.56 171 GLU B N 1
ATOM 3467 C CA . GLU B 1 171 ? -12.75 30.047 10.156 1 97.56 171 GLU B CA 1
ATOM 3468 C C . GLU B 1 171 ? -11.578 29.484 10.961 1 97.56 171 GLU B C 1
ATOM 3470 O O . GLU B 1 171 ? -10.961 30.203 11.75 1 97.56 171 GLU B O 1
ATOM 3475 N N . ASN B 1 172 ? -11.328 28.172 10.781 1 97.94 172 ASN B N 1
ATOM 3476 C CA . ASN B 1 172 ? -10.234 27.547 11.5 1 97.94 172 ASN B CA 1
ATOM 3477 C C . ASN B 1 172 ? -9.727 26.297 10.766 1 97.94 172 ASN B C 1
ATOM 3479 O O . ASN B 1 172 ? -10.453 25.719 9.961 1 97.94 172 ASN B O 1
ATOM 3483 N N . VAL B 1 173 ? -8.484 26 11.016 1 98.62 173 VAL B N 1
ATOM 3484 C CA . VAL B 1 173 ? -7.836 24.797 10.516 1 98.62 173 VAL B CA 1
ATOM 3485 C C . VAL B 1 173 ? -7.223 24 11.672 1 98.62 173 VAL B C 1
ATOM 3487 O O . VAL B 1 173 ? -6.555 24.578 12.531 1 98.62 173 VAL B O 1
ATOM 3490 N N . VAL B 1 174 ? -7.484 22.734 11.766 1 98.5 174 VAL B N 1
ATOM 3491 C CA . VAL B 1 174 ? -6.934 21.844 12.781 1 98.5 174 VAL B CA 1
ATOM 3492 C C . VAL B 1 174 ? -6.156 20.719 12.117 1 98.5 174 VAL B C 1
ATOM 3494 O O . VAL B 1 174 ? -6.586 20.188 11.086 1 98.5 174 VAL B O 1
ATOM 3497 N N . ILE B 1 175 ? -5.012 20.344 12.641 1 98.38 175 ILE B N 1
ATOM 3498 C CA . ILE B 1 175 ? -4.211 19.234 12.117 1 98.38 175 ILE B CA 1
ATOM 3499 C C . ILE B 1 175 ? -4.148 18.109 13.148 1 98.38 175 ILE B C 1
ATOM 3501 O O . ILE B 1 175 ? -4.48 18.312 14.32 1 98.38 175 ILE B O 1
ATOM 3505 N N . SER B 1 176 ? -3.732 16.938 12.727 1 98.44 176 SER B N 1
ATOM 3506 C CA . SER B 1 176 ? -3.744 15.766 13.586 1 98.44 176 SER B CA 1
ATOM 3507 C C . SER B 1 176 ? -2.553 15.766 14.539 1 98.44 176 SER B C 1
ATOM 3509 O O . SER B 1 176 ? -2.682 15.383 15.703 1 98.44 176 SER B O 1
ATOM 3511 N N . HIS B 1 177 ? -1.404 16.109 14.031 1 98.12 177 HIS B N 1
ATOM 3512 C CA . HIS B 1 177 ? -0.179 16.078 14.82 1 98.12 177 HIS B CA 1
ATOM 3513 C C . HIS B 1 177 ? 0.456 17.453 14.922 1 98.12 177 HIS B C 1
ATOM 3515 O O . HIS B 1 177 ? 1.356 17.781 14.141 1 98.12 177 HIS B O 1
ATOM 3521 N N . GLY B 1 178 ? 0.096 18.188 15.844 1 96.5 178 GLY B N 1
ATOM 3522 C CA . GLY B 1 178 ? 0.564 19.547 16.031 1 96.5 178 GLY B CA 1
ATOM 3523 C C . GLY B 1 178 ? -0.329 20.359 16.953 1 96.5 178 GLY B C 1
ATOM 3524 O O . GLY B 1 178 ? -1.298 19.828 17.516 1 96.5 178 GLY B O 1
ATOM 3525 N N . PRO B 1 179 ? -0.038 21.641 17.125 1 96.5 179 PRO B N 1
ATOM 3526 C CA . PRO B 1 179 ? -0.806 22.484 18.031 1 96.5 179 PRO B CA 1
ATOM 3527 C C . PRO B 1 179 ? -2.156 22.906 17.453 1 96.5 179 PRO B C 1
ATOM 3529 O O . PRO B 1 179 ? -2.369 22.812 16.25 1 96.5 179 PRO B O 1
ATOM 3532 N N . ILE B 1 180 ? -3.004 23.25 18.359 1 97.44 180 ILE B N 1
ATOM 3533 C CA . ILE B 1 180 ? -4.246 23.922 17.984 1 97.44 180 ILE B CA 1
ATOM 3534 C C . ILE B 1 180 ? -4.051 25.438 18.031 1 97.44 180 ILE B C 1
ATOM 3536 O O . ILE B 1 180 ? -3.891 26.016 19.094 1 97.44 180 ILE B O 1
ATOM 3540 N N . PHE B 1 181 ? -4.047 26.094 16.844 1 97 181 PHE B N 1
ATOM 3541 C CA . PHE B 1 181 ? -3.738 27.516 16.719 1 97 181 PHE B CA 1
ATOM 3542 C C . PHE B 1 181 ? -4.926 28.281 16.156 1 97 181 PHE B C 1
ATOM 3544 O O . PHE B 1 181 ? -5.883 27.672 15.664 1 97 181 PHE B O 1
ATOM 3551 N N . SER B 1 182 ? -4.836 29.609 16.297 1 96.94 182 SER B N 1
ATOM 3552 C CA . SER B 1 182 ? -5.723 30.484 15.523 1 96.94 182 SER B CA 1
ATOM 3553 C C . SER B 1 182 ? -5.465 30.344 14.023 1 96.94 182 SER B C 1
ATOM 3555 O O . SER B 1 182 ? -4.422 29.828 13.609 1 96.94 182 SER B O 1
ATOM 3557 N N . LEU B 1 183 ? -6.418 30.75 13.266 1 97.75 183 LEU B N 1
ATOM 3558 C CA . LEU B 1 183 ? -6.305 30.609 11.812 1 97.75 183 LEU B CA 1
ATOM 3559 C C . LEU B 1 183 ? -5.031 31.266 11.305 1 97.75 183 LEU B C 1
ATOM 3561 O O . LEU B 1 183 ? -4.309 30.703 10.492 1 97.75 183 LEU B O 1
ATOM 3565 N N . ASN B 1 184 ? -4.762 32.469 11.75 1 97.81 184 ASN B N 1
ATOM 3566 C CA . ASN B 1 184 ? -3.58 33.188 11.297 1 97.81 184 ASN B CA 1
ATOM 3567 C C . ASN B 1 184 ? -2.301 32.406 11.594 1 97.81 184 ASN B C 1
ATOM 3569 O O . ASN B 1 184 ? -1.41 32.344 10.742 1 97.81 184 ASN B O 1
ATOM 3573 N N . LYS B 1 185 ? -2.189 31.875 12.773 1 98.12 185 LYS B N 1
ATOM 3574 C CA . LYS B 1 185 ? -1.014 31.094 13.148 1 98.12 185 LYS B CA 1
ATOM 3575 C C . LYS B 1 185 ? -0.947 29.797 12.359 1 98.12 185 LYS B C 1
ATOM 3577 O O . LYS B 1 185 ? 0.141 29.312 12.031 1 98.12 185 LYS B O 1
ATOM 3582 N N . MET B 1 186 ? -2.068 29.25 12.055 1 98.25 186 MET B N 1
ATOM 3583 C CA . MET B 1 186 ? -2.092 28.031 11.258 1 98.25 186 MET B CA 1
ATOM 3584 C C . MET B 1 186 ? -1.603 28.297 9.836 1 98.25 186 MET B C 1
ATOM 3586 O O . MET B 1 186 ? -0.892 27.469 9.258 1 98.25 186 MET B O 1
ATOM 3590 N N . ILE B 1 187 ? -2.021 29.391 9.281 1 98.25 187 ILE B N 1
ATOM 3591 C CA . ILE B 1 187 ? -1.562 29.766 7.945 1 98.25 187 ILE B CA 1
ATOM 3592 C C . ILE B 1 187 ? -0.04 29.891 7.941 1 98.25 187 ILE B C 1
ATOM 3594 O O . ILE B 1 187 ? 0.626 29.453 7.008 1 98.25 187 ILE B O 1
ATOM 3598 N N . LYS B 1 188 ? 0.512 30.484 8.992 1 98.38 188 LYS B N 1
ATOM 3599 C CA . LYS B 1 188 ? 1.964 30.578 9.125 1 98.38 188 LYS B CA 1
ATOM 3600 C C . LYS B 1 188 ? 2.598 29.203 9.203 1 98.38 188 LYS B C 1
ATOM 3602 O O . LYS B 1 188 ? 3.678 28.969 8.656 1 98.38 188 LYS B O 1
ATOM 3607 N N . LEU B 1 189 ? 1.941 28.312 9.922 1 98.56 189 LEU B N 1
ATOM 3608 C CA . LEU B 1 189 ? 2.441 26.953 10.031 1 98.56 189 LEU B CA 1
ATOM 3609 C C . LEU B 1 189 ? 2.418 26.25 8.68 1 98.56 189 LEU B C 1
ATOM 3611 O O . LEU B 1 189 ? 3.324 25.484 8.359 1 98.56 189 LEU B O 1
ATOM 3615 N N . ILE B 1 190 ? 1.338 26.484 7.879 1 98.69 190 ILE B N 1
ATOM 3616 C CA . ILE B 1 190 ? 1.26 25.953 6.523 1 98.69 190 ILE B CA 1
ATOM 3617 C C . ILE B 1 190 ? 2.449 26.453 5.703 1 98.69 190 ILE B C 1
ATOM 3619 O O . ILE B 1 190 ? 3.127 25.656 5.039 1 98.69 190 ILE B O 1
ATOM 3623 N N . ASP B 1 191 ? 2.715 27.719 5.797 1 98.62 191 ASP B N 1
ATOM 3624 C CA . ASP B 1 191 ? 3.838 28.297 5.07 1 98.62 191 ASP B CA 1
ATOM 3625 C C . ASP B 1 191 ? 5.164 27.703 5.531 1 98.62 191 ASP B C 1
ATOM 3627 O O . ASP B 1 191 ? 6.059 27.453 4.719 1 98.62 191 ASP B O 1
ATOM 3631 N N . TYR B 1 192 ? 5.258 27.516 6.84 1 98.62 192 TYR B N 1
ATOM 3632 C CA . TYR B 1 192 ? 6.453 26.891 7.387 1 98.62 192 TYR B CA 1
ATOM 3633 C C . TYR B 1 192 ? 6.664 25.5 6.793 1 98.62 192 TYR B C 1
ATOM 3635 O O . TYR B 1 192 ? 7.793 25.125 6.461 1 98.62 192 TYR B O 1
ATOM 3643 N N . ASN B 1 193 ? 5.625 24.719 6.68 1 98.75 193 ASN B N 1
ATOM 3644 C CA . ASN B 1 193 ? 5.715 23.391 6.082 1 98.75 193 ASN B CA 1
ATOM 3645 C C . ASN B 1 193 ? 6.184 23.453 4.633 1 98.75 193 ASN B C 1
ATOM 3647 O O . ASN B 1 193 ? 7.016 22.641 4.207 1 98.75 193 ASN B O 1
ATOM 3651 N N . ILE B 1 194 ? 5.598 24.375 3.861 1 98.62 194 ILE B N 1
ATOM 3652 C CA . ILE B 1 194 ? 5.988 24.547 2.467 1 98.62 194 ILE B CA 1
ATOM 3653 C C . ILE B 1 194 ? 7.48 24.859 2.389 1 98.62 194 ILE B C 1
ATOM 3655 O O . ILE B 1 194 ? 8.219 24.25 1.616 1 98.62 194 ILE B O 1
ATOM 3659 N N . GLU B 1 195 ? 7.922 25.812 3.199 1 98.56 195 GLU B N 1
ATOM 3660 C CA . GLU B 1 195 ? 9.328 26.203 3.219 1 98.56 195 GLU B CA 1
ATOM 3661 C C . GLU B 1 195 ? 10.219 25.047 3.658 1 98.56 195 GLU B C 1
ATOM 3663 O O . GLU B 1 195 ? 11.281 24.828 3.078 1 98.56 195 GLU B O 1
ATOM 3668 N N . TYR B 1 196 ? 9.805 24.359 4.73 1 98.56 196 TYR B N 1
ATOM 3669 C CA . TYR B 1 196 ? 10.547 23.203 5.234 1 98.56 196 TYR B CA 1
ATOM 3670 C C . TYR B 1 196 ? 10.773 22.172 4.137 1 98.56 196 TYR B C 1
ATOM 3672 O O . TYR B 1 196 ? 11.891 21.688 3.959 1 98.56 196 TYR B O 1
ATOM 3680 N N . ASN B 1 197 ? 9.734 21.859 3.406 1 98.5 197 ASN B N 1
ATOM 3681 C CA . ASN B 1 197 ? 9.82 20.859 2.348 1 98.5 197 ASN B CA 1
ATOM 3682 C C . ASN B 1 197 ? 10.711 21.328 1.201 1 98.5 197 ASN B C 1
ATOM 3684 O O . ASN B 1 197 ? 11.469 20.531 0.632 1 98.5 197 ASN B O 1
ATOM 3688 N N . ASN B 1 198 ? 10.586 22.578 0.846 1 98.31 198 ASN B N 1
ATOM 3689 C CA . ASN B 1 198 ? 11.461 23.109 -0.192 1 98.31 198 ASN B CA 1
ATOM 3690 C C . ASN B 1 198 ? 12.93 23.031 0.21 1 98.31 198 ASN B C 1
ATOM 3692 O O . ASN B 1 198 ? 13.781 22.672 -0.608 1 98.31 198 ASN B O 1
ATOM 3696 N N . LYS B 1 199 ? 13.227 23.375 1.434 1 98.31 199 LYS B N 1
ATOM 3697 C CA . LYS B 1 199 ? 14.594 23.281 1.939 1 98.31 199 LYS B CA 1
ATOM 3698 C C . LYS B 1 199 ? 15.07 21.828 1.955 1 98.31 199 LYS B C 1
ATOM 3700 O O . LYS B 1 199 ? 16.25 21.562 1.685 1 98.31 199 LYS B O 1
ATOM 3705 N N . LEU B 1 200 ? 14.188 20.953 2.324 1 98.31 200 LEU B N 1
ATOM 3706 C CA . LEU B 1 200 ? 14.516 19.531 2.324 1 98.31 200 LEU B CA 1
ATOM 3707 C C . LEU B 1 200 ? 14.906 19.062 0.928 1 98.31 200 LEU B C 1
ATOM 3709 O O . LEU B 1 200 ? 15.875 18.312 0.769 1 98.31 200 LEU B O 1
ATOM 3713 N N . VAL B 1 201 ? 14.148 19.438 -0.094 1 97.88 201 VAL B N 1
ATOM 3714 C CA . VAL B 1 201 ? 14.453 19.094 -1.479 1 97.88 201 VAL B CA 1
ATOM 3715 C C . VAL B 1 201 ? 15.852 19.578 -1.839 1 97.88 201 VAL B C 1
ATOM 3717 O O . VAL B 1 201 ? 16.641 18.844 -2.441 1 97.88 201 VAL B O 1
ATOM 3720 N N . GLU B 1 202 ? 16.188 20.781 -1.478 1 97.5 202 GLU B N 1
ATOM 3721 C CA . GLU B 1 202 ? 17.5 21.344 -1.778 1 97.5 202 GLU B CA 1
ATOM 3722 C C . GLU B 1 202 ? 18.609 20.562 -1.069 1 97.5 202 GLU B C 1
ATOM 3724 O O . GLU B 1 202 ? 19.672 20.328 -1.641 1 97.5 202 GLU B O 1
ATOM 3729 N N . ARG B 1 203 ? 18.375 20.234 0.163 1 97.25 203 ARG B N 1
ATOM 3730 C CA . ARG B 1 203 ? 19.344 19.453 0.912 1 97.25 203 ARG B CA 1
ATOM 3731 C C . ARG B 1 203 ? 19.609 18.109 0.242 1 97.25 203 ARG B C 1
ATOM 3733 O O . ARG B 1 203 ? 20.75 17.672 0.124 1 97.25 203 ARG B O 1
ATOM 3740 N N . VAL B 1 204 ? 18.578 17.453 -0.178 1 97.69 204 VAL B N 1
ATOM 3741 C CA . VAL B 1 204 ? 18.703 16.156 -0.843 1 97.69 204 VAL B CA 1
ATOM 3742 C C . VAL B 1 204 ? 19.453 16.328 -2.156 1 97.69 204 VAL B C 1
ATOM 3744 O O . VAL B 1 204 ? 20.344 15.516 -2.471 1 97.69 204 VAL B O 1
ATOM 3747 N N . LYS B 1 205 ? 19.109 17.344 -2.898 1 97.12 205 LYS B N 1
ATOM 3748 C CA . LYS B 1 205 ? 19.828 17.625 -4.145 1 97.12 205 LYS B CA 1
ATOM 3749 C C . LYS B 1 205 ? 21.312 17.812 -3.893 1 97.12 205 LYS B C 1
ATOM 3751 O O . LYS B 1 205 ? 22.156 17.344 -4.668 1 97.12 205 LYS B O 1
ATOM 3756 N N . GLU B 1 206 ? 21.609 18.516 -2.875 1 96.62 206 GLU B N 1
ATOM 3757 C CA . GLU B 1 206 ? 23.016 18.766 -2.531 1 96.62 206 GLU B CA 1
ATOM 3758 C C . GLU B 1 206 ? 23.734 17.453 -2.203 1 96.62 206 GLU B C 1
ATOM 3760 O O . GLU B 1 206 ? 24.875 17.25 -2.633 1 96.62 206 GLU B O 1
ATOM 3765 N N . LEU B 1 207 ? 23.125 16.641 -1.462 1 96.81 207 LEU B N 1
ATOM 3766 C CA . LEU B 1 207 ? 23.719 15.367 -1.086 1 96.81 207 LEU B CA 1
ATOM 3767 C C . LEU B 1 207 ? 24.078 14.547 -2.322 1 96.81 207 LEU B C 1
ATOM 3769 O O . LEU B 1 207 ? 25.172 13.992 -2.414 1 96.81 207 LEU B O 1
ATOM 3773 N N . ILE B 1 208 ? 23.188 14.508 -3.361 1 97.06 208 ILE B N 1
ATOM 3774 C CA . ILE B 1 208 ? 23.391 13.602 -4.492 1 97.06 208 ILE B CA 1
ATOM 3775 C C . ILE B 1 208 ? 24.172 14.32 -5.59 1 97.06 208 ILE B C 1
ATOM 3777 O O . ILE B 1 208 ? 24.406 13.75 -6.66 1 97.06 208 ILE B O 1
ATOM 3781 N N . SER B 1 209 ? 24.438 15.586 -5.441 1 95.31 209 SER B N 1
ATOM 3782 C CA . SER B 1 209 ? 25.344 16.281 -6.359 1 95.31 209 SER B CA 1
ATOM 3783 C C . SER B 1 209 ? 26.797 15.906 -6.105 1 95.31 209 SER B C 1
ATOM 3785 O O . SER B 1 209 ? 27.625 15.977 -7.016 1 95.31 209 SER B O 1
ATOM 3787 N N . THR B 1 210 ? 27.078 15.461 -4.934 1 91.44 210 THR B N 1
ATOM 3788 C CA . THR B 1 210 ? 28.438 15.172 -4.523 1 91.44 210 THR B CA 1
ATOM 3789 C C . THR B 1 210 ? 28.75 13.688 -4.688 1 91.44 210 THR B C 1
ATOM 3791 O O . THR B 1 210 ? 29.906 13.312 -4.91 1 91.44 210 THR B O 1
ATOM 3794 N N . GLU B 1 211 ? 27.797 12.883 -4.496 1 94.12 211 GLU B N 1
ATOM 3795 C CA . GLU B 1 211 ? 27.969 11.43 -4.555 1 94.12 211 GLU B CA 1
ATOM 3796 C C . GLU B 1 211 ? 26.656 10.734 -4.922 1 94.12 211 GLU B C 1
ATOM 3798 O O . GLU B 1 211 ? 25.578 11.258 -4.652 1 94.12 211 GLU B O 1
ATOM 3803 N N . GLU B 1 212 ? 26.797 9.617 -5.613 1 97.44 212 GLU B N 1
ATOM 3804 C CA . GLU B 1 212 ? 25.625 8.781 -5.816 1 97.44 212 GLU B CA 1
ATOM 3805 C C . GLU B 1 212 ? 25.188 8.109 -4.516 1 97.44 212 GLU B C 1
ATOM 3807 O O . GLU B 1 212 ? 26.031 7.586 -3.773 1 97.44 212 GLU B O 1
ATOM 3812 N N . MET B 1 213 ? 23.906 8.156 -4.223 1 98.38 213 MET B N 1
ATOM 3813 C CA . MET B 1 213 ? 23.438 7.641 -2.938 1 98.38 213 MET B CA 1
ATOM 3814 C C . MET B 1 213 ? 22.109 6.895 -3.1 1 98.38 213 MET B C 1
ATOM 3816 O O . MET B 1 213 ? 21.297 7.25 -3.947 1 98.38 213 MET B O 1
ATOM 3820 N N . THR B 1 214 ? 21.953 5.832 -2.273 1 98.69 214 THR B N 1
ATOM 3821 C CA . THR B 1 214 ? 20.656 5.203 -2.143 1 98.69 214 THR B CA 1
ATOM 3822 C C . THR B 1 214 ? 19.719 6.059 -1.278 1 98.69 214 THR B C 1
ATOM 3824 O O . THR B 1 214 ? 20.188 6.957 -0.573 1 98.69 214 THR B O 1
ATOM 3827 N N . SER B 1 215 ? 18.422 5.77 -1.37 1 98.62 215 SER B N 1
ATOM 3828 C CA . SER B 1 215 ? 17.469 6.508 -0.542 1 98.62 215 SER B CA 1
ATOM 3829 C C . SER B 1 215 ? 17.75 6.281 0.942 1 98.62 215 SER B C 1
ATOM 3831 O O . SER B 1 215 ? 17.562 7.184 1.757 1 98.62 215 SER B O 1
ATOM 3833 N N . GLU B 1 216 ? 18.156 5.059 1.345 1 98.69 216 GLU B N 1
ATOM 3834 C CA . GLU B 1 216 ? 18.438 4.785 2.75 1 98.69 216 GLU B CA 1
ATOM 3835 C C . GLU B 1 216 ? 19.688 5.543 3.219 1 98.69 216 GLU B C 1
ATOM 3837 O O . GLU B 1 216 ? 19.719 6.043 4.344 1 98.69 216 GLU B O 1
ATOM 3842 N N . GLU B 1 217 ? 20.703 5.629 2.334 1 98.56 217 GLU B N 1
ATOM 3843 C CA . GLU B 1 217 ? 21.859 6.441 2.668 1 98.56 217 GLU B CA 1
ATOM 3844 C C . GLU B 1 217 ? 21.469 7.898 2.91 1 98.56 217 GLU B C 1
ATOM 3846 O O . GLU B 1 217 ? 21.953 8.523 3.857 1 98.56 217 GLU B O 1
ATOM 3851 N N . ILE B 1 218 ? 20.641 8.406 2.074 1 98.5 218 ILE B N 1
ATOM 3852 C CA . ILE B 1 218 ? 20.203 9.789 2.184 1 98.5 218 ILE B CA 1
ATOM 3853 C C . ILE B 1 218 ? 19.438 9.984 3.488 1 98.5 218 ILE B C 1
ATOM 3855 O O . ILE B 1 218 ? 19.625 10.984 4.188 1 98.5 218 ILE B O 1
ATOM 3859 N N . ALA B 1 219 ? 18.547 9.023 3.816 1 98.31 219 ALA B N 1
ATOM 3860 C CA . ALA B 1 219 ? 17.797 9.102 5.059 1 98.31 219 ALA B CA 1
ATOM 3861 C C . ALA B 1 219 ? 18.719 9.227 6.266 1 98.31 219 ALA B C 1
ATOM 3863 O O . ALA B 1 219 ? 18.469 10.031 7.164 1 98.31 219 ALA B O 1
ATOM 3864 N N . ILE B 1 220 ? 19.766 8.469 6.27 1 98.06 220 ILE B N 1
ATOM 3865 C CA . ILE B 1 220 ? 20.703 8.445 7.387 1 98.06 220 ILE B CA 1
ATOM 3866 C C . ILE B 1 220 ? 21.5 9.75 7.434 1 98.06 220 ILE B C 1
ATOM 3868 O O . ILE B 1 220 ? 21.766 10.281 8.516 1 98.06 220 ILE B O 1
ATOM 3872 N N . ARG B 1 221 ? 21.891 10.266 6.254 1 97.44 221 ARG B N 1
ATOM 3873 C CA . ARG B 1 221 ? 22.609 11.531 6.203 1 97.44 221 ARG B CA 1
ATOM 3874 C C . ARG B 1 221 ? 21.75 12.68 6.738 1 97.44 221 ARG B C 1
ATOM 3876 O O . ARG B 1 221 ? 22.266 13.586 7.391 1 97.44 221 ARG B O 1
ATOM 3883 N N . LEU B 1 222 ? 20.5 12.617 6.465 1 97.38 222 LEU B N 1
ATOM 3884 C CA . LEU B 1 222 ? 19.594 13.68 6.879 1 97.38 222 LEU B CA 1
ATOM 3885 C C . LEU B 1 222 ? 19.297 13.602 8.375 1 97.38 222 LEU B C 1
ATOM 3887 O O . LEU B 1 222 ? 19 14.609 9.008 1 97.38 222 LEU B O 1
ATOM 3891 N N . LYS B 1 223 ? 19.344 12.375 8.945 1 96.19 223 LYS B N 1
ATOM 3892 C CA . LYS B 1 223 ? 19.094 12.141 10.367 1 96.19 223 LYS B CA 1
ATOM 3893 C C . LYS B 1 223 ? 20 11.031 10.906 1 96.19 223 LYS B C 1
ATOM 3895 O O . LYS B 1 223 ? 19.562 9.891 11.055 1 96.19 223 LYS B O 1
ATOM 3900 N N . PRO B 1 224 ? 21.219 11.336 11.375 1 92.19 224 PRO B N 1
ATOM 3901 C CA . PRO B 1 224 ? 22.203 10.328 11.773 1 92.19 224 PRO B CA 1
ATOM 3902 C C . PRO B 1 224 ? 21.719 9.445 12.914 1 92.19 224 PRO B C 1
ATOM 3904 O O . PRO B 1 224 ? 22.141 8.289 13.023 1 92.19 224 PRO B O 1
ATOM 3907 N N . ASP B 1 225 ? 20.844 9.969 13.867 1 94 225 ASP B N 1
ATOM 3908 C CA . ASP B 1 225 ? 20.359 9.156 14.984 1 94 225 ASP B CA 1
ATOM 3909 C C . ASP B 1 225 ? 19.016 8.508 14.656 1 94 225 ASP B C 1
ATOM 3911 O O . ASP B 1 225 ? 18.266 8.156 15.555 1 94 225 ASP B O 1
ATOM 3915 N N . ILE B 1 226 ? 18.828 8.266 13.391 1 96.31 226 ILE B N 1
ATOM 3916 C CA . ILE B 1 226 ? 17.562 7.73 12.922 1 96.31 226 ILE B CA 1
ATOM 3917 C C . ILE B 1 226 ? 17.422 6.277 13.359 1 96.31 226 ILE B C 1
ATOM 3919 O O . ILE B 1 226 ? 18.391 5.527 13.375 1 96.31 226 ILE B O 1
ATOM 3923 N N . SER B 1 227 ? 16.234 5.82 13.781 1 96.81 227 SER B N 1
ATOM 3924 C CA . SER B 1 227 ? 15.93 4.438 14.141 1 96.81 227 SER B CA 1
ATOM 3925 C C . SER B 1 227 ? 15.766 3.568 12.898 1 96.81 227 SER B C 1
ATOM 3927 O O . SER B 1 227 ? 15.656 4.082 11.781 1 96.81 227 SER B O 1
ATOM 3929 N N . ALA B 1 228 ? 15.781 2.213 13.078 1 97.69 228 ALA B N 1
ATOM 3930 C CA . ALA B 1 228 ? 15.516 1.286 11.984 1 97.69 228 ALA B CA 1
ATOM 3931 C C . ALA B 1 228 ? 14.164 1.57 11.336 1 97.69 228 ALA B C 1
ATOM 3933 O O . ALA B 1 228 ? 14.047 1.613 10.109 1 97.69 228 ALA B O 1
ATOM 3934 N N . THR B 1 229 ? 13.148 1.792 12.172 1 97.31 229 THR B N 1
ATOM 3935 C CA . THR B 1 229 ? 11.82 2.15 11.688 1 97.31 229 THR B CA 1
ATOM 3936 C C . THR B 1 229 ? 11.867 3.445 10.883 1 97.31 229 THR B C 1
ATOM 3938 O O . THR B 1 229 ? 11.258 3.543 9.812 1 97.31 229 THR B O 1
ATOM 3941 N N . GLY B 1 230 ? 12.57 4.395 11.359 1 97.25 230 GLY B N 1
ATOM 3942 C CA . GLY B 1 230 ? 12.703 5.672 10.672 1 97.25 230 GLY B CA 1
ATOM 3943 C C . GLY B 1 230 ? 13.336 5.547 9.297 1 97.25 230 GLY B C 1
ATOM 3944 O O . GLY B 1 230 ? 12.961 6.27 8.375 1 97.25 230 GLY B O 1
ATOM 3945 N N . VAL B 1 231 ? 14.344 4.633 9.148 1 98.12 231 VAL B N 1
ATOM 3946 C CA . VAL B 1 231 ? 14.984 4.406 7.855 1 98.12 231 VAL B CA 1
ATOM 3947 C C . VAL B 1 231 ? 13.953 3.916 6.844 1 98.12 231 VAL B C 1
ATOM 3949 O O . VAL B 1 231 ? 13.906 4.395 5.707 1 98.12 231 VAL B O 1
ATOM 3952 N N . LEU B 1 232 ? 13.086 2.982 7.27 1 97.56 232 LEU B N 1
ATOM 3953 C CA . LEU B 1 232 ? 12.039 2.469 6.391 1 97.56 232 LEU B CA 1
ATOM 3954 C C . LEU B 1 232 ? 11.102 3.588 5.953 1 97.56 232 LEU B C 1
ATOM 3956 O O . LEU B 1 232 ? 10.828 3.744 4.758 1 97.56 232 LEU B O 1
ATOM 3960 N N . LEU B 1 233 ? 10.688 4.371 6.895 1 97.38 233 LEU B N 1
ATOM 3961 C CA . LEU B 1 233 ? 9.688 5.406 6.637 1 97.38 233 LEU B CA 1
ATOM 3962 C C . LEU B 1 233 ? 10.266 6.5 5.742 1 97.38 233 LEU B C 1
ATOM 3964 O O . LEU B 1 233 ? 9.68 6.828 4.707 1 97.38 233 LEU B O 1
ATOM 3968 N N . ASN B 1 234 ? 11.383 7.02 6.133 1 98 234 ASN B N 1
ATOM 3969 C CA . ASN B 1 234 ? 11.953 8.172 5.441 1 98 234 ASN B CA 1
ATOM 3970 C C . ASN B 1 234 ? 12.398 7.812 4.027 1 98 234 ASN B C 1
ATOM 3972 O O . ASN B 1 234 ? 12.336 8.641 3.119 1 98 234 ASN B O 1
ATOM 3976 N N . SER B 1 235 ? 12.852 6.582 3.82 1 98.12 235 SER B N 1
ATOM 3977 C CA . SER B 1 235 ? 13.336 6.172 2.508 1 98.12 235 SER B CA 1
ATOM 3978 C C . SER B 1 235 ? 12.219 6.188 1.473 1 98.12 235 SER B C 1
ATOM 3980 O O . SER B 1 235 ? 12.461 6.441 0.292 1 98.12 235 SER B O 1
ATOM 3982 N N . ILE B 1 236 ? 11.008 5.914 1.878 1 97.88 236 ILE B N 1
ATOM 3983 C CA . ILE B 1 236 ? 9.859 5.926 0.975 1 97.88 236 ILE B CA 1
ATOM 3984 C C . ILE B 1 236 ? 9.648 7.34 0.438 1 97.88 236 ILE B C 1
ATOM 3986 O O . ILE B 1 236 ? 9.547 7.539 -0.775 1 97.88 236 ILE B O 1
ATOM 3990 N N . THR B 1 237 ? 9.602 8.281 1.312 1 98.38 237 THR B N 1
ATOM 3991 C CA . THR B 1 237 ? 9.375 9.672 0.933 1 98.38 237 THR B CA 1
ATOM 3992 C C . THR B 1 237 ? 10.531 10.195 0.076 1 98.38 237 THR B C 1
ATOM 3994 O O . THR B 1 237 ? 10.305 10.883 -0.92 1 98.38 237 THR B O 1
ATOM 3997 N N . ILE B 1 238 ? 11.719 9.859 0.452 1 98.5 238 ILE B N 1
ATOM 3998 C CA . ILE B 1 238 ? 12.906 10.328 -0.258 1 98.5 238 ILE B CA 1
ATOM 3999 C C . ILE B 1 238 ? 12.898 9.789 -1.687 1 98.5 238 ILE B C 1
ATOM 4001 O O . ILE B 1 238 ? 13.211 10.516 -2.633 1 98.5 238 ILE B O 1
ATOM 4005 N N . LYS B 1 239 ? 12.539 8.523 -1.873 1 97.94 239 LYS B N 1
ATOM 4006 C CA . LYS B 1 239 ? 12.43 7.973 -3.219 1 97.94 239 LYS B CA 1
ATOM 4007 C C . LYS B 1 239 ? 11.414 8.742 -4.055 1 97.94 239 LYS B C 1
ATOM 4009 O O . LYS B 1 239 ? 11.672 9.07 -5.215 1 97.94 239 LYS B O 1
ATOM 4014 N N . SER B 1 240 ? 10.297 8.953 -3.432 1 98 240 SER B N 1
ATOM 4015 C CA . SER B 1 240 ? 9.266 9.719 -4.121 1 98 240 SER B CA 1
ATOM 4016 C C . SER B 1 240 ? 9.781 11.094 -4.551 1 98 240 SER B C 1
ATOM 4018 O O . SER B 1 240 ? 9.539 11.523 -5.68 1 98 240 SER B O 1
ATOM 4020 N N . MET B 1 241 ? 10.469 11.766 -3.627 1 97.44 241 MET B N 1
ATOM 4021 C CA . MET B 1 241 ? 11.047 13.086 -3.9 1 97.44 241 MET B CA 1
ATOM 4022 C C . MET B 1 241 ? 12 13.023 -5.09 1 97.44 241 MET B C 1
ATOM 4024 O O . MET B 1 241 ? 11.852 13.781 -6.047 1 97.44 241 MET B O 1
ATOM 4028 N N . LEU B 1 242 ? 12.898 12.094 -5.086 1 97.31 242 LEU B N 1
ATOM 4029 C CA . LEU B 1 242 ? 13.953 11.984 -6.086 1 97.31 242 LEU B CA 1
ATOM 4030 C C . LEU B 1 242 ? 13.375 11.648 -7.457 1 97.31 242 LEU B C 1
ATOM 4032 O O . LEU B 1 242 ? 13.789 12.219 -8.469 1 97.31 242 LEU B O 1
ATOM 4036 N N . LEU B 1 243 ? 12.43 10.805 -7.48 1 96.81 243 LEU B N 1
ATOM 4037 C CA . LEU B 1 243 ? 11.875 10.32 -8.742 1 96.81 243 LEU B CA 1
ATOM 4038 C C . LEU B 1 243 ? 11.031 11.406 -9.414 1 96.81 243 LEU B C 1
ATOM 4040 O O . LEU B 1 243 ? 10.727 11.312 -10.602 1 96.81 243 LEU B O 1
ATOM 4044 N N . GLY B 1 244 ? 10.641 12.375 -8.625 1 95.31 244 GLY B N 1
ATOM 4045 C CA . GLY B 1 244 ? 9.852 13.469 -9.18 1 95.31 244 GLY B CA 1
ATOM 4046 C C . GLY B 1 244 ? 10.688 14.656 -9.602 1 95.31 244 GLY B C 1
ATOM 4047 O O . GLY B 1 244 ? 10.172 15.617 -10.18 1 95.31 244 GLY B O 1
ATOM 4048 N N . LEU B 1 245 ? 11.945 14.633 -9.297 1 93.62 245 LEU B N 1
ATOM 4049 C CA . LEU B 1 245 ? 12.828 15.742 -9.641 1 93.62 245 LEU B CA 1
ATOM 4050 C C . LEU B 1 245 ? 13.312 15.625 -11.078 1 93.62 245 LEU B C 1
ATOM 4052 O O . LEU B 1 245 ? 13.555 14.523 -11.57 1 93.62 245 LEU B O 1
ATOM 4056 N N . GLU B 1 246 ? 13.43 16.797 -11.586 1 88.25 246 GLU B N 1
ATOM 4057 C CA . GLU B 1 246 ? 14.055 16.844 -12.906 1 88.25 246 GLU B CA 1
ATOM 4058 C C . GLU B 1 246 ? 15.57 16.734 -12.812 1 88.25 246 GLU B C 1
ATOM 4060 O O . GLU B 1 246 ? 16.156 17 -11.758 1 88.25 246 GLU B O 1
ATOM 4065 N N . ASN B 1 247 ? 16.266 16.25 -13.727 1 88.38 247 ASN B N 1
ATOM 4066 C CA . ASN B 1 247 ? 17.719 16.219 -13.867 1 88.38 247 ASN B CA 1
ATOM 4067 C C . ASN B 1 247 ? 18.359 15.25 -12.867 1 88.38 247 ASN B C 1
ATOM 4069 O O . ASN B 1 247 ? 19.422 15.531 -12.312 1 88.38 247 ASN B O 1
ATOM 4073 N N . ILE B 1 248 ? 17.625 14.414 -12.398 1 91.69 248 ILE B N 1
ATOM 4074 C CA . ILE B 1 248 ? 18.141 13.344 -11.562 1 91.69 248 ILE B CA 1
ATOM 4075 C C . ILE B 1 248 ? 18.234 12.047 -12.375 1 91.69 248 ILE B C 1
ATOM 4077 O O . ILE B 1 248 ? 17.328 11.742 -13.156 1 91.69 248 ILE B O 1
ATOM 4081 N N . GLU B 1 249 ? 19.328 11.422 -12.25 1 94.69 249 GLU B N 1
ATOM 4082 C CA . GLU B 1 249 ? 19.516 10.102 -12.852 1 94.69 249 GLU B CA 1
ATOM 4083 C C . GLU B 1 249 ? 19.625 9.016 -11.789 1 94.69 249 GLU B C 1
ATOM 4085 O O . GLU B 1 249 ? 19.969 9.297 -10.641 1 94.69 249 GLU B O 1
ATOM 4090 N N . TYR B 1 250 ? 19.188 7.891 -12.164 1 96.75 250 TYR B N 1
ATOM 4091 C CA . TYR B 1 250 ? 19.359 6.738 -11.281 1 96.75 250 TYR B CA 1
ATOM 4092 C C . TYR B 1 250 ? 19.984 5.566 -12.031 1 96.75 250 TYR B C 1
ATOM 4094 O O . TYR B 1 250 ? 19.859 5.473 -13.258 1 96.75 250 TYR B O 1
ATOM 4102 N N . LYS B 1 251 ? 20.641 4.691 -11.383 1 97.31 251 LYS B N 1
ATOM 4103 C CA . LYS B 1 251 ? 21.219 3.473 -11.938 1 97.31 251 LYS B CA 1
ATOM 4104 C C . LYS B 1 251 ? 21.375 2.4 -10.867 1 97.31 251 LYS B C 1
ATOM 4106 O O . LYS B 1 251 ? 21.281 2.689 -9.672 1 97.31 251 LYS B O 1
ATOM 4111 N N . VAL B 1 252 ? 21.578 1.238 -11.266 1 98.31 252 VAL B N 1
ATOM 4112 C CA . VAL B 1 252 ? 21.797 0.114 -10.367 1 98.31 252 VAL B CA 1
ATOM 4113 C C . VAL B 1 252 ? 23.297 -0.062 -10.133 1 98.31 252 VAL B C 1
ATOM 4115 O O . VAL B 1 252 ? 24.078 -0.105 -11.086 1 98.31 252 VAL B O 1
ATOM 4118 N N . THR B 1 253 ? 23.719 -0.116 -8.898 1 97.94 253 THR B N 1
ATOM 4119 C CA . THR B 1 253 ? 25.078 -0.397 -8.484 1 97.94 253 THR B CA 1
ATOM 4120 C C . THR B 1 253 ? 25.109 -1.537 -7.465 1 97.94 253 THR B C 1
ATOM 4122 O O . THR B 1 253 ? 24.062 -2.008 -7.02 1 97.94 253 THR B O 1
ATOM 4125 N N . PRO B 1 254 ? 26.234 -1.954 -7.039 1 96.94 254 PRO B N 1
ATOM 4126 C CA . PRO B 1 254 ? 26.328 -3.041 -6.062 1 96.94 254 PRO B CA 1
ATOM 4127 C C . PRO B 1 254 ? 25.703 -2.672 -4.719 1 96.94 254 PRO B C 1
ATOM 4129 O O . PRO B 1 254 ? 25.328 -3.557 -3.938 1 96.94 254 PRO B O 1
ATOM 4132 N N . LYS B 1 255 ? 25.5 -1.402 -4.41 1 96.62 255 LYS B N 1
ATOM 4133 C CA . LYS B 1 255 ? 24.906 -1.034 -3.125 1 96.62 255 LYS B CA 1
ATOM 4134 C C . LYS B 1 255 ? 23.406 -0.788 -3.256 1 96.62 255 LYS B C 1
ATOM 4136 O O . LYS B 1 255 ? 22.734 -0.483 -2.27 1 96.62 255 LYS B O 1
ATOM 4141 N N . GLY B 1 256 ? 22.859 -0.887 -4.473 1 98 256 GLY B N 1
ATOM 4142 C CA . GLY B 1 256 ? 21.438 -0.686 -4.66 1 98 256 GLY B CA 1
ATOM 4143 C C . GLY B 1 256 ? 21.109 0.32 -5.75 1 98 256 GLY B C 1
ATOM 4144 O O . GLY B 1 256 ? 21.938 0.578 -6.629 1 98 256 GLY B O 1
ATOM 4145 N N . LEU B 1 257 ? 19.875 0.741 -5.781 1 98.5 257 LEU B N 1
ATOM 4146 C CA . LEU B 1 257 ? 19.438 1.82 -6.66 1 98.5 257 LEU B CA 1
ATOM 4147 C C . LEU B 1 257 ? 19.969 3.166 -6.168 1 98.5 257 LEU B C 1
ATOM 4149 O O . LEU B 1 257 ? 19.547 3.646 -5.109 1 98.5 257 LEU B O 1
ATOM 4153 N N . VAL B 1 258 ? 20.859 3.77 -6.938 1 98.56 258 VAL B N 1
ATOM 4154 C CA . VAL B 1 258 ? 21.469 5.02 -6.492 1 98.56 258 VAL B CA 1
ATOM 4155 C C . VAL B 1 258 ? 20.969 6.172 -7.367 1 98.56 258 VAL B C 1
ATOM 4157 O O . VAL B 1 258 ? 20.609 5.965 -8.531 1 98.56 258 VAL B O 1
ATOM 4160 N N . PHE B 1 259 ? 20.953 7.312 -6.781 1 98.12 259 PHE B N 1
ATOM 4161 C CA . PHE B 1 259 ? 20.531 8.539 -7.441 1 98.12 259 PHE B CA 1
ATOM 4162 C C . PHE B 1 259 ? 21.672 9.547 -7.484 1 98.12 259 PHE B C 1
ATOM 4164 O O . PHE B 1 259 ? 22.484 9.617 -6.559 1 98.12 259 PHE B O 1
ATOM 4171 N N . ARG B 1 260 ? 21.688 10.289 -8.555 1 96.88 260 ARG B N 1
ATOM 4172 C CA . ARG B 1 260 ? 22.688 11.344 -8.711 1 96.88 260 ARG B CA 1
ATOM 4173 C C . ARG B 1 260 ? 22.125 12.508 -9.531 1 96.88 260 ARG B C 1
ATOM 4175 O O . ARG B 1 260 ? 21.297 12.305 -10.422 1 96.88 260 ARG B O 1
ATOM 4182 N N . LYS B 1 261 ? 22.594 13.625 -9.164 1 93.25 261 LYS B N 1
ATOM 4183 C CA . LYS B 1 261 ? 22.234 14.789 -9.969 1 93.25 261 LYS B CA 1
ATOM 4184 C C . LYS B 1 261 ? 22.969 14.758 -11.312 1 93.25 261 LYS B C 1
ATOM 4186 O O . LYS B 1 261 ? 24.141 14.422 -11.383 1 93.25 261 LYS B O 1
ATOM 4191 N N . LYS B 1 262 ? 22.172 15.039 -12.375 1 86.88 262 LYS B N 1
ATOM 4192 C CA . LYS B 1 262 ? 22.797 15.102 -13.695 1 86.88 262 LYS B CA 1
ATOM 4193 C C . LYS B 1 262 ? 23.75 16.297 -13.797 1 86.88 262 LYS B C 1
ATOM 4195 O O . LYS B 1 262 ? 23.438 17.391 -13.312 1 86.88 262 LYS B O 1
ATOM 4200 N N . VAL B 1 263 ? 25.031 15.984 -14.133 1 68.94 263 VAL B N 1
ATOM 4201 C CA . VAL B 1 263 ? 26.016 17.031 -14.391 1 68.94 263 VAL B CA 1
ATOM 4202 C C . VAL B 1 263 ? 25.828 17.578 -15.797 1 68.94 263 VAL B C 1
ATOM 4204 O O . VAL B 1 263 ? 25.734 16.828 -16.766 1 68.94 263 VAL B O 1
ATOM 4207 N N . HIS B 1 264 ? 24.953 18.688 -15.953 1 53.41 264 HIS B N 1
ATOM 4208 C CA . HIS B 1 264 ? 25.047 19.297 -17.266 1 53.41 264 HIS B CA 1
ATOM 4209 C C . HIS B 1 264 ? 26.5 19.578 -17.641 1 53.41 264 HIS B C 1
ATOM 4211 O O . HIS B 1 264 ? 27.328 19.891 -16.781 1 53.41 264 HIS B O 1
#

Radius of gyration: 23.43 Å; Cα contacts (8 Å, |Δi|>4): 1172; chains: 2; bounding box: 54×66×53 Å

Organism: Sulfolobus acidocaldarius (strain ATCC 33909 / DSM 639 / JCM 8929 / NBRC 15157 / NCIMB 11770) (NCBI:txid330779)